Protein AF-0000000078417308 (afdb_homodimer)

Secondary structure (DSSP, 8-state):
--GGGSTTHHHHH-------------------SS-----S-EEGGGGT-SPPP-B--SS---HHHHHHHHHHHHHHHHHHS----B-HHHHHHHS-BS-TTS---HHHHHHHHHHH-B-BTTTS---SS-------S--SB-EEEEEEE-S-HHHHHHHHHHH--EEEEE--GGGTT--SSEE-TTGGGGS-TT---EEEEEEEEEEETTEEEEEEE-SB-TTSTBTTEEEEE-STTGGGTTTEEEEEEE--SSTT-----PPPP-/--GGGSTTHHHHH--------------S----SS-----S-EEGGGGT-SPPP-B--SS---HHHHHHHHHHHHHHHHHHS----B-HHHHHHHS-BS-TTS---HHHHHHHHHHH-B-BTTTS---SS-------S--SB-EEEEEEE-S-HHHHHHHHHHH--EEEEE--GGGTT--SSEE-TTGGGGS-TT---EEEEEEEEEEETTEEEEEEE-SB-TTSTBTTEEEEE-STTGGGTTTEEEEEEE--SSTT-----PPPP-

Organism: Alligator mississippiensis (NCBI:txid8496)

pLDDT: mean 85.67, std 24.11, range [18.47, 98.94]

Sequence (532 aa):
MGPAALRATVLLLLGLRVSATAPPETAEPRLVPPRKSVPPSCDWRKARAVTPPGDQGDRCRACWAFASVANVESLWFIHFKKLYKLSVQEVLDCSGLKDACAGGYPWDAFGTIYTVGVTTAAHYPYQARQGQCRWNQNYVLRIHGFQTLPSNETELAALVAKRGPITVIMNARLLQNYRSGIITRHLSHNCNPDLLDHVVLIVGYGQENKIPYWIVKNSYGLDWGEKGYFRIYRGGNACGIAEVSLTSTVGQDGAGGRAHRARCPAMGPAALRATVLLLLGLRVSATAPPETAEPRLVPPRKSVPPSCDWRKARAVTPPGDQGDRCRACWAFASVANVESLWFIHFKKLYKLSVQEVLDCSGLKDACAGGYPWDAFGTIYTVGVTTAAHYPYQARQGQCRWNQNYVLRIHGFQTLPSNETELAALVAKRGPITVIMNARLLQNYRSGIITRHLSHNCNPDLLDHVVLIVGYGQENKIPYWIVKNSYGLDWGEKGYFRIYRGGNACGIAEVSLTSTVGQDGAGGRAHRARCPA

Nearest PDB structures (foldseek):
  1m6d-assembly1_B  TM=9.564E-01  e=4.390E-26  Homo sapiens
  3qt4-assembly1_A  TM=9.339E-01  e=1.010E-23  Tenebrio molitor
  6czs-assembly1_A  TM=8.935E-01  e=5.468E-21  Homo sapiens
  2o6x-assembly1_A-2  TM=8.867E-01  e=5.813E-21  Fasciola hepatica
  1nb5-assembly1_A  TM=9.215E-01  e=5.245E-20  Sus scrofa

Foldseek 3Di:
DDPPPPLLCPLPPVPPPPPPDDPPDDDDPPPPPPPPDLPQKFFCVVVVLFDAAAALDDLFQLQLLRALQRLVQSLCCQFQVDRAAWASQLLLQQLPDPFSRSDDHNCSSLVRCQPQNTAGCVVPPDDSGHDHRPRDSPHPFGFDWKDKDALDLSVVSSCCQFRFKKKWWFFCVVQVPAAEDEAAPVNLVPADLVSTDGIWIFGMWHDDPNFTWTKIAGRRALNGHPGRIYIYGRDPCRRNRSVIIMHTHHDDDDPDDGGDRDGGDD/DDPPPPLLCPLPPVPPPPPPDDDPDDDDPPPPPPPPDLPQKFFCVVVVLFDAAAALDDLFQLQLLRALQRLVQSLCCQFQVDRAAWASQLLLQQLPDPFSRSDDHNCSSLVSCQPQNTAGCVVPPDDSGHDHRPRDSPHPFGFDWKDKDALDLSVVSSCCQFRFKKKWWFFCVVQVPAAEDEAAPVNLVPADLVSTDGIWIFGMWHDDPNFTWTKIAGRRALNGHPGRIYIYGRDPCRRNRSVIIMHTHHDDDDPDDGGDRDGGDD

Solvent-accessible surface area (backbone atoms only — not comparable to full-atom values): 28449 Å² total; per-residue (Å²): 142,74,90,78,74,61,69,75,33,56,83,66,58,61,66,61,74,64,76,81,60,71,72,37,81,80,72,81,75,69,80,61,66,81,75,72,78,60,68,80,36,21,28,32,61,79,65,66,35,55,78,81,41,47,61,42,65,91,74,12,44,36,37,19,35,51,20,35,51,49,31,52,28,20,40,37,16,46,32,67,73,49,76,58,61,60,22,46,31,53,42,45,24,52,41,55,46,58,53,40,40,71,37,69,45,49,64,46,32,50,50,25,26,44,73,67,27,38,35,40,26,87,83,36,58,74,72,54,60,63,56,78,59,74,83,73,85,69,44,79,47,48,40,74,36,40,31,51,47,73,53,49,60,70,58,44,51,37,42,36,38,63,68,34,49,35,26,26,31,17,30,52,71,69,56,80,76,49,51,73,66,66,46,38,69,74,63,28,70,75,30,54,48,62,52,62,76,36,41,28,21,37,43,32,32,36,66,59,95,85,40,42,25,34,33,32,42,43,46,61,18,53,86,30,41,55,61,12,24,50,34,32,32,52,61,88,46,42,18,12,43,33,71,42,30,35,42,74,36,74,58,68,90,44,40,74,75,66,67,45,85,56,76,46,34,105,142,75,91,78,72,62,67,76,31,54,82,66,58,58,65,60,72,64,75,79,62,73,73,39,82,80,72,80,75,69,81,59,66,81,74,72,77,59,68,81,34,21,28,31,62,80,67,67,34,52,78,79,41,47,60,44,64,91,75,12,45,37,38,19,36,49,20,36,51,48,33,51,27,20,42,37,15,46,32,66,73,49,76,59,62,60,22,46,32,52,42,44,24,52,40,57,47,59,52,42,38,70,37,69,44,50,64,47,32,52,50,25,27,44,72,66,27,39,36,38,27,86,83,37,57,76,73,54,62,63,58,77,58,76,82,76,83,70,43,78,47,47,39,72,38,40,32,53,48,73,52,48,61,70,59,44,50,37,43,36,39,63,68,34,47,34,27,25,31,17,30,51,69,68,57,80,77,48,50,74,66,65,45,38,69,76,63,28,70,75,29,55,47,63,52,58,76,36,39,28,23,36,42,32,33,36,65,57,96,85,40,43,26,34,34,33,42,44,47,61,17,53,86,30,41,54,60,11,24,49,32,33,32,52,61,90,45,42,19,12,43,32,71,42,29,36,42,75,35,73,60,68,91,44,39,73,76,68,67,46,87,57,75,45,36,105

Radius of gyration: 22.85 Å; Cα contacts (8 Å, |Δi|>4): 1190; chains: 2; bounding box: 49×67×65 Å

InterPro domains:
  IPR000668 Peptidase C1A, papain C-terminal [PF00112] (38-245)
  IPR000668 Peptidase C1A, papain C-terminal [PR00705] (57-72)
  IPR000668 Peptidase C1A, papain C-terminal [PR00705] (198-208)
  IPR000668 Peptidase C1A, papain C-terminal [PR00705] (213-219)
  IPR000668 Peptidase C1A, papain C-terminal [SM00645] (38-249)
  IPR013128 Peptidase C1A [PTHR12411] (41-242)
  IPR038765 Papain-like cysteine peptidase superfamily [SSF54001] (12-244)
  IPR039417 Papain-like cysteine endopeptidase [cd02248] (39-243)

Structure (mmCIF, N/CA/C/O backbone):
data_AF-0000000078417308-model_v1
#
loop_
_entity.id
_entity.type
_entity.pdbx_description
1 polymer 'Cathepsin F'
#
loop_
_atom_site.group_PDB
_atom_site.id
_atom_site.type_symbol
_atom_site.label_atom_id
_atom_site.label_alt_id
_atom_site.label_comp_id
_atom_site.label_asym_id
_atom_site.label_entity_id
_atom_site.label_seq_id
_atom_site.pdbx_PDB_ins_code
_atom_site.Cartn_x
_atom_site.Cartn_y
_atom_site.Cartn_z
_atom_site.occupancy
_atom_site.B_iso_or_equiv
_atom_site.auth_seq_id
_atom_site.auth_comp_id
_atom_site.auth_asym_id
_atom_site.auth_atom_id
_atom_site.pdbx_PDB_model_num
ATOM 1 N N . MET A 1 1 ? -14.109 28.453 -25.531 1 19.06 1 MET A N 1
ATOM 2 C CA . MET A 1 1 ? -14.523 27.906 -24.234 1 19.06 1 MET A CA 1
ATOM 3 C C . MET A 1 1 ? -13.875 26.562 -23.984 1 19.06 1 MET A C 1
ATOM 5 O O . MET A 1 1 ? -14.203 25.578 -24.641 1 19.06 1 MET A O 1
ATOM 9 N N . GLY A 1 2 ? -12.531 26.328 -23.641 1 18.58 2 GLY A N 1
ATOM 10 C CA . GLY A 1 2 ? -11.477 25.391 -24.031 1 18.58 2 GLY A CA 1
ATOM 11 C C . GLY A 1 2 ? -11.406 24.172 -23.156 1 18.58 2 GLY A C 1
ATOM 12 O O . GLY A 1 2 ? -11.961 24.156 -22.047 1 18.58 2 GLY A O 1
ATOM 13 N N . PRO A 1 3 ? -10.93 22.906 -23.594 1 19.14 3 PRO A N 1
ATOM 14 C CA . PRO A 1 3 ? -11.07 21.516 -23.188 1 19.14 3 PRO A CA 1
ATOM 15 C C . PRO A 1 3 ? -10.461 21.219 -21.812 1 19.14 3 PRO A C 1
ATOM 17 O O . PRO A 1 3 ? -10.289 20.062 -21.453 1 19.14 3 PRO A O 1
ATOM 20 N N . ALA A 1 4 ? -9.922 22.156 -21 1 20.81 4 ALA A N 1
ATOM 21 C CA . ALA A 1 4 ? -9.203 22.109 -19.734 1 20.81 4 ALA A CA 1
ATOM 22 C C . ALA A 1 4 ? -10.078 21.516 -18.625 1 20.81 4 ALA A C 1
ATOM 24 O O . ALA A 1 4 ? -9.602 21.25 -17.531 1 20.81 4 ALA A O 1
ATOM 25 N N . ALA A 1 5 ? -11.43 21.562 -18.594 1 22.45 5 ALA A N 1
ATOM 26 C CA . ALA A 1 5 ? -12.367 21.484 -17.469 1 22.45 5 ALA A CA 1
ATOM 27 C C . ALA A 1 5 ? -12.57 20.031 -17.031 1 22.45 5 ALA A C 1
ATOM 29 O O . ALA A 1 5 ? -13.328 19.766 -16.109 1 22.45 5 ALA A O 1
ATOM 30 N N . LEU A 1 6 ? -12.055 19 -17.812 1 21.31 6 LEU A N 1
ATOM 31 C CA . LEU A 1 6 ? -12.617 17.672 -17.578 1 21.31 6 LEU A CA 1
ATOM 32 C C . LEU A 1 6 ? -11.945 17 -16.391 1 21.31 6 LEU A C 1
ATOM 34 O O . LEU A 1 6 ? -12.555 16.156 -15.727 1 21.31 6 LEU A O 1
ATOM 38 N N . ARG A 1 7 ? -10.656 17.109 -16.25 1 24.98 7 ARG A N 1
ATOM 39 C CA . ARG A 1 7 ? -9.914 16.203 -15.383 1 24.98 7 ARG A CA 1
ATOM 40 C C . ARG A 1 7 ? -10.117 16.562 -13.914 1 24.98 7 ARG A C 1
ATOM 42 O O . ARG A 1 7 ? -9.539 15.93 -13.031 1 24.98 7 ARG A O 1
ATOM 49 N N . ALA A 1 8 ? -10.422 17.891 -13.57 1 28.36 8 ALA A N 1
ATOM 50 C CA . ALA A 1 8 ? -10.625 18.234 -12.164 1 28.36 8 ALA A CA 1
ATOM 51 C C . ALA A 1 8 ? -11.664 17.312 -11.523 1 28.36 8 ALA A C 1
ATOM 53 O O . ALA A 1 8 ? -11.82 17.312 -10.297 1 28.36 8 ALA A O 1
ATOM 54 N N . THR A 1 9 ? -12.594 16.688 -12.359 1 26.72 9 THR A N 1
ATOM 55 C CA . THR A 1 9 ? -13.883 16.078 -12.047 1 26.72 9 THR A CA 1
ATOM 56 C C . THR A 1 9 ? -13.688 14.672 -11.484 1 26.72 9 THR A C 1
ATOM 58 O O . THR A 1 9 ? -14.648 14.031 -11.047 1 26.72 9 THR A O 1
ATOM 61 N N . VAL A 1 10 ? -12.5 14.039 -11.695 1 27.84 10 VAL A N 1
ATOM 62 C CA . VAL A 1 10 ? -12.633 12.617 -11.398 1 27.84 10 VAL A CA 1
ATOM 63 C C . VAL A 1 10 ? -12.734 12.414 -9.883 1 27.84 10 VAL A C 1
ATOM 65 O O . VAL A 1 10 ? -13.531 11.594 -9.414 1 27.84 10 VAL A O 1
ATOM 68 N N . LEU A 1 11 ? -11.875 13.023 -8.969 1 31.2 11 LEU A N 1
ATOM 69 C CA . LEU A 1 11 ? -12.227 12.914 -7.559 1 31.2 11 LEU A CA 1
ATOM 70 C C . LEU A 1 11 ? -13.617 13.477 -7.301 1 31.2 11 LEU A C 1
ATOM 72 O O . LEU A 1 11 ? -14.359 12.961 -6.461 1 31.2 11 LEU A O 1
ATOM 76 N N . LEU A 1 12 ? -14.078 14.656 -7.859 1 30.23 12 LEU A N 1
ATOM 77 C CA . LEU A 1 12 ? -15.383 15.297 -7.77 1 30.23 12 LEU A CA 1
ATOM 78 C C . LEU A 1 12 ? -16.469 14.422 -8.406 1 30.23 12 LEU A C 1
ATOM 80 O O . LEU A 1 12 ? -17.609 14.414 -7.953 1 30.23 12 LEU A O 1
ATOM 84 N N . LEU A 1 13 ? -16.312 13.922 -9.703 1 29.47 13 LEU A N 1
ATOM 85 C CA . LEU A 1 13 ? -17.453 13.312 -10.383 1 29.47 13 LEU A CA 1
ATOM 86 C C . LEU A 1 13 ? -17.797 11.961 -9.766 1 29.47 13 LEU A C 1
ATOM 88 O O . LEU A 1 13 ? -18.938 11.492 -9.898 1 29.47 13 LEU A O 1
ATOM 92 N N . LEU A 1 14 ? -16.766 11.016 -9.57 1 30.25 14 LEU A N 1
ATOM 93 C CA . LEU A 1 14 ? -17.406 9.805 -9.078 1 30.25 14 LEU A CA 1
ATOM 94 C C . LEU A 1 14 ? -17.969 10.016 -7.68 1 30.25 14 LEU A C 1
ATOM 96 O O . LEU A 1 14 ? -17.219 10.281 -6.738 1 30.25 14 LEU A O 1
ATOM 100 N N . GLY A 1 15 ? -19 10.742 -7.48 1 27.53 15 GLY A N 1
ATOM 101 C CA . GLY A 1 15 ? -19.891 10.82 -6.332 1 27.53 15 GLY A CA 1
ATOM 102 C C . GLY A 1 15 ? -20.016 9.508 -5.586 1 27.53 15 GLY A C 1
ATOM 103 O O . GLY A 1 15 ? -21.047 8.836 -5.676 1 27.53 15 GLY A O 1
ATOM 104 N N . LEU A 1 16 ? -18.938 8.766 -5.586 1 29.55 16 LEU A N 1
ATOM 105 C CA . LEU A 1 16 ? -19.234 7.504 -4.918 1 29.55 16 LEU A CA 1
ATOM 106 C C . LEU A 1 16 ? -19.75 7.746 -3.502 1 29.55 16 LEU A C 1
ATOM 108 O O . LEU A 1 16 ? -19.047 8.32 -2.674 1 29.55 16 LEU A O 1
ATOM 112 N N . ARG A 1 17 ? -21.078 7.93 -3.369 1 27.44 17 ARG A N 1
ATOM 113 C CA . ARG A 1 17 ? -21.797 7.793 -2.102 1 27.44 17 ARG A CA 1
ATOM 114 C C . ARG A 1 17 ? -21.5 6.441 -1.454 1 27.44 17 ARG A C 1
ATOM 116 O O . ARG A 1 17 ? -21.891 5.398 -1.977 1 27.44 17 ARG A O 1
ATOM 123 N N . VAL A 1 18 ? -20.438 6.215 -0.817 1 30.28 18 VAL A N 1
ATOM 124 C CA . VAL A 1 18 ? -20.422 5.043 0.051 1 30.28 18 VAL A CA 1
ATOM 125 C C . VAL A 1 18 ? -21.422 5.215 1.183 1 30.28 18 VAL A C 1
ATOM 127 O O . VAL A 1 18 ? -21.359 6.18 1.946 1 30.28 18 VAL A O 1
ATOM 130 N N . SER A 1 19 ? -22.672 4.816 1.008 1 27.8 19 SER A N 1
ATOM 131 C CA . SER A 1 19 ? -23.578 4.789 2.148 1 27.8 19 SER A CA 1
ATOM 132 C C . SER A 1 19 ? -22.953 4.082 3.342 1 27.8 19 SER A C 1
ATOM 134 O O . SER A 1 19 ? -22.547 2.922 3.238 1 27.8 19 SER A O 1
ATOM 136 N N . ALA A 1 20 ? -22.516 4.82 4.305 1 30.2 20 ALA A N 1
ATOM 137 C CA . ALA A 1 20 ? -22.047 4.332 5.602 1 30.2 20 ALA A CA 1
ATOM 138 C C . ALA A 1 20 ? -23.109 3.467 6.27 1 30.2 20 ALA A C 1
ATOM 140 O O . ALA A 1 20 ? -24.125 3.979 6.754 1 30.2 20 ALA A O 1
ATOM 141 N N . THR A 1 21 ? -23.438 2.203 5.82 1 31.02 21 THR A N 1
ATOM 142 C CA . THR A 1 21 ? -24.266 1.427 6.734 1 31.02 21 THR A CA 1
ATOM 143 C C . THR A 1 21 ? -23.594 1.288 8.094 1 31.02 21 THR A C 1
ATOM 145 O O . THR A 1 21 ? -22.375 1.257 8.188 1 31.02 21 THR A O 1
ATOM 148 N N . ALA A 1 22 ? -24.406 1.407 9.203 1 29.06 22 ALA A N 1
ATOM 149 C CA . ALA A 1 22 ? -24.031 1.309 10.617 1 29.06 22 ALA A CA 1
ATOM 150 C C . ALA A 1 22 ? -23.234 0.04 10.883 1 29.06 22 ALA A C 1
ATOM 152 O O . ALA A 1 22 ? -23.578 -1.034 10.383 1 29.06 22 ALA A O 1
ATOM 153 N N . PRO A 1 23 ? -22 0.096 11.398 1 29.14 23 PRO A N 1
ATOM 154 C CA . PRO A 1 23 ? -21.109 -1.032 11.68 1 29.14 23 PRO A CA 1
ATOM 155 C C . PRO A 1 23 ? -21.797 -2.158 12.438 1 29.14 23 PRO A C 1
ATOM 157 O O . PRO A 1 23 ? -22.625 -1.897 13.32 1 29.14 23 PRO A O 1
ATOM 160 N N . PRO A 1 24 ? -22.047 -3.277 11.844 1 29.23 24 PRO A N 1
ATOM 161 C CA . PRO A 1 24 ? -22.641 -4.328 12.672 1 29.23 24 PRO A CA 1
ATOM 162 C C . PRO A 1 24 ? -21.984 -4.441 14.047 1 29.23 24 PRO A C 1
ATOM 164 O O . PRO A 1 24 ? -20.844 -4.012 14.227 1 29.23 24 PRO A O 1
ATOM 167 N N . GLU A 1 25 ? -22.781 -4.926 15.117 1 26.44 25 GLU A N 1
ATOM 168 C CA . GLU A 1 25 ? -22.406 -5.238 16.5 1 26.44 25 GLU A CA 1
ATOM 169 C C . GLU A 1 25 ? -21.125 -6.055 16.562 1 26.44 25 GLU A C 1
ATOM 171 O O . GLU A 1 25 ? -20.906 -6.945 15.734 1 26.44 25 GLU A O 1
ATOM 176 N N . THR A 1 26 ? -20.219 -5.801 17.484 1 27.59 26 THR A N 1
ATOM 177 C CA . THR A 1 26 ? -18.844 -6.043 17.875 1 27.59 26 THR A CA 1
ATOM 178 C C . THR A 1 26 ? -18.562 -7.539 18.016 1 27.59 26 THR A C 1
ATOM 180 O O . THR A 1 26 ? -19.266 -8.234 18.75 1 27.59 26 THR A O 1
ATOM 183 N N . ALA A 1 27 ? -18 -8.273 17 1 30.47 27 ALA A N 1
ATOM 184 C CA . ALA A 1 27 ? -17.391 -9.57 17.266 1 30.47 27 ALA A CA 1
ATOM 185 C C . ALA A 1 27 ? -16.766 -9.602 18.672 1 30.47 27 ALA A C 1
ATOM 187 O O . ALA A 1 27 ? -16.469 -8.555 19.234 1 30.47 27 ALA A O 1
ATOM 188 N N . GLU A 1 28 ? -16.609 -10.852 19.312 1 30.3 28 GLU A N 1
ATOM 189 C CA . GLU A 1 28 ? -16.031 -11.086 20.641 1 30.3 28 GLU A CA 1
ATOM 190 C C . GLU A 1 28 ? -14.734 -10.312 20.812 1 30.3 28 GLU A C 1
ATOM 192 O O . GLU A 1 28 ? -13.938 -10.195 19.875 1 30.3 28 GLU A O 1
ATOM 197 N N . PRO A 1 29 ? -14.508 -9.508 21.891 1 28.52 29 PRO A N 1
ATOM 198 C CA . PRO A 1 29 ? -13.336 -8.703 22.234 1 28.52 29 PRO A CA 1
ATOM 199 C C . PRO A 1 29 ? -12.023 -9.484 22.141 1 28.52 29 PRO A C 1
ATOM 201 O O . PRO A 1 29 ? -11.852 -10.484 22.828 1 28.52 29 PRO A O 1
ATOM 204 N N . ARG A 1 30 ? -11.594 -9.906 20.953 1 31.64 30 ARG A N 1
ATOM 205 C CA . ARG A 1 30 ? -10.234 -10.391 21.141 1 31.64 30 ARG A CA 1
ATOM 206 C C . ARG A 1 30 ? -9.531 -9.633 22.266 1 31.64 30 ARG A C 1
ATOM 208 O O . ARG A 1 30 ? -9.633 -8.406 22.344 1 31.64 30 ARG A O 1
ATOM 215 N N . LEU A 1 31 ? -9.328 -10.359 23.391 1 30.86 31 LEU A N 1
ATOM 216 C CA . LEU A 1 31 ? -8.562 -9.852 24.516 1 30.86 31 LEU A CA 1
ATOM 217 C C . LEU A 1 31 ? -7.352 -9.055 24.047 1 30.86 31 LEU A C 1
ATOM 219 O O . LEU A 1 31 ? -6.406 -9.617 23.5 1 30.86 31 LEU A O 1
ATOM 223 N N . VAL A 1 32 ? -7.59 -7.91 23.328 1 36 32 VAL A N 1
ATOM 224 C CA . VAL A 1 32 ? -6.504 -6.949 23.156 1 36 32 VAL A CA 1
ATOM 225 C C . VAL A 1 32 ? -5.625 -6.934 24.406 1 36 32 VAL A C 1
ATOM 227 O O . VAL A 1 32 ? -6.129 -6.871 25.531 1 36 32 VAL A O 1
ATOM 230 N N . PRO A 1 33 ? -4.477 -7.57 24.406 1 37.91 33 PRO A N 1
ATOM 231 C CA . PRO A 1 33 ? -3.754 -7.391 25.672 1 37.91 33 PRO A CA 1
ATOM 232 C C . PRO A 1 33 ? -4.109 -6.086 26.375 1 37.91 33 PRO A C 1
ATOM 234 O O . PRO A 1 33 ? -4.598 -5.148 25.734 1 37.91 33 PRO A O 1
ATOM 237 N N . PRO A 1 34 ? -4.098 -6.02 27.719 1 36.78 34 PRO A N 1
ATOM 238 C CA . PRO A 1 34 ? -4.469 -4.77 28.375 1 36.78 34 PRO A CA 1
ATOM 239 C C . PRO A 1 34 ? -4.074 -3.531 27.578 1 36.78 34 PRO A C 1
ATOM 241 O O . PRO A 1 34 ? -3.029 -3.521 26.922 1 36.78 34 PRO A O 1
ATOM 244 N N . ARG A 1 35 ? -5.023 -2.709 26.953 1 43.72 35 ARG A N 1
ATOM 245 C CA . ARG A 1 35 ? -4.926 -1.385 26.344 1 43.72 35 ARG A CA 1
ATOM 246 C C . ARG A 1 35 ? -3.768 -0.592 26.938 1 43.72 35 ARG A C 1
ATOM 248 O O . ARG A 1 35 ? -3.852 -0.117 28.078 1 43.72 35 ARG A O 1
ATOM 255 N N . LYS A 1 36 ? -2.615 -1.028 26.922 1 51.31 36 LYS A N 1
ATOM 256 C CA . LYS A 1 36 ? -1.61 -0.075 27.375 1 51.31 36 LYS A CA 1
ATOM 257 C C . LYS A 1 36 ? -2.055 1.361 27.125 1 51.31 36 LYS A C 1
ATOM 259 O O . LYS A 1 36 ? -2.629 1.659 26.078 1 51.31 36 LYS A O 1
ATOM 264 N N . SER A 1 37 ? -2.35 2.197 28.125 1 72.69 37 SER A N 1
ATOM 265 C CA . SER A 1 37 ? -2.998 3.5 28.219 1 72.69 37 SER A CA 1
ATOM 266 C C . SER A 1 37 ? -2.416 4.484 27.219 1 72.69 37 SER A C 1
ATOM 268 O O . SER A 1 37 ? -1.199 4.664 27.141 1 72.69 37 SER A O 1
ATOM 270 N N . VAL A 1 38 ? -3.092 4.707 26.109 1 85.88 38 VAL A N 1
ATOM 271 C CA . VAL A 1 38 ? -2.779 5.785 25.172 1 85.88 38 VAL A CA 1
ATOM 272 C C . VAL A 1 38 ? -2.576 7.09 25.953 1 85.88 38 VAL A C 1
ATOM 274 O O . VAL A 1 38 ? -3.41 7.465 26.781 1 85.88 38 VAL A O 1
ATOM 277 N N . PRO A 1 39 ? -1.349 7.645 25.844 1 94.25 39 PRO A N 1
ATOM 278 C CA . PRO A 1 39 ? -1.172 8.93 26.516 1 94.25 39 PRO A CA 1
ATOM 279 C C . PRO A 1 39 ? -2.285 9.922 26.203 1 94.25 39 PRO A C 1
ATOM 281 O O . PRO A 1 39 ? -2.83 9.906 25.094 1 94.25 39 PRO A O 1
ATOM 284 N N . PRO A 1 40 ? -2.537 10.703 27.156 1 94.25 40 PRO A N 1
ATOM 285 C CA . PRO A 1 40 ? -3.629 11.648 26.938 1 94.25 40 PRO A CA 1
ATOM 286 C C . PRO A 1 40 ? -3.316 12.656 25.828 1 94.25 40 PRO A C 1
ATOM 288 O O . PRO A 1 40 ? -4.234 13.227 25.234 1 94.25 40 PRO A O 1
ATOM 291 N N . SER A 1 41 ? -2.014 12.898 25.672 1 97.44 41 SER A N 1
ATOM 292 C CA . SER A 1 41 ? -1.607 13.805 24.594 1 97.44 41 SER A CA 1
ATOM 293 C C . SER A 1 41 ? -0.292 13.367 23.969 1 97.44 41 SER A C 1
ATOM 295 O O . SER A 1 41 ? 0.451 12.578 24.562 1 97.44 41 SER A O 1
ATOM 297 N N . CYS A 1 42 ? -0.095 13.789 22.734 1 98.06 42 CYS A N 1
ATOM 298 C CA . CYS A 1 42 ? 1.078 13.508 21.922 1 98.06 42 CYS A CA 1
ATOM 299 C C . CYS A 1 42 ? 1.299 14.594 20.875 1 98.06 42 CYS A C 1
ATOM 301 O O . CYS A 1 42 ? 0.353 15.031 20.219 1 98.06 42 CYS A O 1
ATOM 303 N N . ASP A 1 43 ? 2.533 15.117 20.828 1 98.69 43 ASP A N 1
ATOM 304 C CA . ASP A 1 43 ? 2.879 16.125 19.828 1 98.69 43 ASP A CA 1
ATOM 305 C C . ASP A 1 43 ? 4.305 15.922 19.312 1 98.69 43 ASP A C 1
ATOM 307 O O . ASP A 1 43 ? 5.266 16.359 19.953 1 98.69 43 ASP A O 1
ATOM 311 N N . TRP A 1 44 ? 4.438 15.422 18.172 1 98.69 44 TRP A N 1
ATOM 312 C CA . TRP A 1 44 ? 5.75 15.055 17.656 1 98.69 44 TRP A CA 1
ATOM 313 C C . TRP A 1 44 ? 6.527 16.297 17.219 1 98.69 44 TRP A C 1
ATOM 315 O O . TRP A 1 44 ? 7.742 16.219 17 1 98.69 44 TRP A O 1
ATOM 325 N N . ARG A 1 45 ? 5.82 17.438 17.062 1 98.5 45 ARG A N 1
ATOM 326 C CA . ARG A 1 45 ? 6.535 18.672 16.781 1 98.5 45 ARG A CA 1
ATOM 327 C C . ARG A 1 45 ? 7.473 19.031 17.922 1 98.5 45 ARG A C 1
ATOM 329 O O . ARG A 1 45 ? 8.555 19.578 17.703 1 98.5 45 ARG A O 1
ATOM 336 N N . LYS A 1 46 ? 7.07 18.688 19.047 1 97.38 46 LYS A N 1
ATOM 337 C CA . LYS A 1 46 ? 7.863 19 20.234 1 97.38 46 LYS A CA 1
ATOM 338 C C . LYS A 1 46 ? 9.109 18.125 20.312 1 97.38 46 LYS A C 1
ATOM 340 O O . LYS A 1 46 ? 10.062 18.453 21.031 1 97.38 46 LYS A O 1
ATOM 345 N N . ALA A 1 47 ? 9.117 17.047 19.656 1 96.81 47 ALA A N 1
ATOM 346 C CA . ALA A 1 47 ? 10.289 16.172 19.562 1 96.81 47 ALA A CA 1
ATOM 347 C C . ALA A 1 47 ? 11.156 16.562 18.375 1 96.81 47 ALA A C 1
ATOM 349 O O . ALA A 1 47 ? 12.125 15.867 18.062 1 96.81 47 ALA A O 1
ATOM 350 N N . ARG A 1 48 ? 10.734 17.578 17.625 1 96.56 48 ARG A N 1
ATOM 351 C CA . ARG A 1 48 ? 11.414 18.047 16.422 1 96.56 48 ARG A CA 1
ATOM 352 C C . ARG A 1 48 ? 11.438 16.953 15.352 1 96.56 48 ARG A C 1
ATOM 354 O O . ARG A 1 48 ? 12.406 16.828 14.602 1 96.56 48 ARG A O 1
ATOM 361 N N . ALA A 1 49 ? 10.391 16.188 15.391 1 98.12 49 ALA A N 1
ATOM 362 C CA . ALA A 1 49 ? 10.336 15.031 14.492 1 98.12 49 ALA A CA 1
ATOM 363 C C . ALA A 1 49 ? 9.539 15.359 13.234 1 98.12 49 ALA A C 1
ATOM 365 O O . ALA A 1 49 ? 9.25 14.469 12.422 1 98.12 49 ALA A O 1
ATOM 366 N N . VAL A 1 50 ? 9.141 16.594 13.094 1 98.69 50 VAL A N 1
ATOM 367 C CA . VAL A 1 50 ? 8.289 16.984 11.977 1 98.69 50 VAL A CA 1
ATOM 368 C C . VAL A 1 50 ? 8.914 18.156 11.219 1 98.69 50 VAL A C 1
ATOM 370 O O . VAL A 1 50 ? 9.242 19.188 11.82 1 98.69 50 VAL A O 1
ATOM 373 N N . THR A 1 51 ? 9.141 18.016 9.969 1 98.69 51 THR A N 1
ATOM 374 C CA . THR A 1 51 ? 9.641 19.125 9.156 1 98.69 51 THR A CA 1
ATOM 375 C C . THR A 1 51 ? 8.578 20.203 9.023 1 98.69 51 THR A C 1
ATOM 377 O O . THR A 1 51 ? 7.383 19.938 9.148 1 98.69 51 THR A O 1
ATOM 380 N N . PRO A 1 52 ? 8.969 21.406 8.711 1 98.25 52 PRO A N 1
ATOM 381 C CA . PRO A 1 52 ? 7.98 22.469 8.516 1 98.25 52 PRO A CA 1
ATOM 382 C C . PRO A 1 52 ? 7.02 22.172 7.367 1 98.25 52 PRO A C 1
ATOM 384 O O . PRO A 1 52 ? 7.402 21.516 6.391 1 98.25 52 PRO A O 1
ATOM 387 N N . PRO A 1 53 ? 5.801 22.641 7.555 1 98.62 53 PRO A N 1
ATOM 388 C CA . PRO A 1 53 ? 4.852 22.453 6.457 1 98.62 53 PRO A CA 1
ATOM 389 C C . PRO A 1 53 ? 5.34 23.062 5.141 1 98.62 53 PRO A C 1
ATOM 391 O O . PRO A 1 53 ? 5.758 24.219 5.109 1 98.62 53 PRO A O 1
ATOM 394 N N . GLY A 1 54 ? 5.297 22.234 4.113 1 98.06 54 GLY A N 1
ATOM 395 C CA . GLY A 1 54 ? 5.559 22.75 2.777 1 98.06 54 GLY A CA 1
ATOM 396 C C . GLY A 1 54 ? 4.352 23.422 2.146 1 98.06 54 GLY A C 1
ATOM 397 O O . GLY A 1 54 ? 3.281 23.484 2.756 1 98.06 54 GLY A O 1
ATOM 398 N N . ASP A 1 55 ? 4.562 23.938 0.976 1 98.31 55 ASP A N 1
ATOM 399 C CA . ASP A 1 55 ? 3.504 24.594 0.219 1 98.31 55 ASP A CA 1
ATOM 400 C C . ASP A 1 55 ? 3.34 23.969 -1.162 1 98.31 55 ASP A C 1
ATOM 402 O O . ASP A 1 55 ? 4.152 24.203 -2.059 1 98.31 55 ASP A O 1
ATOM 406 N N . GLN A 1 56 ? 2.268 23.281 -1.331 1 97.88 56 GLN A N 1
ATOM 407 C CA . GLN A 1 56 ? 2.049 22.609 -2.605 1 97.88 56 GLN A CA 1
ATOM 408 C C . GLN A 1 56 ? 1.565 23.594 -3.672 1 97.88 56 GLN A C 1
ATOM 410 O O . GLN A 1 56 ? 1.686 23.312 -4.867 1 97.88 56 GLN A O 1
ATOM 415 N N . GLY A 1 57 ? 1.018 24.672 -3.215 1 97.06 57 GLY A N 1
ATOM 416 C CA . GLY A 1 57 ? 0.45 25.641 -4.152 1 97.06 57 GLY A CA 1
ATOM 417 C C . GLY A 1 57 ? -0.84 25.156 -4.789 1 97.06 57 GLY A C 1
ATOM 418 O O . GLY A 1 57 ? -1.375 24.109 -4.406 1 97.06 57 GLY A O 1
ATOM 419 N N . ASP A 1 58 ? -1.329 25.906 -5.801 1 95.44 58 ASP A N 1
ATOM 420 C CA . ASP A 1 58 ? -2.643 25.641 -6.379 1 95.44 58 ASP A CA 1
ATOM 421 C C . ASP A 1 58 ? -2.516 25 -7.758 1 95.44 58 ASP A C 1
ATOM 423 O O . ASP A 1 58 ? -3.514 24.578 -8.344 1 95.44 58 ASP A O 1
ATOM 427 N N . ARG A 1 59 ? -1.338 24.781 -8.188 1 96.88 59 ARG A N 1
ATOM 428 C CA . ARG A 1 59 ? -1.133 24.328 -9.562 1 96.88 59 ARG A CA 1
ATOM 429 C C . ARG A 1 59 ? -1.12 22.797 -9.641 1 96.88 59 ARG A C 1
ATOM 431 O O . ARG A 1 59 ? -1.377 22.234 -10.703 1 96.88 59 ARG A O 1
ATOM 438 N N . CYS A 1 60 ? -0.718 22.234 -8.609 1 98.38 60 CYS A N 1
ATOM 439 C CA . CYS A 1 60 ? -0.573 20.781 -8.555 1 98.38 60 CYS A CA 1
ATOM 440 C C . CYS A 1 60 ? -1.204 20.219 -7.289 1 98.38 60 CYS A C 1
ATOM 442 O O . CYS A 1 60 ? -0.838 20.625 -6.18 1 98.38 60 CYS A O 1
ATOM 444 N N . ARG A 1 61 ? -2.156 19.297 -7.469 1 97.88 61 ARG A N 1
ATOM 445 C CA . ARG A 1 61 ? -2.771 18.641 -6.324 1 97.88 61 ARG A CA 1
ATOM 446 C C . ARG A 1 61 ? -1.842 17.578 -5.738 1 97.88 61 ARG A C 1
ATOM 448 O O . ARG A 1 61 ? -2.131 16.391 -5.805 1 97.88 61 ARG A O 1
ATOM 455 N N . ALA A 1 62 ? -0.809 18.094 -5.051 1 98.69 62 ALA A N 1
ATOM 456 C CA . ALA A 1 62 ? 0.304 17.234 -4.645 1 98.69 62 ALA A CA 1
ATOM 457 C C . ALA A 1 62 ? 0.229 16.906 -3.154 1 98.69 62 ALA A C 1
ATOM 459 O O . ALA A 1 62 ? 1.21 16.453 -2.562 1 98.69 62 ALA A O 1
ATOM 460 N N . CYS A 1 63 ? -0.923 17.078 -2.555 1 98.81 63 CYS A N 1
ATOM 461 C CA . CYS A 1 63 ? -1.068 16.875 -1.119 1 98.81 63 CYS A CA 1
ATOM 462 C C . CYS A 1 63 ? -0.703 15.445 -0.733 1 98.81 63 CYS A C 1
ATOM 464 O O . CYS A 1 63 ? -0.126 15.211 0.331 1 98.81 63 CYS A O 1
ATOM 466 N N . TRP A 1 64 ? -1.045 14.508 -1.614 1 98.81 64 TRP A N 1
ATOM 467 C CA . TRP A 1 64 ? -0.75 13.102 -1.346 1 98.81 64 TRP A CA 1
ATOM 468 C C . TRP A 1 64 ? 0.753 12.875 -1.218 1 98.81 64 TRP A C 1
ATOM 470 O O . TRP A 1 64 ? 1.202 12.125 -0.352 1 98.81 64 TRP A O 1
ATOM 480 N N . ALA A 1 65 ? 1.526 13.5 -1.975 1 98.94 65 ALA A N 1
ATOM 481 C CA . ALA A 1 65 ? 2.98 13.383 -1.932 1 98.94 65 ALA A CA 1
ATOM 482 C C . ALA A 1 65 ? 3.562 14.141 -0.746 1 98.94 65 ALA A C 1
ATOM 484 O O . ALA A 1 65 ? 4.441 13.641 -0.043 1 98.94 65 ALA A O 1
ATOM 485 N N . PHE A 1 66 ? 3.049 15.336 -0.472 1 98.94 66 PHE A N 1
ATOM 486 C CA . PHE A 1 66 ? 3.537 16.141 0.64 1 98.94 66 PHE A CA 1
ATOM 487 C C . PHE A 1 66 ? 3.33 15.422 1.966 1 98.94 66 PHE A C 1
ATOM 489 O O . PHE A 1 66 ? 4.258 15.312 2.771 1 98.94 66 PHE A O 1
ATOM 496 N N . ALA A 1 67 ? 2.139 14.945 2.158 1 98.94 67 ALA A N 1
ATOM 497 C CA . ALA A 1 67 ? 1.815 14.297 3.428 1 98.94 67 ALA A CA 1
ATOM 498 C C . ALA A 1 67 ? 2.617 13.008 3.609 1 98.94 67 ALA A C 1
ATOM 500 O O . ALA A 1 67 ? 3.152 12.75 4.688 1 98.94 67 ALA A O 1
ATOM 501 N N . SER A 1 68 ? 2.711 12.219 2.572 1 98.94 68 SER A N 1
ATOM 502 C CA . SER A 1 68 ? 3.375 10.922 2.664 1 98.94 68 SER A CA 1
ATOM 503 C C . SER A 1 68 ? 4.879 11.086 2.846 1 98.94 68 SER A C 1
ATOM 505 O O . SER A 1 68 ? 5.5 10.352 3.621 1 98.94 68 SER A O 1
ATOM 507 N N . VAL A 1 69 ? 5.457 12 2.154 1 98.94 69 VAL A N 1
ATOM 508 C CA . VAL A 1 69 ? 6.879 12.289 2.314 1 98.94 69 VAL A CA 1
ATOM 509 C C . VAL A 1 69 ? 7.156 12.75 3.744 1 98.94 69 VAL A C 1
ATOM 511 O O . VAL A 1 69 ? 8.125 12.312 4.367 1 98.94 69 VAL A O 1
ATOM 514 N N . ALA A 1 70 ? 6.301 13.578 4.223 1 98.94 70 ALA A N 1
ATOM 515 C CA . ALA A 1 70 ? 6.453 14.062 5.594 1 98.94 70 ALA A CA 1
ATOM 516 C C . ALA A 1 70 ? 6.359 12.914 6.594 1 98.94 70 ALA A C 1
ATOM 518 O O . ALA A 1 70 ? 7.051 12.914 7.617 1 98.94 70 ALA A O 1
ATOM 519 N N . ASN A 1 71 ? 5.469 11.984 6.359 1 98.88 71 ASN A N 1
ATOM 520 C CA . ASN A 1 71 ? 5.418 10.773 7.172 1 98.88 71 ASN A CA 1
ATOM 521 C C . ASN A 1 71 ? 6.77 10.07 7.223 1 98.88 71 ASN A C 1
ATOM 523 O O . ASN A 1 71 ? 7.266 9.75 8.305 1 98.88 71 ASN A O 1
ATOM 527 N N . VAL A 1 72 ? 7.355 9.852 6.094 1 98.75 72 VAL A N 1
ATOM 528 C CA . VAL A 1 72 ? 8.633 9.148 5.988 1 98.75 72 VAL A CA 1
ATOM 529 C C . VAL A 1 72 ? 9.719 9.945 6.707 1 98.75 72 VAL A C 1
ATOM 531 O O . VAL A 1 72 ? 10.547 9.375 7.422 1 98.75 72 VAL A O 1
ATOM 534 N N . GLU A 1 73 ? 9.727 11.258 6.543 1 98.75 73 GLU A N 1
ATOM 535 C CA . GLU A 1 73 ? 10.688 12.109 7.23 1 98.75 73 GLU A CA 1
ATOM 536 C C . GLU A 1 73 ? 10.602 11.938 8.742 1 98.75 73 GLU A C 1
ATOM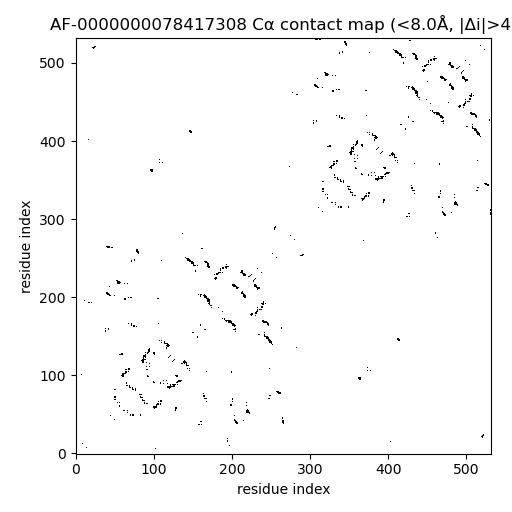 538 O O . GLU A 1 73 ? 11.617 11.742 9.414 1 98.75 73 GLU A O 1
ATOM 543 N N . SER A 1 74 ? 9.406 12 9.203 1 98.62 74 SER A N 1
ATOM 544 C CA . SER A 1 74 ? 9.195 11.914 10.641 1 98.62 74 SER A CA 1
ATOM 545 C C . SER A 1 74 ? 9.609 10.555 11.188 1 98.62 74 SER A C 1
ATOM 547 O O . SER A 1 74 ? 10.312 10.469 12.195 1 98.62 74 SER A O 1
ATOM 549 N N . LEU A 1 75 ? 9.195 9.523 10.516 1 97.94 75 LEU A N 1
ATOM 550 C CA . LEU A 1 75 ? 9.508 8.18 10.992 1 97.94 75 LEU A CA 1
ATOM 551 C C . LEU A 1 75 ? 11.008 7.91 10.914 1 97.94 75 LEU A C 1
ATOM 553 O O . LEU A 1 75 ? 11.57 7.246 11.789 1 97.94 75 LEU A O 1
ATOM 557 N N . TRP A 1 76 ? 11.617 8.438 9.883 1 97.38 76 TRP A N 1
ATOM 558 C CA . TRP A 1 76 ? 13.062 8.273 9.773 1 97.38 76 TRP A CA 1
ATOM 559 C C . TRP A 1 76 ? 13.781 8.93 10.945 1 97.38 76 TRP A C 1
ATOM 561 O O . TRP A 1 76 ? 14.703 8.352 11.523 1 97.38 76 TRP A O 1
ATOM 571 N N . PHE A 1 77 ? 13.391 10.117 11.289 1 97.31 77 PHE A N 1
ATOM 572 C CA . PHE A 1 77 ? 13.984 10.812 12.422 1 97.31 77 PHE A CA 1
ATOM 573 C C . PHE A 1 77 ? 13.742 10.055 13.719 1 97.31 77 PHE A C 1
ATOM 575 O O . PHE A 1 77 ? 14.648 9.898 14.539 1 97.31 77 PHE A O 1
ATOM 582 N N . ILE A 1 78 ? 12.516 9.617 13.875 1 96.5 78 ILE A N 1
ATOM 583 C CA . ILE A 1 78 ? 12.133 8.938 15.109 1 96.5 78 ILE A CA 1
ATOM 584 C C . ILE A 1 78 ? 12.992 7.688 15.289 1 96.5 78 ILE A C 1
ATOM 586 O O . ILE A 1 78 ? 13.43 7.379 16.406 1 96.5 78 ILE A O 1
ATOM 590 N N . HIS A 1 79 ? 13.352 7.031 14.219 1 94.62 79 HIS A N 1
ATOM 591 C CA . HIS A 1 79 ? 14.062 5.762 14.297 1 94.62 79 HIS A CA 1
ATOM 592 C C . HIS A 1 79 ? 15.57 5.977 14.242 1 94.62 79 HIS A C 1
ATOM 594 O O . HIS A 1 79 ? 16.328 5.246 14.883 1 94.62 79 HIS A O 1
ATOM 600 N N . PHE A 1 80 ? 16.031 7.055 13.516 1 94.06 80 PHE A N 1
ATOM 601 C CA . PHE A 1 80 ? 17.453 7.113 13.211 1 94.06 80 PHE A CA 1
ATOM 602 C C . PHE A 1 80 ? 18.031 8.477 13.578 1 94.06 80 PHE A C 1
ATOM 604 O O . PHE A 1 80 ? 19.219 8.727 13.391 1 94.06 80 PHE A O 1
ATOM 611 N N . LYS A 1 81 ? 17.203 9.336 14.008 1 94.31 81 LYS A N 1
ATOM 612 C CA . LYS A 1 81 ? 17.578 10.641 14.547 1 94.31 81 LYS A CA 1
ATOM 613 C C . LYS A 1 81 ? 18.203 11.516 13.461 1 94.31 81 LYS A C 1
ATOM 615 O O . LYS A 1 81 ? 19.125 12.297 13.742 1 94.31 81 LYS A O 1
ATOM 620 N N . LYS A 1 82 ? 17.812 11.305 12.258 1 94.62 82 LYS A N 1
ATOM 621 C CA . LYS A 1 82 ? 18.156 12.172 11.141 1 94.62 82 LYS A CA 1
ATOM 622 C C . LYS A 1 82 ? 16.906 12.68 10.422 1 94.62 82 LYS A C 1
ATOM 624 O O . LYS A 1 82 ? 16.188 11.906 9.789 1 94.62 82 LYS A O 1
ATOM 629 N N . LEU A 1 83 ? 16.719 13.984 10.547 1 96.81 83 LEU A N 1
ATOM 630 C CA . LEU A 1 83 ? 15.539 14.578 9.93 1 96.81 83 LEU A CA 1
ATOM 631 C C . LEU A 1 83 ? 15.875 15.125 8.539 1 96.81 83 LEU A C 1
ATOM 633 O O . LEU A 1 83 ? 16.422 16.219 8.414 1 96.81 83 LEU A O 1
ATOM 637 N N . TYR A 1 84 ? 15.555 14.414 7.566 1 97.31 84 TYR A N 1
ATOM 638 C CA . TYR A 1 84 ? 15.719 14.844 6.184 1 97.31 84 TYR A CA 1
ATOM 639 C C . TYR A 1 84 ? 14.539 15.703 5.742 1 97.31 84 TYR A C 1
ATOM 641 O O . TYR A 1 84 ? 13.414 15.516 6.211 1 97.31 84 TYR A O 1
ATOM 649 N N . LYS A 1 85 ? 14.781 16.641 4.926 1 98.5 85 LYS A N 1
ATOM 650 C CA . LYS A 1 85 ? 13.75 17.203 4.062 1 98.5 85 LYS A CA 1
ATOM 651 C C . LYS A 1 85 ? 13.766 16.562 2.686 1 98.5 85 LYS A C 1
ATOM 653 O O . LYS A 1 85 ? 14.641 16.844 1.861 1 98.5 85 LYS A O 1
ATOM 658 N N . LEU A 1 86 ? 12.812 15.75 2.443 1 98.62 86 LEU A N 1
ATOM 659 C CA . LEU A 1 86 ? 12.859 14.891 1.267 1 98.62 86 LEU A CA 1
ATOM 660 C C . LEU A 1 86 ? 12.141 15.539 0.089 1 98.62 86 LEU A C 1
ATOM 662 O O . LEU A 1 86 ? 11.383 16.484 0.27 1 98.62 86 LEU A O 1
ATOM 666 N N . SER A 1 87 ? 12.383 15.016 -1.047 1 98.56 87 SER A N 1
ATOM 667 C CA . SER A 1 87 ? 11.891 15.625 -2.281 1 98.56 87 SER A CA 1
ATOM 668 C C . SER A 1 87 ? 10.477 15.141 -2.609 1 98.56 87 SER A C 1
ATOM 670 O O . SER A 1 87 ? 10.289 13.984 -2.99 1 98.56 87 SER A O 1
ATOM 672 N N . VAL A 1 88 ? 9.57 16.016 -2.541 1 98.75 88 VAL A N 1
ATOM 673 C CA . VAL A 1 88 ? 8.211 15.766 -3.012 1 98.75 88 VAL A CA 1
ATOM 674 C C . VAL A 1 88 ? 8.203 15.648 -4.535 1 98.75 88 VAL A C 1
ATOM 676 O O . VAL A 1 88 ? 7.496 14.812 -5.094 1 98.75 88 VAL A O 1
ATOM 679 N N . GLN A 1 89 ? 9.016 16.406 -5.191 1 98.62 89 GLN A N 1
ATOM 680 C CA . GLN A 1 89 ? 9.055 16.453 -6.652 1 98.62 89 GLN A CA 1
ATOM 681 C C . GLN A 1 89 ? 9.492 15.109 -7.234 1 98.62 89 GLN A C 1
ATOM 683 O O . GLN A 1 89 ? 8.961 14.672 -8.258 1 98.62 89 GLN A O 1
ATOM 688 N N . GLU A 1 90 ? 10.469 14.516 -6.602 1 98.31 90 GLU A N 1
ATOM 689 C CA . GLU A 1 90 ? 10.914 13.211 -7.094 1 98.31 90 GLU A CA 1
ATOM 690 C C . GLU A 1 90 ? 9.789 12.18 -7.02 1 98.31 90 GLU A C 1
ATOM 692 O O . GLU A 1 90 ? 9.625 11.367 -7.93 1 98.31 90 GLU A O 1
ATOM 697 N N . VAL A 1 91 ? 9.039 12.25 -5.988 1 98.5 91 VAL A N 1
ATOM 698 C CA . VAL A 1 91 ? 7.91 11.344 -5.828 1 98.5 91 VAL A CA 1
ATOM 699 C C . VAL A 1 91 ? 6.875 11.617 -6.922 1 98.5 91 VAL A C 1
ATOM 701 O O . VAL A 1 91 ? 6.34 10.68 -7.52 1 98.5 91 VAL A O 1
ATOM 704 N N . LEU A 1 92 ? 6.613 12.859 -7.227 1 98.31 92 LEU A N 1
ATOM 705 C CA . LEU A 1 92 ? 5.688 13.227 -8.297 1 98.31 92 LEU A CA 1
ATOM 706 C C . LEU A 1 92 ? 6.164 12.68 -9.641 1 98.31 92 LEU A C 1
ATOM 708 O O . LEU A 1 92 ? 5.414 11.992 -10.336 1 98.31 92 LEU A O 1
ATOM 712 N N . ASP A 1 93 ? 7.402 12.945 -9.922 1 98 93 ASP A N 1
ATOM 713 C CA . ASP A 1 93 ? 7.957 12.641 -11.234 1 98 93 ASP A CA 1
ATOM 714 C C . ASP A 1 93 ? 8.086 11.133 -11.445 1 98 93 ASP A C 1
ATOM 716 O O . ASP A 1 93 ? 7.91 10.641 -12.562 1 98 93 ASP A O 1
ATOM 720 N N . CYS A 1 94 ? 8.305 10.445 -10.344 1 97.31 94 CYS A N 1
ATOM 721 C CA . CYS A 1 94 ? 8.672 9.047 -10.5 1 97.31 94 CYS A CA 1
ATOM 722 C C . CYS A 1 94 ? 7.52 8.133 -10.102 1 97.31 94 CYS A C 1
ATOM 724 O O . CYS A 1 94 ? 7.688 6.914 -10.023 1 97.31 94 CYS A O 1
ATOM 726 N N . SER A 1 95 ? 6.223 8.523 -9.711 1 95.5 95 SER A N 1
ATOM 727 C CA . SER A 1 95 ? 5.09 7.75 -9.219 1 95.5 95 SER A CA 1
ATOM 728 C C . SER A 1 95 ? 4.52 6.855 -10.312 1 95.5 95 SER A C 1
ATOM 730 O O . SER A 1 95 ? 3.777 5.914 -10.031 1 95.5 95 SER A O 1
ATOM 732 N N . GLY A 1 96 ? 4.723 6.875 -11.461 1 93.75 96 GLY A N 1
ATOM 733 C CA . GLY A 1 96 ? 4.156 6.137 -12.578 1 93.75 96 GLY A CA 1
ATOM 734 C C . GLY A 1 96 ? 2.75 6.574 -12.938 1 93.75 96 GLY A C 1
ATOM 735 O O . GLY A 1 96 ? 2.162 6.074 -13.898 1 93.75 96 GLY A O 1
ATOM 736 N N . LEU A 1 97 ? 2.225 7.52 -12.188 1 96.62 97 LEU A N 1
ATOM 737 C CA . LEU A 1 97 ? 0.873 8.008 -12.438 1 96.62 97 LEU A CA 1
ATOM 738 C C . LEU A 1 97 ? 0.792 8.719 -13.781 1 96.62 97 LEU A C 1
ATOM 740 O O . LEU A 1 97 ? 1.738 9.406 -14.18 1 96.62 97 LEU A O 1
ATOM 744 N N . LYS A 1 98 ? -0.367 8.578 -14.414 1 95.75 98 LYS A N 1
ATOM 745 C CA . LYS A 1 98 ? -0.631 9.273 -15.664 1 95.75 98 LYS A CA 1
ATOM 746 C C . LYS A 1 98 ? -0.572 10.789 -15.477 1 95.75 98 LYS A C 1
ATOM 748 O O . LYS A 1 98 ? -0.006 11.5 -16.312 1 95.75 98 LYS A O 1
ATOM 753 N N . ASP A 1 99 ? -1.172 11.305 -14.43 1 96.88 99 ASP A N 1
ATOM 754 C CA . ASP A 1 99 ? -1.176 12.711 -14.031 1 96.88 99 ASP A CA 1
ATOM 755 C C . ASP A 1 99 ? -1.058 12.852 -12.516 1 96.88 99 ASP A C 1
ATOM 757 O O . ASP A 1 99 ? -2.064 12.836 -11.805 1 96.88 99 ASP A O 1
ATOM 761 N N . ALA A 1 100 ? 0.17 13.094 -12.109 1 97.88 100 ALA A N 1
ATOM 762 C CA . ALA A 1 100 ? 0.451 13.141 -10.672 1 97.88 100 ALA A CA 1
ATOM 763 C C . ALA A 1 100 ? -0.054 14.445 -10.055 1 97.88 100 ALA A C 1
ATOM 765 O O . ALA A 1 100 ? -0.126 14.57 -8.836 1 97.88 100 ALA A O 1
ATOM 766 N N . CYS A 1 101 ? -0.407 15.422 -10.898 1 98.31 101 CYS A N 1
ATOM 767 C CA . CYS A 1 101 ? -0.912 16.688 -10.398 1 98.31 101 CYS A CA 1
ATOM 768 C C . CYS A 1 101 ? -2.436 16.719 -10.398 1 98.31 101 CYS A C 1
ATOM 770 O O . CYS A 1 101 ? -3.047 17.719 -10.031 1 98.31 101 CYS A O 1
ATOM 772 N N . ALA A 1 102 ? -3.035 15.664 -10.758 1 96.69 102 ALA A N 1
ATOM 773 C CA . ALA A 1 102 ? -4.488 15.539 -10.672 1 96.69 102 ALA A CA 1
ATOM 774 C C . ALA A 1 102 ? -4.902 14.859 -9.367 1 96.69 102 ALA A C 1
ATOM 776 O O . ALA A 1 102 ? -6.094 14.664 -9.117 1 96.69 102 ALA A O 1
ATOM 777 N N . GLY A 1 103 ? -3.977 14.5 -8.586 1 96.31 103 GLY A N 1
ATOM 778 C CA . GLY A 1 103 ? -4.238 13.805 -7.34 1 96.31 103 GLY A CA 1
ATOM 779 C C . GLY A 1 103 ? -3.525 12.469 -7.242 1 96.31 103 GLY A C 1
ATOM 780 O O . GLY A 1 103 ? -2.932 12 -8.219 1 96.31 103 GLY A O 1
ATOM 781 N N . GLY A 1 104 ? -3.547 11.906 -6.113 1 97.25 104 GLY A N 1
ATOM 782 C CA . GLY A 1 104 ? -2.977 10.609 -5.785 1 97.25 104 GLY A CA 1
ATOM 783 C C . GLY A 1 104 ? -3.318 10.148 -4.383 1 97.25 104 GLY A C 1
ATOM 784 O O . GLY A 1 104 ? -4.102 10.789 -3.684 1 97.25 104 GLY A O 1
ATOM 785 N N . TYR A 1 105 ? -2.779 9.008 -4.109 1 98.06 105 TYR A N 1
ATOM 786 C CA . TYR A 1 105 ? -2.998 8.414 -2.795 1 98.06 105 TYR A CA 1
ATOM 787 C C . TYR A 1 105 ? -1.675 8.172 -2.076 1 98.06 105 TYR A C 1
ATOM 789 O O . TYR A 1 105 ? -0.615 8.141 -2.709 1 98.06 105 TYR A O 1
ATOM 797 N N . PRO A 1 106 ? -1.777 8.023 -0.767 1 98.69 106 PRO A N 1
ATOM 798 C CA . PRO A 1 106 ? -0.538 7.781 -0.025 1 98.69 106 PRO A CA 1
ATOM 799 C C . PRO A 1 106 ? 0.243 6.578 -0.552 1 98.69 106 PRO A C 1
ATOM 801 O O . PRO A 1 106 ? 1.477 6.594 -0.558 1 98.69 106 PRO A O 1
ATOM 804 N N . TRP A 1 107 ? -0.469 5.555 -1.032 1 98.31 107 TRP A N 1
ATOM 805 C CA . TRP A 1 107 ? 0.248 4.367 -1.484 1 98.31 107 TRP A CA 1
ATOM 806 C C . TRP A 1 107 ? 0.989 4.641 -2.789 1 98.31 107 TRP A C 1
ATOM 808 O O . TRP A 1 107 ? 1.927 3.922 -3.139 1 98.31 107 TRP A O 1
ATOM 818 N N . ASP A 1 108 ? 0.576 5.637 -3.574 1 98.44 108 ASP A N 1
ATOM 819 C CA . ASP A 1 108 ? 1.366 6.031 -4.738 1 98.44 108 ASP A CA 1
ATOM 820 C C . ASP A 1 108 ? 2.73 6.57 -4.312 1 98.44 108 ASP A C 1
ATOM 822 O O . ASP A 1 108 ? 3.75 6.246 -4.926 1 98.44 108 ASP A O 1
ATOM 826 N N . ALA A 1 109 ? 2.672 7.367 -3.256 1 98.81 109 ALA A N 1
ATOM 827 C CA . ALA A 1 109 ? 3.908 7.949 -2.742 1 98.81 109 ALA A CA 1
ATOM 828 C C . ALA A 1 109 ? 4.777 6.891 -2.07 1 98.81 109 ALA A C 1
ATOM 830 O O . ALA A 1 109 ? 5.969 6.777 -2.363 1 98.81 109 ALA A O 1
ATOM 831 N N . PHE A 1 110 ? 4.207 6.113 -1.203 1 98.81 110 PHE A N 1
ATOM 832 C CA . PHE A 1 110 ? 4.957 5.09 -0.485 1 98.81 110 PHE A CA 1
ATOM 833 C C . PHE A 1 110 ? 5.531 4.062 -1.452 1 98.81 110 PHE A C 1
ATOM 835 O O . PHE A 1 110 ? 6.68 3.633 -1.299 1 98.81 110 PHE A O 1
ATOM 842 N N . GLY A 1 111 ? 4.715 3.67 -2.438 1 97.88 111 GLY A N 1
ATOM 843 C CA . GLY A 1 111 ? 5.223 2.746 -3.441 1 97.88 111 GLY A CA 1
ATOM 844 C C . GLY A 1 111 ? 6.406 3.295 -4.215 1 97.88 111 GLY A C 1
ATOM 845 O O . GLY A 1 111 ? 7.355 2.566 -4.504 1 97.88 111 GLY A O 1
ATOM 846 N N . THR A 1 112 ? 6.336 4.559 -4.512 1 97.75 112 THR A N 1
ATOM 847 C CA . THR A 1 112 ? 7.434 5.211 -5.219 1 97.75 112 THR A CA 1
ATOM 848 C C . THR A 1 112 ? 8.703 5.207 -4.375 1 97.75 112 THR A C 1
ATOM 850 O O . THR A 1 112 ? 9.766 4.809 -4.848 1 97.75 112 THR A O 1
ATOM 853 N N . ILE A 1 113 ? 8.578 5.578 -3.131 1 97.81 113 ILE A N 1
ATOM 854 C CA . ILE A 1 113 ? 9.734 5.648 -2.242 1 97.81 113 ILE A CA 1
ATOM 855 C C . ILE A 1 113 ? 10.258 4.238 -1.971 1 97.81 113 ILE A C 1
ATOM 857 O O . ILE A 1 113 ? 11.469 4.035 -1.854 1 97.81 113 ILE A O 1
ATOM 861 N N . TYR A 1 114 ? 9.398 3.326 -1.933 1 96.62 114 TYR A N 1
ATOM 862 C CA . TYR A 1 114 ? 9.773 1.929 -1.749 1 96.62 114 TYR A CA 1
ATOM 863 C C . TYR A 1 114 ? 10.602 1.428 -2.924 1 96.62 114 TYR A C 1
ATOM 865 O O . TYR A 1 114 ? 11.602 0.724 -2.732 1 96.62 114 TYR A O 1
ATOM 873 N N . THR A 1 115 ? 10.258 1.79 -4.098 1 94.12 115 THR A N 1
ATOM 874 C CA . THR A 1 115 ? 10.828 1.199 -5.305 1 94.12 115 THR A CA 1
ATOM 875 C C . THR A 1 115 ? 12.094 1.938 -5.719 1 94.12 115 THR A C 1
ATOM 877 O O . THR A 1 115 ? 13.141 1.317 -5.941 1 94.12 115 THR A O 1
ATOM 880 N N . VAL A 1 116 ? 12.039 3.256 -5.711 1 93.75 116 VAL A N 1
ATOM 881 C CA . VAL A 1 116 ? 13.164 3.959 -6.316 1 93.75 116 VAL A CA 1
ATOM 882 C C . VAL A 1 116 ? 13.875 4.809 -5.262 1 93.75 116 VAL A C 1
ATOM 884 O O . VAL A 1 116 ? 14.891 5.445 -5.547 1 93.75 116 VAL A O 1
ATOM 887 N N . GLY A 1 117 ? 13.359 4.816 -4.074 1 95.75 117 GLY A N 1
ATOM 888 C CA . GLY A 1 117 ? 13.922 5.688 -3.057 1 95.75 117 GLY A CA 1
ATOM 889 C C . GLY A 1 117 ? 13.555 7.148 -3.254 1 95.75 117 GLY A C 1
ATOM 890 O O . GLY A 1 117 ? 12.703 7.477 -4.074 1 95.75 117 GLY A O 1
ATOM 891 N N . VAL A 1 118 ? 14.188 7.949 -2.4 1 97.69 118 VAL A N 1
ATOM 892 C CA . VAL A 1 118 ? 13.938 9.383 -2.488 1 97.69 118 VAL A CA 1
ATOM 893 C C . VAL A 1 118 ? 15.172 10.156 -2.021 1 97.69 118 VAL A C 1
ATOM 895 O O . VAL A 1 118 ? 15.844 9.75 -1.075 1 97.69 118 VAL A O 1
ATOM 898 N N . THR A 1 119 ? 15.438 11.195 -2.746 1 97.88 119 THR A N 1
ATOM 899 C CA . THR A 1 119 ? 16.547 12.078 -2.381 1 97.88 119 THR A CA 1
ATOM 900 C C . THR A 1 119 ? 16.016 13.297 -1.623 1 97.88 119 THR A C 1
ATOM 902 O O . THR A 1 119 ? 14.867 13.328 -1.194 1 97.88 119 THR A O 1
ATOM 905 N N . THR A 1 120 ? 16.828 14.305 -1.372 1 97.94 120 THR A N 1
ATOM 906 C CA . THR A 1 120 ? 16.453 15.484 -0.598 1 97.94 120 THR A CA 1
ATOM 907 C C . THR A 1 120 ? 15.805 16.531 -1.494 1 97.94 120 THR A C 1
ATOM 909 O O . THR A 1 120 ? 16.031 16.547 -2.705 1 97.94 120 THR A O 1
ATOM 912 N N . ALA A 1 121 ? 15.07 17.406 -0.822 1 98.06 121 ALA A N 1
ATOM 913 C CA . ALA A 1 121 ? 14.422 18.516 -1.526 1 98.06 121 ALA A CA 1
ATOM 914 C C . ALA A 1 121 ? 15.461 19.469 -2.123 1 98.06 121 ALA A C 1
ATOM 916 O O . ALA A 1 121 ? 15.227 20.078 -3.166 1 98.06 121 ALA A O 1
ATOM 917 N N . ALA A 1 122 ? 16.578 19.578 -1.533 1 97.12 122 ALA A N 1
ATOM 918 C CA . ALA A 1 122 ? 17.656 20.438 -2.041 1 97.12 122 ALA A CA 1
ATOM 919 C C . ALA A 1 122 ? 18.188 19.906 -3.369 1 97.12 122 ALA A C 1
ATOM 921 O O . ALA A 1 122 ? 18.484 20.688 -4.281 1 97.12 122 ALA A O 1
ATOM 922 N N . HIS A 1 123 ? 18.297 18.609 -3.543 1 96.31 123 HIS A N 1
ATOM 923 C CA . HIS A 1 123 ? 18.859 17.984 -4.734 1 96.31 123 HIS A CA 1
ATOM 924 C C . HIS A 1 123 ? 17.797 17.875 -5.836 1 96.31 123 HIS A C 1
ATOM 926 O O . HIS A 1 123 ? 18.141 17.812 -7.02 1 96.31 123 HIS A O 1
ATOM 932 N N . TYR A 1 124 ? 16.547 17.797 -5.461 1 97.5 124 TYR A N 1
ATOM 933 C CA . TYR A 1 124 ? 15.43 17.625 -6.375 1 97.5 124 TYR A CA 1
ATOM 934 C C . TYR A 1 124 ? 14.258 18.516 -5.98 1 97.5 124 TYR A C 1
ATOM 936 O O . TYR A 1 124 ? 13.258 18.031 -5.445 1 97.5 124 TYR A O 1
ATOM 944 N N . PRO A 1 125 ? 14.305 19.812 -6.25 1 97.81 125 PRO A N 1
ATOM 945 C CA . PRO A 1 125 ? 13.391 20.812 -5.703 1 97.81 125 PRO A CA 1
ATOM 946 C C . PRO A 1 125 ? 11.984 20.719 -6.301 1 97.81 125 PRO A C 1
ATOM 948 O O . PRO A 1 125 ? 11.836 20.375 -7.477 1 97.81 125 PRO A O 1
ATOM 951 N N . TYR A 1 126 ? 11.07 21.188 -5.551 1 98.56 126 TYR A N 1
ATOM 952 C CA . TYR A 1 126 ? 9.664 21.172 -5.93 1 98.56 126 TYR A CA 1
ATOM 953 C C . TYR A 1 126 ? 9.398 22.188 -7.043 1 98.56 126 TYR A C 1
ATOM 955 O O . TYR A 1 126 ? 9.836 23.328 -6.969 1 98.56 126 TYR A O 1
ATOM 963 N N . GLN A 1 127 ? 8.57 21.703 -8.078 1 98.38 127 GLN A N 1
ATOM 964 C CA . GLN A 1 127 ? 8.32 22.547 -9.242 1 98.38 127 GLN A CA 1
ATOM 965 C C . GLN A 1 127 ? 6.824 22.703 -9.492 1 98.38 127 GLN A C 1
ATOM 967 O O . GLN A 1 127 ? 6.418 23.391 -10.43 1 98.38 127 GLN A O 1
ATOM 972 N N . ALA A 1 128 ? 5.965 22.078 -8.742 1 98.12 128 ALA A N 1
ATOM 973 C CA . ALA A 1 128 ? 4.512 22.172 -8.82 1 98.12 128 ALA A CA 1
ATOM 974 C C . ALA A 1 128 ? 3.994 21.688 -10.172 1 98.12 128 ALA A C 1
ATOM 976 O O . ALA A 1 128 ? 3.08 22.281 -10.742 1 98.12 128 ALA A O 1
ATOM 977 N N . ARG A 1 129 ? 4.586 20.75 -10.703 1 98.19 129 ARG A N 1
ATOM 978 C CA . ARG A 1 129 ? 4.188 20.031 -11.914 1 98.19 129 ARG A CA 1
ATOM 979 C C . ARG A 1 129 ? 4.852 18.672 -11.977 1 98.19 129 ARG A C 1
ATOM 981 O O . ARG A 1 129 ? 5.879 18.438 -11.336 1 98.19 129 ARG A O 1
ATOM 988 N N . GLN A 1 130 ? 4.215 17.828 -12.766 1 97.75 130 GLN A N 1
ATOM 989 C CA . GLN A 1 130 ? 4.855 16.547 -13.008 1 97.75 130 GLN A CA 1
ATOM 990 C C . GLN A 1 130 ? 5.844 16.625 -14.164 1 97.75 130 GLN A C 1
ATOM 992 O O . GLN A 1 130 ? 5.477 17.047 -15.273 1 97.75 130 GLN A O 1
ATOM 997 N N . GLY A 1 131 ? 7.07 16.281 -13.984 1 97 131 GLY A N 1
ATOM 998 C CA . GLY A 1 131 ? 8.094 16.188 -15.016 1 97 131 GLY A CA 1
ATOM 999 C C . GLY A 1 131 ? 8.531 14.766 -15.297 1 97 131 GLY A C 1
ATOM 1000 O O . GLY A 1 131 ? 7.848 13.812 -14.922 1 97 131 GLY A O 1
ATOM 1001 N N . GLN A 1 132 ? 9.602 14.672 -16.016 1 95.44 132 GLN A N 1
ATOM 1002 C CA . GLN A 1 132 ? 10.203 13.359 -16.25 1 95.44 132 GLN A CA 1
ATOM 1003 C C . GLN A 1 132 ? 10.984 12.883 -15.023 1 95.44 132 GLN A C 1
ATOM 1005 O O . GLN A 1 132 ? 11.68 13.672 -14.383 1 95.44 132 GLN A O 1
ATOM 1010 N N . CYS A 1 133 ? 10.812 11.664 -14.781 1 95.25 133 CYS A N 1
ATOM 1011 C CA . CYS A 1 133 ? 11.586 11.094 -13.68 1 95.25 133 CYS A CA 1
ATOM 1012 C C . CYS A 1 133 ? 13.086 11.172 -13.969 1 95.25 133 CYS A C 1
ATOM 1014 O O . CYS A 1 133 ? 13.547 10.672 -14.992 1 95.25 133 CYS A O 1
ATOM 1016 N N . ARG A 1 134 ? 13.844 11.719 -13.109 1 91.44 134 ARG A N 1
ATOM 1017 C CA . ARG A 1 134 ? 15.289 11.859 -13.258 1 91.44 134 ARG A CA 1
ATOM 1018 C C . ARG A 1 134 ? 16.031 11.039 -12.211 1 91.44 134 ARG A C 1
ATOM 1020 O O . ARG A 1 134 ? 17.109 11.43 -11.758 1 91.44 134 ARG A O 1
ATOM 1027 N N . TRP A 1 135 ? 15.477 10.023 -11.867 1 83.06 135 TRP A N 1
ATOM 1028 C CA . TRP A 1 135 ? 16.062 9.133 -10.867 1 83.06 135 TRP A CA 1
ATOM 1029 C C . TRP A 1 135 ? 17.438 8.656 -11.312 1 83.06 135 TRP A C 1
ATOM 1031 O O . TRP A 1 135 ? 17.625 8.234 -12.453 1 83.06 135 TRP A O 1
ATOM 1041 N N . ASN A 1 136 ? 18.469 8.812 -10.391 1 75.31 136 ASN A N 1
ATOM 1042 C CA . ASN A 1 136 ? 19.828 8.422 -10.719 1 75.31 136 ASN A CA 1
ATOM 1043 C C . ASN A 1 136 ? 20.453 7.551 -9.625 1 75.31 136 ASN A C 1
ATOM 1045 O O . ASN A 1 136 ? 21.656 7.562 -9.422 1 75.31 136 ASN A O 1
ATOM 1049 N N . GLN A 1 137 ? 19.75 6.895 -8.945 1 77.75 137 GLN A N 1
ATOM 1050 C CA . GLN A 1 137 ? 20.156 5.965 -7.898 1 77.75 137 GLN A CA 1
ATOM 1051 C C . GLN A 1 137 ? 20.797 6.699 -6.727 1 77.75 137 GLN A C 1
ATOM 1053 O O . GLN A 1 137 ? 21.453 6.082 -5.883 1 77.75 137 GLN A O 1
ATOM 1058 N N . ASN A 1 138 ? 20.625 8.016 -6.719 1 86.81 138 ASN A N 1
ATOM 1059 C CA . ASN A 1 138 ? 21.203 8.789 -5.625 1 86.81 138 ASN A CA 1
ATOM 1060 C C . ASN A 1 138 ? 20.156 9.102 -4.555 1 86.81 138 ASN A C 1
ATOM 1062 O O . ASN A 1 138 ? 20.031 10.25 -4.125 1 86.81 138 ASN A O 1
ATOM 1066 N N . TYR A 1 139 ? 19.531 8.062 -4.066 1 93.25 139 TYR A N 1
ATOM 1067 C CA . TYR A 1 139 ? 18.562 8.281 -2.998 1 93.25 139 TYR A CA 1
ATOM 1068 C C . TYR A 1 139 ? 19.25 8.258 -1.634 1 93.25 139 TYR A C 1
ATOM 1070 O O . TYR A 1 139 ? 20.297 7.629 -1.468 1 93.25 139 TYR A O 1
ATOM 1078 N N . VAL A 1 140 ? 18.641 9 -0.715 1 95.81 140 VAL A N 1
ATOM 1079 C CA . VAL A 1 140 ? 19.203 8.992 0.632 1 95.81 140 VAL A CA 1
ATOM 1080 C C . VAL A 1 140 ? 18.531 7.891 1.461 1 95.81 140 VAL A C 1
ATOM 1082 O O . VAL A 1 140 ? 19.109 7.422 2.447 1 95.81 140 VAL A O 1
ATOM 1085 N N . LEU A 1 141 ? 17.312 7.508 1.041 1 95.56 141 LEU A N 1
ATOM 1086 C CA . LEU A 1 141 ? 16.688 6.398 1.741 1 95.56 141 LEU A CA 1
ATOM 1087 C C . LEU A 1 141 ? 15.609 5.746 0.873 1 95.56 141 LEU A C 1
ATOM 1089 O O . LEU A 1 141 ? 15.203 6.312 -0.145 1 95.56 141 LEU A O 1
ATOM 1093 N N . ARG A 1 142 ? 15.273 4.539 1.269 1 94.81 142 ARG A N 1
ATOM 1094 C CA . ARG A 1 142 ? 14.078 3.809 0.852 1 94.81 142 ARG A CA 1
ATOM 1095 C C . ARG A 1 142 ? 13.273 3.342 2.061 1 94.81 142 ARG A C 1
ATOM 1097 O O . ARG A 1 142 ? 13.797 3.266 3.172 1 94.81 142 ARG A O 1
ATOM 1104 N N . ILE A 1 143 ? 12 3.117 1.78 1 96.38 143 ILE A N 1
ATOM 1105 C CA . ILE A 1 143 ? 11.227 2.523 2.863 1 96.38 143 ILE A CA 1
ATOM 1106 C C . ILE A 1 143 ? 11.133 1.012 2.66 1 96.38 143 ILE A C 1
ATOM 1108 O O . ILE A 1 143 ? 11.398 0.509 1.567 1 96.38 143 ILE A O 1
ATOM 1112 N N . HIS A 1 144 ? 10.758 0.313 3.771 1 94.31 144 HIS A N 1
ATOM 1113 C CA . HIS A 1 144 ? 10.75 -1.145 3.74 1 94.31 144 HIS A CA 1
ATOM 1114 C C . HIS A 1 144 ? 9.328 -1.688 3.646 1 94.31 144 HIS A C 1
ATOM 1116 O O . HIS A 1 144 ? 9.133 -2.9 3.531 1 94.31 144 HIS A O 1
ATOM 1122 N N . GLY A 1 145 ? 8.414 -0.758 3.752 1 96.62 145 GLY A N 1
ATOM 1123 C CA . GLY A 1 145 ? 7.023 -1.175 3.648 1 96.62 145 GLY A CA 1
ATOM 1124 C C . GLY A 1 145 ? 6.043 -0.074 4.004 1 96.62 145 GLY A C 1
ATOM 1125 O O . GLY A 1 145 ? 6.445 1.061 4.273 1 96.62 145 GLY A O 1
ATOM 1126 N N . PHE A 1 146 ? 4.824 -0.436 3.891 1 98.19 146 PHE A N 1
ATOM 1127 C CA . PHE A 1 146 ? 3.721 0.428 4.301 1 98.19 146 PHE A CA 1
ATOM 1128 C C . PHE A 1 146 ? 2.438 -0.375 4.469 1 98.19 146 PHE A C 1
ATOM 1130 O O . PHE A 1 146 ? 2.373 -1.543 4.082 1 98.19 146 PHE A O 1
ATOM 1137 N N . GLN A 1 147 ? 1.491 0.292 5.176 1 98 147 GLN A N 1
ATOM 1138 C CA . GLN A 1 147 ? 0.244 -0.418 5.438 1 98 147 GLN A CA 1
ATOM 1139 C C . GLN A 1 147 ? -0.91 0.558 5.648 1 98 147 GLN A C 1
ATOM 1141 O O . GLN A 1 147 ? -0.705 1.672 6.137 1 98 147 GLN A O 1
ATOM 1146 N N . THR A 1 148 ? -2.076 0.089 5.27 1 97.44 148 THR A N 1
ATOM 1147 C CA . THR A 1 148 ? -3.291 0.753 5.727 1 97.44 148 THR A CA 1
ATOM 1148 C C . THR A 1 148 ? -3.553 0.447 7.199 1 97.44 148 THR A C 1
ATOM 1150 O O . THR A 1 148 ? -3.123 -0.591 7.711 1 97.44 148 THR A O 1
ATOM 1153 N N . LEU A 1 149 ? -4.195 1.366 7.871 1 96.56 149 LEU A N 1
ATOM 1154 C CA . LEU A 1 149 ? -4.484 1.231 9.297 1 96.56 149 LEU A CA 1
ATOM 1155 C C . LEU A 1 149 ? -5.988 1.155 9.539 1 96.56 149 LEU A C 1
ATOM 1157 O O . LEU A 1 149 ? -6.781 1.537 8.672 1 96.56 149 LEU A O 1
ATOM 1161 N N . PRO A 1 150 ? -6.344 0.667 10.719 1 88 150 PRO A N 1
ATOM 1162 C CA . PRO A 1 150 ? -7.77 0.623 11.055 1 88 150 PRO A CA 1
ATOM 1163 C C . PRO A 1 150 ? -8.383 2.012 11.195 1 88 150 PRO A C 1
ATOM 1165 O O . PRO A 1 150 ? -7.688 2.969 11.547 1 88 150 PRO A O 1
ATOM 1168 N N . SER A 1 151 ? -9.695 2.039 11.047 1 91.88 151 SER A N 1
ATOM 1169 C CA . SER A 1 151 ? -10.398 3.314 11.094 1 91.88 151 SER A CA 1
ATOM 1170 C C . SER A 1 151 ? -10.766 3.693 12.523 1 91.88 151 SER A C 1
ATOM 1172 O O . SER A 1 151 ? -11.234 4.805 12.781 1 91.88 151 SER A O 1
ATOM 1174 N N . ASN A 1 152 ? -10.43 2.93 13.477 1 93.75 152 ASN A N 1
ATOM 1175 C CA . ASN A 1 152 ? -10.703 3.219 14.883 1 93.75 152 ASN A CA 1
ATOM 1176 C C . ASN A 1 152 ? -9.797 4.32 15.414 1 93.75 152 ASN A C 1
ATOM 1178 O O . ASN A 1 152 ? -8.578 4.133 15.516 1 93.75 152 ASN A O 1
ATOM 1182 N N . GLU A 1 153 ? -10.375 5.41 15.859 1 96.94 153 GLU A N 1
ATOM 1183 C CA . GLU A 1 153 ? -9.594 6.59 16.203 1 96.94 153 GLU A CA 1
ATOM 1184 C C . GLU A 1 153 ? -8.805 6.371 17.5 1 96.94 153 GLU A C 1
ATOM 1186 O O . GLU A 1 153 ? -7.766 7 17.719 1 96.94 153 GLU A O 1
ATOM 1191 N N . THR A 1 154 ? -9.328 5.566 18.391 1 95.62 154 THR A N 1
ATOM 1192 C CA . THR A 1 154 ? -8.562 5.238 19.594 1 95.62 154 THR A CA 1
ATOM 1193 C C . THR A 1 154 ? -7.285 4.492 19.234 1 95.62 154 THR A C 1
ATOM 1195 O O . THR A 1 154 ? -6.207 4.82 19.75 1 95.62 154 THR A O 1
ATOM 1198 N N . GLU A 1 155 ? -7.441 3.572 18.344 1 95.56 155 GLU A N 1
ATOM 1199 C CA . GLU A 1 155 ? -6.277 2.826 17.875 1 95.56 155 GLU A CA 1
ATOM 1200 C C . GLU A 1 155 ? -5.328 3.721 17.078 1 95.56 155 GLU A C 1
ATOM 1202 O O . GLU A 1 155 ? -4.105 3.598 17.203 1 95.56 155 GLU A O 1
ATOM 1207 N N . LEU A 1 156 ? -5.914 4.555 16.344 1 97.19 156 LEU A N 1
ATOM 1208 C CA . LEU A 1 156 ? -5.102 5.473 15.562 1 97.19 156 LEU A CA 1
ATOM 1209 C C . LEU A 1 156 ? -4.27 6.375 16.469 1 97.19 156 LEU A C 1
ATOM 1211 O O . LEU A 1 156 ? -3.082 6.594 16.203 1 97.19 156 LEU A O 1
ATOM 1215 N N . ALA A 1 157 ? -4.871 6.879 17.531 1 97.56 157 ALA A N 1
ATOM 1216 C CA . ALA A 1 157 ? -4.145 7.715 18.484 1 97.56 157 ALA A CA 1
ATOM 1217 C C . ALA A 1 157 ? -3.008 6.938 19.141 1 97.56 157 ALA A C 1
ATOM 1219 O O . ALA A 1 157 ? -1.907 7.465 19.312 1 97.56 157 ALA A O 1
ATOM 1220 N N . ALA A 1 158 ? -3.283 5.723 19.469 1 96.75 158 ALA A N 1
ATOM 1221 C CA . ALA A 1 158 ? -2.252 4.875 20.047 1 96.75 158 ALA A CA 1
ATOM 1222 C C . ALA A 1 158 ? -1.078 4.691 19.094 1 96.75 158 ALA A C 1
ATOM 1224 O O . ALA A 1 158 ? 0.082 4.723 19.516 1 96.75 158 ALA A O 1
ATOM 1225 N N . LEU A 1 159 ? -1.401 4.559 17.891 1 97.06 159 LEU A N 1
ATOM 1226 C CA . LEU A 1 159 ? -0.361 4.352 16.891 1 97.06 159 LEU A CA 1
ATOM 1227 C C . LEU A 1 159 ? 0.433 5.633 16.656 1 97.06 159 LEU A C 1
ATOM 1229 O O . LEU A 1 159 ? 1.655 5.59 16.5 1 97.06 159 LEU A O 1
ATOM 1233 N N . VAL A 1 160 ? -0.263 6.719 16.641 1 98 160 VAL A N 1
ATOM 1234 C CA . VAL A 1 160 ? 0.437 7.992 16.516 1 98 160 VAL A CA 1
ATOM 1235 C C . VAL A 1 160 ? 1.436 8.141 17.672 1 98 160 VAL A C 1
ATOM 1237 O O . VAL A 1 160 ? 2.594 8.5 17.438 1 98 160 VAL A O 1
ATOM 1240 N N . ALA A 1 161 ? 0.985 7.836 18.828 1 97.38 161 ALA A N 1
ATOM 1241 C CA . ALA A 1 161 ? 1.832 7.996 20 1 97.38 161 ALA A CA 1
ATOM 1242 C C . ALA A 1 161 ? 3.008 7.023 19.969 1 97.38 161 ALA A C 1
ATOM 1244 O O . ALA A 1 161 ? 4.133 7.387 20.312 1 97.38 161 ALA A O 1
ATOM 1245 N N . LYS A 1 162 ? 2.756 5.875 19.562 1 95.44 162 LYS A N 1
ATOM 1246 C CA . LYS A 1 162 ? 3.74 4.801 19.672 1 95.44 162 LYS A CA 1
ATOM 1247 C C . LYS A 1 162 ? 4.73 4.848 18.516 1 95.44 162 LYS A C 1
ATOM 1249 O O . LYS A 1 162 ? 5.918 4.574 18.688 1 95.44 162 LYS A O 1
ATOM 1254 N N . ARG A 1 163 ? 4.203 5.199 17.312 1 95.56 163 ARG A N 1
ATOM 1255 C CA . ARG A 1 163 ? 5.023 4.98 16.125 1 95.56 163 ARG A CA 1
ATOM 1256 C C . ARG A 1 163 ? 5.414 6.305 15.484 1 95.56 163 ARG A C 1
ATOM 1258 O O . ARG A 1 163 ? 6.504 6.426 14.914 1 95.56 163 ARG A O 1
ATOM 1265 N N . GLY A 1 164 ? 4.535 7.234 15.523 1 98.06 164 GLY A N 1
ATOM 1266 C CA . GLY A 1 164 ? 4.809 8.516 14.891 1 98.06 164 GLY A CA 1
ATOM 1267 C C . GLY A 1 164 ? 3.652 9.016 14.039 1 98.06 164 GLY A C 1
ATOM 1268 O O . GLY A 1 164 ? 2.57 8.422 14.047 1 98.06 164 GLY A O 1
ATOM 1269 N N . PRO A 1 165 ? 3.873 10.078 13.344 1 98.81 165 PRO A N 1
ATOM 1270 C CA . PRO A 1 165 ? 2.84 10.695 12.508 1 98.81 165 PRO A CA 1
ATOM 1271 C C . PRO A 1 165 ? 2.248 9.727 11.484 1 98.81 165 PRO A C 1
ATOM 1273 O O . PRO A 1 165 ? 2.949 8.844 10.992 1 98.81 165 PRO A O 1
ATOM 1276 N N . ILE A 1 166 ? 0.964 9.977 11.172 1 98.88 166 ILE A N 1
ATOM 1277 C CA . ILE A 1 166 ? 0.236 9.062 10.297 1 98.88 166 ILE A CA 1
ATOM 1278 C C . ILE A 1 166 ? -0.456 9.852 9.188 1 98.88 166 ILE A C 1
ATOM 1280 O O . ILE A 1 166 ? -1.102 10.867 9.453 1 98.88 166 ILE A O 1
ATOM 1284 N N . THR A 1 167 ? -0.314 9.359 7.945 1 98.88 167 THR A N 1
ATOM 1285 C CA . THR A 1 167 ? -0.975 9.945 6.785 1 98.88 167 THR A CA 1
ATOM 1286 C C . THR A 1 167 ? -2.453 9.562 6.754 1 98.88 167 THR A C 1
ATOM 1288 O O . THR A 1 167 ? -2.803 8.398 6.957 1 98.88 167 THR A O 1
ATOM 1291 N N . VAL A 1 168 ? -3.32 10.586 6.484 1 98.81 168 VAL A N 1
ATOM 1292 C CA . VAL A 1 168 ? -4.754 10.32 6.438 1 98.81 168 VAL A CA 1
ATOM 1293 C C . VAL A 1 168 ? -5.379 11.062 5.258 1 98.81 168 VAL A C 1
ATOM 1295 O O . VAL A 1 168 ? -4.793 12.016 4.734 1 98.81 168 VAL A O 1
ATOM 1298 N N . ILE A 1 169 ? -6.516 10.586 4.836 1 98.56 169 ILE A N 1
ATOM 1299 C CA . ILE A 1 169 ? -7.305 11.266 3.811 1 98.56 169 ILE A CA 1
ATOM 1300 C C . ILE A 1 169 ? -8.602 11.789 4.422 1 98.56 169 ILE A C 1
ATOM 1302 O O . ILE A 1 169 ? -9.266 11.086 5.188 1 98.56 169 ILE A O 1
ATOM 1306 N N . MET A 1 170 ? -8.961 13.055 4.09 1 98.19 170 MET A N 1
ATOM 1307 C CA . MET A 1 170 ? -10.148 13.664 4.676 1 98.19 170 MET A CA 1
ATOM 1308 C C . MET A 1 170 ? -10.836 14.594 3.678 1 98.19 170 MET A C 1
ATOM 1310 O O . MET A 1 170 ? -10.32 14.82 2.582 1 98.19 170 MET A O 1
ATOM 1314 N N . ASN A 1 171 ? -12 15.023 4.023 1 98 171 ASN A N 1
ATOM 1315 C CA . ASN A 1 171 ? -12.719 16.062 3.303 1 98 171 ASN A CA 1
ATOM 1316 C C . ASN A 1 171 ? -12.203 17.453 3.67 1 98 171 ASN A C 1
ATOM 1318 O O . ASN A 1 171 ? -12.164 17.812 4.848 1 98 171 ASN A O 1
ATOM 1322 N N . ALA A 1 172 ? -11.859 18.266 2.717 1 96.81 172 ALA A N 1
ATOM 1323 C CA . ALA A 1 172 ? -11.148 19.516 2.963 1 96.81 172 ALA A CA 1
ATOM 1324 C C . ALA A 1 172 ? -12.109 20.703 2.984 1 96.81 172 ALA A C 1
ATOM 1326 O O . ALA A 1 172 ? -11.68 21.844 3.078 1 96.81 172 ALA A O 1
ATOM 1327 N N . ARG A 1 173 ? -13.328 20.453 2.904 1 95.81 173 ARG A N 1
ATOM 1328 C CA . ARG A 1 173 ? -14.312 21.516 2.721 1 95.81 173 ARG A CA 1
ATOM 1329 C C . ARG A 1 173 ? -14.133 22.609 3.762 1 95.81 173 ARG A C 1
ATOM 1331 O O . ARG A 1 173 ? -14.219 23.797 3.438 1 95.81 173 ARG A O 1
ATOM 1338 N N . LEU A 1 174 ? -13.844 22.266 4.977 1 96.12 174 LEU A N 1
ATOM 1339 C CA . LEU A 1 174 ? -13.805 23.234 6.062 1 96.12 174 LEU A CA 1
ATOM 1340 C C . LEU A 1 174 ? -12.43 23.891 6.16 1 96.12 174 LEU A C 1
ATOM 1342 O O . LEU A 1 174 ? -12.234 24.828 6.934 1 96.12 174 LEU A O 1
ATOM 1346 N N . LEU A 1 175 ? -11.508 23.438 5.359 1 97.25 175 LEU A N 1
ATOM 1347 C CA . LEU A 1 175 ? -10.148 23.938 5.469 1 97.25 175 LEU A CA 1
ATOM 1348 C C . LEU A 1 175 ? -9.969 25.219 4.656 1 97.25 175 LEU A C 1
ATOM 1350 O O . LEU A 1 175 ? -9.008 25.953 4.863 1 97.25 175 LEU A O 1
ATOM 1354 N N . GLN A 1 176 ? -10.789 25.469 3.773 1 92.88 176 GLN A N 1
ATOM 1355 C CA . GLN A 1 176 ? -10.672 26.625 2.895 1 92.88 176 GLN A CA 1
ATOM 1356 C C . GLN A 1 176 ? -10.656 27.938 3.695 1 92.88 176 GLN A C 1
ATOM 1358 O O . GLN A 1 176 ? -9.953 28.875 3.34 1 92.88 176 GLN A O 1
ATOM 1363 N N . ASN A 1 177 ? -11.375 27.984 4.805 1 91.12 177 ASN A N 1
ATOM 1364 C CA . ASN A 1 177 ? -11.469 29.219 5.586 1 91.12 177 ASN A CA 1
ATOM 1365 C C . ASN A 1 177 ? -10.883 29.047 6.984 1 91.12 177 ASN A C 1
ATOM 1367 O O . ASN A 1 177 ? -11.148 29.844 7.879 1 91.12 177 ASN A O 1
ATOM 1371 N N . TYR A 1 178 ? -10.164 28.031 7.141 1 97.19 178 TYR A N 1
ATOM 1372 C CA . TYR A 1 178 ? -9.602 27.766 8.461 1 97.19 178 TYR A CA 1
ATOM 1373 C C . TYR A 1 178 ? -8.5 28.766 8.789 1 97.19 178 TYR A C 1
ATOM 1375 O O . TYR A 1 178 ? -7.629 29.031 7.965 1 97.19 178 TYR A O 1
ATOM 1383 N N . ARG A 1 179 ? -8.5 29.297 10.039 1 96.69 179 ARG A N 1
ATOM 1384 C CA . ARG A 1 179 ? -7.457 30.188 10.516 1 96.69 179 ARG A CA 1
ATOM 1385 C C . ARG A 1 179 ? -6.84 29.672 11.812 1 96.69 179 ARG A C 1
ATOM 1387 O O . ARG A 1 179 ? -5.617 29.672 11.961 1 96.69 179 ARG A O 1
ATOM 1394 N N . SER A 1 180 ? -7.703 29.328 12.781 1 97.88 180 SER A N 1
ATOM 1395 C CA . SER A 1 180 ? -7.258 28.828 14.078 1 97.88 180 SER A CA 1
ATOM 1396 C C . SER A 1 180 ? -8.406 28.156 14.828 1 97.88 180 SER A C 1
ATOM 1398 O O . SER A 1 180 ? -9.555 28.203 14.391 1 97.88 180 SER A O 1
ATOM 1400 N N . GLY A 1 181 ? -8.008 27.422 15.906 1 97.81 181 GLY A N 1
ATOM 1401 C CA . GLY A 1 181 ? -9 26.766 16.734 1 97.81 181 GLY A CA 1
ATOM 1402 C C . GLY A 1 181 ? -9.242 25.328 16.328 1 97.81 181 GLY A C 1
ATOM 1403 O O . GLY A 1 181 ? -8.586 24.812 15.422 1 97.81 181 GLY A O 1
ATOM 1404 N N . ILE A 1 182 ? -10.164 24.672 17.094 1 98.31 182 ILE A N 1
ATOM 1405 C CA . ILE A 1 182 ? -10.516 23.281 16.828 1 98.31 182 ILE A CA 1
ATOM 1406 C C . ILE A 1 182 ? -11.742 23.219 15.922 1 98.31 182 ILE A C 1
ATOM 1408 O O . ILE A 1 182 ? -12.781 23.812 16.219 1 98.31 182 ILE A O 1
ATOM 1412 N N . ILE A 1 183 ? -11.617 22.625 14.75 1 97.81 183 ILE A N 1
ATOM 1413 C CA . ILE A 1 183 ? -12.828 22.25 14.031 1 97.81 183 ILE A CA 1
ATOM 1414 C C . ILE A 1 183 ? -13.633 21.25 14.867 1 97.81 183 ILE A C 1
ATOM 1416 O O . ILE A 1 183 ? -13.258 20.078 14.984 1 97.81 183 ILE A O 1
ATOM 1420 N N . THR A 1 184 ? -14.672 21.734 15.422 1 95.88 184 THR A N 1
ATOM 1421 C CA . THR A 1 184 ? -15.414 20.969 16.422 1 95.88 184 THR A CA 1
ATOM 1422 C C . THR A 1 184 ? -16.25 19.875 15.766 1 95.88 184 THR A C 1
ATOM 1424 O O . THR A 1 184 ? -16.391 19.844 14.539 1 95.88 184 THR A O 1
ATOM 1427 N N . ARG A 1 185 ? -16.766 19.062 16.656 1 94.19 185 ARG A N 1
ATOM 1428 C CA . ARG A 1 185 ? -17.672 18.016 16.203 1 94.19 185 ARG A CA 1
ATOM 1429 C C . ARG A 1 185 ? -18.859 18.594 15.445 1 94.19 185 ARG A C 1
ATOM 1431 O O . ARG A 1 185 ? -19.25 18.094 14.398 1 94.19 185 ARG A O 1
ATOM 1438 N N . HIS A 1 186 ? -19.406 19.609 15.945 1 94.12 186 HIS A N 1
ATOM 1439 C CA . HIS A 1 186 ? -20.562 20.25 15.344 1 94.12 186 HIS A CA 1
ATOM 1440 C C . HIS A 1 186 ? -20.234 20.828 13.977 1 94.12 186 HIS A C 1
ATOM 1442 O O . HIS A 1 186 ? -20.984 20.641 13.016 1 94.12 186 HIS A O 1
ATOM 1448 N N . LEU A 1 187 ? -19.141 21.516 13.875 1 93.31 187 LEU A N 1
ATOM 1449 C CA . LEU A 1 187 ? -18.719 22.109 12.602 1 93.31 187 LEU A CA 1
ATOM 1450 C C . LEU A 1 187 ? -18.469 21.016 11.562 1 93.31 187 LEU A C 1
ATOM 1452 O O . LEU A 1 187 ? -18.688 21.219 10.367 1 93.31 187 LEU A O 1
ATOM 1456 N N . SER A 1 188 ? -18 19.844 12 1 92.5 188 SER A N 1
ATOM 1457 C CA . SER A 1 188 ? -17.594 18.75 11.117 1 92.5 188 SER A CA 1
ATOM 1458 C C . SER A 1 188 ? -18.812 18.156 10.406 1 92.5 188 SER A C 1
ATOM 1460 O O . SER A 1 188 ? -18.656 17.422 9.43 1 92.5 188 SER A O 1
ATOM 1462 N N . HIS A 1 189 ? -19.984 18.484 10.805 1 91.75 189 HIS A N 1
ATOM 1463 C CA . HIS A 1 189 ? -21.188 18.047 10.109 1 91.75 189 HIS A CA 1
ATOM 1464 C C . HIS A 1 189 ? -21.312 18.703 8.742 1 91.75 189 HIS A C 1
ATOM 1466 O O . HIS A 1 189 ? -22.094 18.266 7.898 1 91.75 189 HIS A O 1
ATOM 1472 N N . ASN A 1 190 ? -20.531 19.719 8.594 1 91.69 190 ASN A N 1
ATOM 1473 C CA . ASN A 1 190 ? -20.578 20.453 7.332 1 91.69 190 ASN A CA 1
ATOM 1474 C C . ASN A 1 190 ? -19.594 19.875 6.316 1 91.69 190 ASN A C 1
ATOM 1476 O O . ASN A 1 190 ? -19.406 20.438 5.246 1 91.69 190 ASN A O 1
ATOM 1480 N N . CYS A 1 191 ? -19 18.859 6.656 1 91 191 CYS A N 1
ATOM 1481 C CA . CYS A 1 191 ? -18.203 18.156 5.664 1 91 191 CYS A CA 1
ATOM 1482 C C . CYS A 1 191 ? -18.625 16.688 5.57 1 91 191 CYS A C 1
ATOM 1484 O O . CYS A 1 191 ? -19.047 16.094 6.566 1 91 191 CYS A O 1
ATOM 1486 N N . ASN A 1 192 ? -18.703 16.172 4.352 1 90.81 192 ASN A N 1
ATOM 1487 C CA . ASN A 1 192 ? -19.109 14.797 4.074 1 90.81 192 ASN A CA 1
ATOM 1488 C C . ASN A 1 192 ? -17.953 13.82 4.25 1 90.81 192 ASN A C 1
ATOM 1490 O O . ASN A 1 192 ? -16.984 13.844 3.48 1 90.81 192 ASN A O 1
ATOM 1494 N N . PRO A 1 193 ? -18.047 12.992 5.309 1 91 193 PRO A N 1
ATOM 1495 C CA . PRO A 1 193 ? -16.953 12.07 5.574 1 91 193 PRO A CA 1
ATOM 1496 C C . PRO A 1 193 ? -16.734 11.062 4.453 1 91 193 PRO A C 1
ATOM 1498 O O . PRO A 1 193 ? -15.727 10.367 4.422 1 91 193 PRO A O 1
ATOM 1501 N N . ASP A 1 194 ? -17.609 10.984 3.484 1 89.5 194 ASP A N 1
ATOM 1502 C CA . ASP A 1 194 ? -17.516 10.008 2.402 1 89.5 194 ASP A CA 1
ATOM 1503 C C . ASP A 1 194 ? -16.875 10.625 1.164 1 89.5 194 ASP A C 1
ATOM 1505 O O . ASP A 1 194 ? -16.547 9.914 0.206 1 89.5 194 ASP A O 1
ATOM 1509 N N . LEU A 1 195 ? -16.688 11.891 1.208 1 93.94 195 LEU A N 1
ATOM 1510 C CA . LEU A 1 195 ? -16.062 12.586 0.095 1 93.94 195 LEU A CA 1
ATOM 1511 C C . LEU A 1 195 ? -14.648 13.039 0.467 1 93.94 195 LEU A C 1
ATOM 1513 O O . LEU A 1 195 ? -14.43 14.211 0.784 1 93.94 195 LEU A O 1
ATOM 1517 N N . LEU A 1 196 ? -13.781 12.133 0.379 1 96 196 LEU A N 1
ATOM 1518 C CA . LEU A 1 196 ? -12.391 12.375 0.756 1 96 196 LEU A CA 1
ATOM 1519 C C . LEU A 1 196 ? -11.609 12.992 -0.399 1 96 196 LEU A C 1
ATOM 1521 O O . LEU A 1 196 ? -11.656 12.492 -1.524 1 96 196 LEU A O 1
ATOM 1525 N N . ASP A 1 197 ? -10.914 14.148 -0.12 1 96.56 197 ASP A N 1
ATOM 1526 C CA . ASP A 1 197 ? -10.297 14.844 -1.247 1 96.56 197 ASP A CA 1
ATOM 1527 C C . ASP A 1 197 ? -9.008 15.539 -0.822 1 96.56 197 ASP A C 1
ATOM 1529 O O . ASP A 1 197 ? -8.516 16.422 -1.524 1 96.56 197 ASP A O 1
ATOM 1533 N N . HIS A 1 198 ? -8.539 15.141 0.334 1 98.31 198 HIS A N 1
ATOM 1534 C CA . HIS A 1 198 ? -7.34 15.797 0.824 1 98.31 198 HIS A CA 1
ATOM 1535 C C . HIS A 1 198 ? -6.52 14.867 1.714 1 98.31 198 HIS A C 1
ATOM 1537 O O . HIS A 1 198 ? -7.055 14.266 2.648 1 98.31 198 HIS A O 1
ATOM 1543 N N . VAL A 1 199 ? -5.246 14.742 1.322 1 98.81 199 VAL A N 1
ATOM 1544 C CA . VAL A 1 199 ? -4.328 13.938 2.123 1 98.81 199 VAL A CA 1
ATOM 1545 C C . VAL A 1 199 ? -3.508 14.852 3.037 1 98.81 199 VAL A C 1
ATOM 1547 O O . VAL A 1 199 ? -2.947 15.852 2.586 1 98.81 199 VAL A O 1
ATOM 1550 N N . VAL A 1 200 ? -3.473 14.523 4.328 1 98.94 200 VAL A N 1
ATOM 1551 C CA . VAL A 1 200 ? -2.758 15.305 5.328 1 98.94 200 VAL A CA 1
ATOM 1552 C C . VAL A 1 200 ? -2.049 14.375 6.309 1 98.94 200 VAL A C 1
ATOM 1554 O O . VAL A 1 200 ? -2.07 13.156 6.141 1 98.94 200 VAL A O 1
ATOM 1557 N N . LEU A 1 201 ? -1.307 14.992 7.258 1 98.94 201 LEU A N 1
ATOM 1558 C CA . LEU A 1 201 ? -0.506 14.211 8.195 1 98.94 201 LEU A CA 1
ATOM 1559 C C . LEU A 1 201 ? -0.91 14.508 9.633 1 98.94 201 LEU A C 1
ATOM 1561 O O . LEU A 1 201 ? -0.767 15.641 10.102 1 98.94 201 LEU A O 1
ATOM 1565 N N . ILE A 1 202 ? -1.424 13.492 10.328 1 98.94 202 ILE A N 1
ATOM 1566 C CA . ILE A 1 202 ? -1.63 13.633 11.766 1 98.94 202 ILE A CA 1
ATOM 1567 C C . ILE A 1 202 ? -0.286 13.57 12.484 1 98.94 202 ILE A C 1
ATOM 1569 O O . ILE A 1 202 ? 0.446 12.586 12.367 1 98.94 202 ILE A O 1
ATOM 1573 N N . VAL A 1 203 ? -0.01 14.602 13.312 1 98.94 203 VAL A N 1
ATOM 1574 C CA . VAL A 1 203 ? 1.298 14.648 13.953 1 98.94 203 VAL A CA 1
ATOM 1575 C C . VAL A 1 203 ? 1.133 14.555 15.469 1 98.94 203 VAL A C 1
ATOM 1577 O O . VAL A 1 203 ? 2.119 14.484 16.203 1 98.94 203 VAL A O 1
ATOM 1580 N N . GLY A 1 204 ? -0.063 14.547 15.938 1 98.81 204 GLY A N 1
ATOM 1581 C CA . GLY A 1 204 ? -0.334 14.469 17.375 1 98.81 204 GLY A CA 1
ATOM 1582 C C . GLY A 1 204 ? -1.806 14.625 17.703 1 98.81 204 GLY A C 1
ATOM 1583 O O 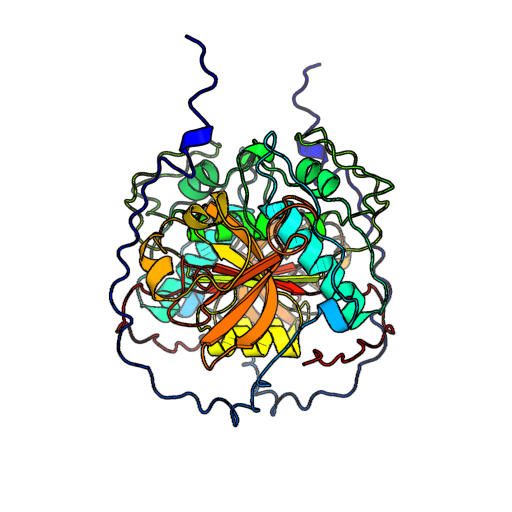. GLY A 1 204 ? -2.658 14.594 16.812 1 98.81 204 GLY A O 1
ATOM 1584 N N . TYR A 1 205 ? -2.062 14.703 19 1 98.75 205 TYR A N 1
ATOM 1585 C CA . TYR A 1 205 ? -3.414 14.883 19.516 1 98.75 205 TYR A CA 1
ATOM 1586 C C . TYR A 1 205 ? -3.387 15.438 20.938 1 98.75 205 TYR A C 1
ATOM 1588 O O . TYR A 1 205 ? -2.348 15.406 21.594 1 98.75 205 TYR A O 1
ATOM 1596 N N . GLY A 1 206 ? -4.477 15.984 21.312 1 98.19 206 GLY A N 1
ATOM 1597 C CA . GLY A 1 206 ? -4.648 16.516 22.656 1 98.19 206 GLY A CA 1
ATOM 1598 C C . GLY A 1 206 ? -6.094 16.828 22.984 1 98.19 206 GLY A C 1
ATOM 1599 O O . GLY A 1 206 ? -7.012 16.25 22.406 1 98.19 206 GLY A O 1
ATOM 1600 N N . GLN A 1 207 ? -6.203 17.562 24.031 1 97.19 207 GLN A N 1
ATOM 1601 C CA . GLN A 1 207 ? -7.52 18.047 24.438 1 97.19 207 GLN A CA 1
ATOM 1602 C C . GLN A 1 207 ? -7.449 19.484 24.953 1 97.19 207 GLN A C 1
ATOM 1604 O O . GLN A 1 207 ? -6.461 19.875 25.562 1 97.19 207 GLN A O 1
ATOM 1609 N N . GLU A 1 208 ? -8.391 20.234 24.594 1 97 208 GLU A N 1
ATOM 1610 C CA . GLU A 1 208 ? -8.594 21.594 25.094 1 97 208 GLU A CA 1
ATOM 1611 C C . GLU A 1 208 ? -10.031 21.812 25.562 1 97 208 GLU A C 1
ATOM 1613 O O . GLU A 1 208 ? -10.977 21.594 24.797 1 97 208 GLU A O 1
ATOM 1618 N N . ASN A 1 209 ? -10.211 22.203 26.906 1 96.19 209 ASN A N 1
ATOM 1619 C CA . ASN A 1 209 ? -11.547 22.359 27.484 1 96.19 209 ASN A CA 1
ATOM 1620 C C . ASN A 1 209 ? -12.398 21.109 27.266 1 96.19 209 ASN A C 1
ATOM 1622 O O . ASN A 1 209 ? -13.531 21.203 26.797 1 96.19 209 ASN A O 1
ATOM 1626 N N . LYS A 1 210 ? -11.797 19.953 27.391 1 95.19 210 LYS A N 1
ATOM 1627 C CA . LYS A 1 210 ? -12.422 18.625 27.328 1 95.19 210 LYS A CA 1
ATOM 1628 C C . LYS A 1 210 ? -12.789 18.25 25.906 1 95.19 210 LYS A C 1
ATOM 1630 O O . LYS A 1 210 ? -13.516 17.281 25.672 1 95.19 210 LYS A O 1
ATOM 1635 N N . ILE A 1 211 ? -12.328 19.047 24.984 1 97.25 211 ILE A N 1
ATOM 1636 C CA . ILE A 1 211 ? -12.562 18.719 23.578 1 97.25 211 ILE A CA 1
ATOM 1637 C C . ILE A 1 211 ? -11.32 18.047 22.984 1 97.25 211 ILE A C 1
ATOM 1639 O O . ILE A 1 211 ? -10.266 18.672 22.859 1 97.25 211 ILE A O 1
ATOM 1643 N N . PRO A 1 212 ? -11.453 16.75 22.672 1 98.06 212 PRO A N 1
ATOM 1644 C CA . PRO A 1 212 ? -10.305 16.078 22.062 1 98.06 212 PRO A CA 1
ATOM 1645 C C . PRO A 1 212 ? -10.078 16.5 20.625 1 98.06 212 PRO A C 1
ATOM 1647 O O . PRO A 1 212 ? -11.031 16.734 19.875 1 98.06 212 PRO A O 1
ATOM 1650 N N . TYR A 1 213 ? -8.82 16.609 20.219 1 98.69 213 TYR A N 1
ATOM 1651 C CA . TYR A 1 213 ? -8.523 17.016 18.844 1 98.69 213 TYR A CA 1
ATOM 1652 C C . TYR A 1 213 ? -7.289 16.312 18.312 1 98.69 213 TYR A C 1
ATOM 1654 O O . TYR A 1 213 ? -6.457 15.828 19.078 1 98.69 213 TYR A O 1
ATOM 1662 N N . TRP A 1 214 ? -7.258 16.219 16.984 1 98.81 214 TRP A N 1
ATOM 1663 C CA . TRP A 1 214 ? -6.047 15.883 16.25 1 98.81 214 TRP A CA 1
ATOM 1664 C C . TRP A 1 214 ? -5.242 17.141 15.93 1 98.81 214 TRP A C 1
ATOM 1666 O O . TRP A 1 214 ? -5.812 18.203 15.672 1 98.81 214 TRP A O 1
ATOM 1676 N N . ILE A 1 215 ? -3.936 17.031 15.945 1 98.94 215 ILE A N 1
ATOM 1677 C CA . ILE A 1 215 ? -3.043 18.016 15.336 1 98.94 215 ILE A CA 1
ATOM 1678 C C . ILE A 1 215 ? -2.621 17.547 13.945 1 98.94 215 ILE A C 1
ATOM 1680 O O . ILE A 1 215 ? -2.049 16.453 13.805 1 98.94 215 ILE A O 1
ATOM 1684 N N . VAL A 1 216 ? -2.893 18.406 12.938 1 98.94 216 VAL A N 1
ATOM 1685 C CA . VAL A 1 216 ? -2.746 17.922 11.57 1 98.94 216 VAL A CA 1
ATOM 1686 C C . VAL A 1 216 ? -1.878 18.891 10.766 1 98.94 216 VAL A C 1
ATOM 1688 O O . VAL A 1 216 ? -2.096 20.109 10.805 1 98.94 216 VAL A O 1
ATOM 1691 N N . LYS A 1 217 ? -0.888 18.344 10.117 1 98.94 217 LYS A N 1
ATOM 1692 C CA . LYS A 1 217 ? -0.006 19.109 9.242 1 98.94 217 LYS A CA 1
ATOM 1693 C C . LYS A 1 217 ? -0.595 19.234 7.836 1 98.94 217 LYS A C 1
ATOM 1695 O O . LYS A 1 217 ? -0.926 18.234 7.207 1 98.94 217 LYS A O 1
ATOM 1700 N N . ASN A 1 218 ? -0.75 20.469 7.379 1 98.69 218 ASN A N 1
ATOM 1701 C CA . ASN A 1 218 ? -1.199 20.75 6.02 1 98.69 218 ASN A CA 1
ATOM 1702 C C . ASN A 1 218 ? -0.022 20.969 5.074 1 98.69 218 ASN A C 1
ATOM 1704 O O . ASN A 1 218 ? 1.13 20.734 5.445 1 98.69 218 ASN A O 1
ATOM 1708 N N . SER A 1 219 ? -0.382 21.312 3.807 1 98.62 219 SER A N 1
ATOM 1709 C CA . SER A 1 219 ? 0.659 21.516 2.805 1 98.62 219 SER A CA 1
ATOM 1710 C C . SER A 1 219 ? 0.495 22.859 2.096 1 98.62 219 SER A C 1
ATOM 1712 O O . SER A 1 219 ? 0.717 22.953 0.888 1 98.62 219 SER A O 1
ATOM 1714 N N . TYR A 1 220 ? 0.144 23.875 2.861 1 98.06 220 TYR A N 1
ATOM 1715 C CA . TYR A 1 220 ? -0.073 25.188 2.252 1 98.06 220 TYR A CA 1
ATOM 1716 C C . TYR A 1 220 ? 0.801 26.25 2.912 1 98.06 220 TYR A C 1
ATOM 1718 O O . TYR A 1 220 ? 0.416 27.406 2.992 1 98.06 220 TYR A O 1
ATOM 1726 N N . GLY A 1 221 ? 1.884 25.797 3.514 1 97.56 221 GLY A N 1
ATOM 1727 C CA . GLY A 1 221 ? 2.887 26.719 4.004 1 97.56 221 GLY A CA 1
ATOM 1728 C C . GLY A 1 221 ? 2.635 27.172 5.434 1 97.56 221 GLY A C 1
ATOM 1729 O O . GLY A 1 221 ? 1.606 26.828 6.023 1 97.56 221 GLY A O 1
ATOM 1730 N N . LEU A 1 222 ? 3.539 27.984 5.945 1 97.62 222 LEU A N 1
ATOM 1731 C CA . LEU A 1 222 ? 3.559 28.391 7.348 1 97.62 222 LEU A CA 1
ATOM 1732 C C . LEU A 1 222 ? 2.543 29.5 7.602 1 97.62 222 LEU A C 1
ATOM 1734 O O . LEU A 1 222 ? 2.154 29.734 8.75 1 97.62 222 LEU A O 1
ATOM 1738 N N . ASP A 1 223 ? 2.137 30.156 6.586 1 96.62 223 ASP A N 1
ATOM 1739 C CA . ASP A 1 223 ? 1.229 31.281 6.738 1 96.62 223 ASP A CA 1
ATOM 1740 C C . ASP A 1 223 ? -0.225 30.812 6.785 1 96.62 223 ASP A C 1
ATOM 1742 O O . ASP A 1 223 ? -1.13 31.609 7.039 1 96.62 223 ASP A O 1
ATOM 1746 N N . TRP A 1 224 ? -0.426 29.609 6.617 1 97.81 224 TRP A N 1
ATOM 1747 C CA . TRP A 1 224 ? -1.768 29.031 6.602 1 97.81 224 TRP A CA 1
ATOM 1748 C C . TRP A 1 224 ? -2.139 28.469 7.973 1 97.81 224 TRP A C 1
ATOM 1750 O O . TRP A 1 224 ? -1.314 27.844 8.641 1 97.81 224 TRP A O 1
ATOM 1760 N N . GLY A 1 225 ? -3.418 28.703 8.414 1 98.25 225 GLY A N 1
ATOM 1761 C CA . GLY A 1 225 ? -3.902 28.125 9.664 1 98.25 225 GLY A CA 1
ATOM 1762 C C . GLY A 1 225 ? -3.029 28.453 10.852 1 98.25 225 GLY A C 1
ATOM 1763 O O . GLY A 1 225 ? -2.699 29.625 11.086 1 98.25 225 GLY A O 1
ATOM 1764 N N . GLU A 1 226 ? -2.744 27.453 11.609 1 98.56 226 GLU A N 1
ATOM 1765 C CA . GLU A 1 226 ? -1.861 27.609 12.758 1 98.56 226 GLU A CA 1
ATOM 1766 C C . GLU A 1 226 ? -0.427 27.219 12.414 1 98.56 226 GLU A C 1
ATOM 1768 O O . GLU A 1 226 ? 0.016 26.109 12.719 1 98.56 226 GLU A O 1
ATOM 1773 N N . LYS A 1 227 ? 0.282 28.141 11.68 1 98.38 227 LYS A N 1
ATOM 1774 C CA . LYS A 1 227 ? 1.645 27.922 11.203 1 98.38 227 LYS A CA 1
ATOM 1775 C C . LYS A 1 227 ? 1.729 26.641 10.359 1 98.38 227 LYS A C 1
ATOM 1777 O O . LYS A 1 227 ? 2.607 25.812 10.578 1 98.38 227 LYS A O 1
ATOM 1782 N N . GLY A 1 228 ? 0.706 26.422 9.57 1 98.75 228 GLY A N 1
ATOM 1783 C CA . GLY A 1 228 ? 0.695 25.312 8.633 1 98.75 228 GLY A CA 1
ATOM 1784 C C . GLY A 1 228 ? -0.04 24.094 9.156 1 98.75 228 GLY A C 1
ATOM 1785 O O . GLY A 1 228 ? -0.129 23.062 8.477 1 98.75 228 GLY A O 1
ATOM 1786 N N . TYR A 1 229 ? -0.562 24.25 10.398 1 98.88 229 TYR A N 1
ATOM 1787 C CA . TYR A 1 229 ? -1.276 23.156 11.039 1 98.88 229 TYR A CA 1
ATOM 1788 C C . TYR A 1 229 ? -2.729 23.531 11.305 1 98.88 229 TYR A C 1
ATOM 1790 O O . TYR A 1 229 ? -3.098 24.703 11.211 1 98.88 229 TYR A O 1
ATOM 1798 N N . PHE A 1 230 ? -3.521 22.531 11.562 1 98.81 230 PHE A N 1
ATOM 1799 C CA . PHE A 1 230 ? -4.879 22.75 12.047 1 98.81 230 PHE A CA 1
ATOM 1800 C C . PHE A 1 230 ? -5.277 21.688 13.062 1 98.81 230 PHE A C 1
ATOM 1802 O O . PHE A 1 230 ? -4.582 20.672 13.211 1 98.81 230 PHE A O 1
ATOM 1809 N N . ARG A 1 231 ? -6.273 21.984 13.781 1 98.88 231 ARG A N 1
ATOM 1810 C CA . ARG A 1 231 ? -6.816 21.078 14.781 1 98.88 231 ARG A CA 1
ATOM 1811 C C . ARG A 1 231 ? -8.258 20.688 14.445 1 98.88 231 ARG A C 1
ATOM 1813 O O . ARG A 1 231 ? -9.047 21.531 14.016 1 98.88 231 ARG A O 1
ATOM 1820 N N . ILE A 1 232 ? -8.492 19.453 14.586 1 98.69 232 ILE A N 1
ATOM 1821 C CA . ILE A 1 232 ? -9.828 18.969 14.266 1 98.69 232 ILE A CA 1
ATOM 1822 C C . ILE A 1 232 ? -10.273 17.953 15.32 1 98.69 232 ILE A C 1
ATOM 1824 O O . ILE A 1 232 ? -9.453 17.219 15.867 1 98.69 232 ILE A O 1
ATOM 1828 N N . TYR A 1 233 ? -11.516 17.922 15.523 1 98.38 233 TYR A N 1
ATOM 1829 C CA . TYR A 1 233 ? -12.117 17.078 16.547 1 98.38 233 TYR A CA 1
ATOM 1830 C C . TYR A 1 233 ? -11.688 15.625 16.391 1 98.38 233 TYR A C 1
ATOM 1832 O O . TYR A 1 233 ? -11.711 15.086 15.273 1 98.38 233 TYR A O 1
ATOM 1840 N N . ARG A 1 234 ? -11.203 15.086 17.438 1 98.12 234 ARG A N 1
ATOM 1841 C CA . ARG A 1 234 ? -10.891 13.664 17.484 1 98.12 234 ARG A CA 1
ATOM 1842 C C . ARG A 1 234 ? -12.039 12.867 18.109 1 98.12 234 ARG A C 1
ATOM 1844 O O . ARG A 1 234 ? -12.352 13.031 19.281 1 98.12 234 ARG A O 1
ATOM 1851 N N . GLY A 1 235 ? -12.531 12.094 17.266 1 94.69 235 GLY A N 1
ATOM 1852 C CA . GLY A 1 235 ? -13.742 11.367 17.609 1 94.69 235 GLY A CA 1
ATOM 1853 C C . GLY A 1 235 ? -14.836 11.523 16.562 1 94.69 235 GLY A C 1
ATOM 1854 O O . GLY A 1 235 ? -14.961 12.578 15.938 1 94.69 235 GLY A O 1
ATOM 1855 N N . GLY A 1 236 ? -15.547 10.406 16.25 1 93.88 236 GLY A N 1
ATOM 1856 C CA . GLY A 1 236 ? -16.672 10.43 15.336 1 93.88 236 GLY A CA 1
ATOM 1857 C C . GLY A 1 236 ? -16.25 10.516 13.883 1 93.88 236 GLY A C 1
ATOM 1858 O O . GLY A 1 236 ? -17.047 10.898 13.023 1 93.88 236 GLY A O 1
ATOM 1859 N N . ASN A 1 237 ? -15.055 10.422 13.609 1 97.06 237 ASN A N 1
ATOM 1860 C CA . ASN A 1 237 ? -14.547 10.445 12.242 1 97.06 237 ASN A CA 1
ATOM 1861 C C . ASN A 1 237 ? -14.859 11.766 11.547 1 97.06 237 ASN A C 1
ATOM 1863 O O . ASN A 1 237 ? -15.406 11.773 10.445 1 97.06 237 ASN A O 1
ATOM 1867 N N . ALA A 1 238 ? -14.516 12.859 12.281 1 97.69 238 ALA A N 1
ATOM 1868 C CA . ALA A 1 238 ? -14.773 14.203 11.773 1 97.69 238 ALA A CA 1
ATOM 1869 C C . ALA A 1 238 ? -14.172 14.391 10.383 1 97.69 238 ALA A C 1
ATOM 1871 O O . ALA A 1 238 ? -12.977 14.172 10.188 1 97.69 238 ALA A O 1
ATOM 1872 N N . CYS A 1 239 ? -15.039 14.766 9.414 1 97.62 239 CYS A N 1
ATOM 1873 C CA . CYS A 1 239 ? -14.695 15.023 8.016 1 97.62 239 CYS A CA 1
ATOM 1874 C C . CYS A 1 239 ? -14.008 13.812 7.395 1 97.62 239 CYS A C 1
ATOM 1876 O O . CYS A 1 239 ? -13.219 13.961 6.457 1 97.62 239 CYS A O 1
ATOM 1878 N N . GLY A 1 240 ? -14.156 12.656 7.906 1 97.81 240 GLY A N 1
ATOM 1879 C CA . GLY A 1 240 ? -13.648 11.422 7.324 1 97.81 240 GLY A CA 1
ATOM 1880 C C . GLY A 1 240 ? -12.18 11.18 7.621 1 97.81 240 GLY A C 1
ATOM 1881 O O . GLY A 1 240 ? -11.531 10.383 6.945 1 97.81 240 GLY A O 1
ATOM 1882 N N . ILE A 1 241 ? -11.672 11.828 8.656 1 97.94 241 ILE A N 1
ATOM 1883 C CA . ILE A 1 241 ? -10.227 11.875 8.867 1 97.94 241 ILE A CA 1
ATOM 1884 C C . ILE A 1 241 ? -9.711 10.484 9.234 1 97.94 241 ILE A C 1
ATOM 1886 O O . ILE A 1 241 ? -8.523 10.195 9.07 1 97.94 241 ILE A O 1
ATOM 1890 N N . ALA A 1 242 ? -10.539 9.602 9.719 1 97.19 242 ALA A N 1
ATOM 1891 C CA . ALA A 1 242 ? -10.086 8.273 10.141 1 97.19 242 ALA A CA 1
ATOM 1892 C C . ALA A 1 242 ? -10.484 7.207 9.125 1 97.19 242 ALA A C 1
ATOM 1894 O O . ALA A 1 242 ? -10.289 6.012 9.367 1 97.19 242 ALA A O 1
ATOM 1895 N N . GLU A 1 243 ? -11.055 7.625 7.984 1 95.88 243 GLU A N 1
ATOM 1896 C CA . GLU A 1 243 ? -11.562 6.668 7 1 95.88 243 GLU A CA 1
ATOM 1897 C C . GLU A 1 243 ? -10.414 5.898 6.344 1 95.88 243 GLU A C 1
ATOM 1899 O O . GLU A 1 243 ? -10.531 4.695 6.105 1 95.88 243 GLU A O 1
ATOM 1904 N N . VAL A 1 244 ? -9.414 6.586 5.973 1 96.94 244 VAL A N 1
ATOM 1905 C CA . VAL A 1 244 ? -8.266 6.012 5.277 1 96.94 244 VAL A CA 1
ATOM 1906 C C . VAL A 1 244 ? -6.977 6.523 5.906 1 96.94 244 VAL A C 1
ATOM 1908 O O . VAL A 1 244 ? -6.695 7.723 5.871 1 96.94 244 VAL A O 1
ATOM 1911 N N . SER A 1 245 ? -6.293 5.637 6.531 1 98.38 245 SER A N 1
ATOM 1912 C CA . SER A 1 245 ? -5.023 5.965 7.168 1 98.38 245 SER A CA 1
ATOM 1913 C C . SER A 1 245 ? -3.93 4.98 6.77 1 98.38 245 SER A C 1
ATOM 1915 O O . SER A 1 245 ? -4.18 3.777 6.668 1 98.38 245 SER A O 1
ATOM 1917 N N . LEU A 1 246 ? -2.785 5.512 6.5 1 98.75 246 LEU A N 1
ATOM 1918 C CA . LEU A 1 246 ? -1.631 4.703 6.121 1 98.75 246 LEU A CA 1
ATOM 1919 C C . LEU A 1 246 ? -0.367 5.203 6.812 1 98.75 246 LEU A C 1
ATOM 1921 O O . LEU A 1 246 ? -0.249 6.391 7.117 1 98.75 246 LEU A O 1
ATOM 1925 N N . THR A 1 247 ? 0.543 4.273 7.023 1 98.75 247 THR A N 1
ATOM 1926 C CA . THR A 1 247 ? 1.869 4.645 7.504 1 98.75 247 THR A CA 1
ATOM 1927 C C . THR A 1 247 ? 2.943 3.779 6.848 1 98.75 247 THR A C 1
ATOM 1929 O O . THR A 1 247 ? 2.656 2.682 6.367 1 98.75 247 THR A O 1
ATOM 1932 N N . SER A 1 248 ? 4.113 4.352 6.77 1 98.5 248 SER A N 1
ATOM 1933 C CA . SER A 1 248 ? 5.234 3.635 6.176 1 98.5 248 SER A CA 1
ATOM 1934 C C . SER A 1 248 ? 6.043 2.895 7.238 1 98.5 248 SER A C 1
ATOM 1936 O O . SER A 1 248 ? 5.859 3.121 8.438 1 98.5 248 SER A O 1
ATOM 1938 N N . THR A 1 249 ? 6.82 1.929 6.816 1 96.44 249 THR A N 1
ATOM 1939 C CA . THR A 1 249 ? 7.836 1.262 7.621 1 96.44 249 THR A CA 1
ATOM 1940 C C . THR A 1 249 ? 9.234 1.658 7.164 1 96.44 249 THR A C 1
ATOM 1942 O O . THR A 1 249 ? 9.609 1.432 6.012 1 96.44 249 THR A O 1
ATOM 1945 N N . VAL A 1 250 ? 9.961 2.238 8.078 1 94.75 250 VAL A N 1
ATOM 1946 C CA . VAL A 1 250 ? 11.312 2.668 7.73 1 94.75 250 VAL A CA 1
ATOM 1947 C C . VAL A 1 250 ? 12.328 1.701 8.32 1 94.75 250 VAL A C 1
ATOM 1949 O O . VAL A 1 250 ? 12.055 1.033 9.32 1 94.75 250 VAL A O 1
ATOM 1952 N N . GLY A 1 251 ? 13.445 1.562 7.602 1 85.75 251 GLY A N 1
ATOM 1953 C CA . GLY A 1 251 ? 14.531 0.702 8.039 1 85.75 251 GLY A CA 1
ATOM 1954 C C . GLY A 1 251 ? 15.852 1.015 7.367 1 85.75 251 GLY A C 1
ATOM 1955 O O . GLY A 1 251 ? 15.883 1.686 6.336 1 85.75 251 GLY A O 1
ATOM 1956 N N . GLN A 1 252 ? 16.875 0.914 8.016 1 70.31 252 GLN A N 1
ATOM 1957 C CA . GLN A 1 252 ? 18.172 1.106 7.406 1 70.31 252 GLN A CA 1
ATOM 1958 C C . GLN A 1 252 ? 18.703 -0.198 6.816 1 70.31 252 GLN A C 1
ATOM 1960 O O . GLN A 1 252 ? 18.469 -1.275 7.367 1 70.31 252 GLN A O 1
ATOM 1965 N N . ASP A 1 253 ? 19 0.026 5.504 1 56.69 253 ASP A N 1
ATOM 1966 C CA . ASP A 1 253 ? 19.672 -1.098 4.859 1 56.69 253 ASP A CA 1
ATOM 1967 C C . ASP A 1 253 ? 20.922 -1.505 5.633 1 56.69 253 ASP A C 1
ATOM 1969 O O . ASP A 1 253 ? 21.703 -0.65 6.066 1 56.69 253 ASP A O 1
ATOM 1973 N N . GLY A 1 254 ? 21.031 -2.764 6.203 1 46.5 254 GLY A N 1
ATOM 1974 C CA . GLY A 1 254 ? 22.156 -3.234 6.996 1 46.5 254 GLY A CA 1
ATOM 1975 C C . GLY A 1 254 ? 21.875 -3.238 8.484 1 46.5 254 GLY A C 1
ATOM 1976 O O . GLY A 1 254 ? 20.891 -2.646 8.938 1 46.5 254 GLY A O 1
ATOM 1977 N N . ALA A 1 255 ? 22.531 -4.051 9.328 1 39.53 255 ALA A N 1
ATOM 1978 C CA . ALA A 1 255 ? 22.359 -4.453 10.719 1 39.53 255 ALA A CA 1
ATOM 1979 C C . ALA A 1 255 ? 21.969 -3.262 11.586 1 39.53 255 ALA A C 1
ATOM 1981 O O . ALA A 1 255 ? 21.062 -3.367 12.414 1 39.53 255 ALA A O 1
ATOM 1982 N N . GLY A 1 256 ? 22.797 -2.367 11.977 1 40.66 256 GLY A N 1
ATOM 1983 C CA . GLY A 1 256 ? 23.062 -1.853 13.312 1 40.66 256 GLY A CA 1
ATOM 1984 C C . GLY A 1 256 ? 22.25 -0.607 13.633 1 40.66 256 GLY A C 1
ATOM 1985 O O . GLY A 1 256 ? 22.578 0.12 14.578 1 40.66 256 GLY A O 1
ATOM 1986 N N . GLY A 1 257 ? 21.531 0.04 12.633 1 44.91 257 GLY A N 1
ATOM 1987 C CA . GLY A 1 257 ? 21.156 1.233 13.367 1 44.91 257 GLY A CA 1
ATOM 1988 C C . GLY A 1 257 ? 20 1.004 14.32 1 44.91 257 GLY A C 1
ATOM 1989 O O . GLY A 1 257 ? 18.984 0.42 13.938 1 44.91 257 GLY A O 1
ATOM 1990 N N . ARG A 1 258 ? 20.281 0.798 15.555 1 50.06 258 ARG A N 1
ATOM 1991 C CA . ARG A 1 258 ? 19.328 0.624 16.641 1 50.06 258 ARG A CA 1
ATOM 1992 C C . ARG A 1 258 ? 18.219 1.661 16.562 1 50.06 258 ARG A C 1
ATOM 1994 O O . ARG A 1 258 ? 18.484 2.865 16.531 1 50.06 258 ARG A O 1
ATOM 2001 N N . ALA A 1 259 ? 17.016 1.078 16.062 1 62.44 259 ALA A N 1
ATOM 2002 C CA . ALA A 1 259 ? 15.836 1.931 16.172 1 62.44 259 ALA A CA 1
ATOM 2003 C C . ALA A 1 259 ? 15.719 2.516 17.578 1 62.44 259 ALA A C 1
ATOM 2005 O O . ALA A 1 259 ? 15.906 1.808 18.578 1 62.44 259 ALA A O 1
ATOM 2006 N N . HIS A 1 260 ? 15.891 3.838 17.625 1 69.88 260 HIS A N 1
ATOM 2007 C CA . HIS A 1 260 ? 15.648 4.512 18.891 1 69.88 260 HIS A CA 1
ATOM 2008 C C . HIS A 1 260 ? 14.164 4.512 19.234 1 69.88 260 HIS A C 1
ATOM 2010 O O . HIS A 1 260 ? 13.312 4.613 18.344 1 69.88 260 HIS A O 1
ATOM 2016 N N . ARG A 1 261 ? 13.922 3.938 20.297 1 66.5 261 ARG A N 1
ATOM 2017 C CA . ARG A 1 261 ? 12.539 4.051 20.75 1 66.5 261 ARG A CA 1
ATOM 2018 C C . ARG A 1 261 ? 12.25 5.449 21.266 1 66.5 261 ARG A C 1
ATOM 2020 O O . ARG A 1 261 ? 12.844 5.887 22.25 1 66.5 261 ARG A O 1
ATOM 2027 N N . ALA A 1 262 ? 11.539 6.242 20.422 1 77.19 262 ALA A N 1
ATOM 2028 C CA . ALA A 1 262 ? 11.164 7.582 20.859 1 77.19 262 ALA A CA 1
ATOM 2029 C C . ALA A 1 262 ? 9.734 7.594 21.406 1 77.19 262 ALA A C 1
ATOM 2031 O O . ALA A 1 262 ? 8.891 6.805 20.984 1 77.19 262 ALA A O 1
ATOM 2032 N N . ARG A 1 263 ? 9.602 8.352 22.469 1 86.12 263 ARG A N 1
ATOM 2033 C CA . ARG A 1 263 ? 8.266 8.586 23 1 86.12 263 ARG A CA 1
ATOM 2034 C C . ARG A 1 263 ? 7.715 9.922 22.531 1 86.12 263 ARG A C 1
ATOM 2036 O O . ARG A 1 263 ? 8.438 10.922 22.5 1 86.12 263 ARG A O 1
ATOM 2043 N N . CYS A 1 264 ? 6.516 9.859 22.172 1 93.75 264 CYS A N 1
ATOM 2044 C CA . CYS A 1 264 ? 5.879 11.102 21.734 1 93.75 264 CYS A CA 1
ATOM 2045 C C . CYS A 1 264 ? 5.703 12.055 22.906 1 93.75 264 CYS A C 1
ATOM 2047 O O . CYS A 1 264 ? 5.094 11.703 23.922 1 93.75 264 CYS A O 1
ATOM 2049 N N . PRO A 1 265 ? 6.211 13.273 22.766 1 92 265 PRO A N 1
ATOM 2050 C CA . PRO A 1 265 ? 6.008 14.227 23.859 1 92 265 PRO A CA 1
ATOM 2051 C C . PRO A 1 265 ? 4.543 14.617 24.031 1 92 265 PRO A C 1
ATOM 2053 O O . PRO A 1 265 ? 3.771 14.594 23.078 1 92 265 PRO A O 1
ATOM 2056 N N . ALA A 1 266 ? 4.219 14.977 25.281 1 90.5 266 ALA A N 1
ATOM 2057 C CA . ALA A 1 266 ? 2.871 15.461 25.562 1 90.5 266 ALA A CA 1
ATOM 2058 C C . ALA A 1 266 ? 2.693 16.906 25.109 1 90.5 266 ALA A C 1
ATOM 2060 O O . ALA A 1 266 ? 3.65 17.688 25.109 1 90.5 266 ALA A O 1
ATOM 2061 N N . MET B 1 1 ? 13.133 3.557 -37.562 1 18.95 1 MET B N 1
ATOM 2062 C CA . MET B 1 1 ? 13.547 2.814 -36.375 1 18.95 1 MET B CA 1
ATOM 2063 C C . MET B 1 1 ? 12.867 3.355 -35.125 1 18.95 1 MET B C 1
ATOM 2065 O O . MET B 1 1 ? 13.156 4.477 -34.688 1 18.95 1 MET B O 1
ATOM 2069 N N . GLY B 1 2 ? 11.547 3.117 -34.75 1 18.47 2 GLY B N 1
ATOM 2070 C CA . GLY B 1 2 ? 10.461 3.922 -34.219 1 18.47 2 GLY B CA 1
ATOM 2071 C C . GLY B 1 2 ? 10.398 3.922 -32.688 1 18.47 2 GLY B C 1
ATOM 2072 O O . GLY B 1 2 ? 10.992 3.059 -32.031 1 18.47 2 GLY B O 1
ATOM 2073 N N . PRO B 1 3 ? 9.836 4.945 -31.906 1 18.89 3 PRO B N 1
ATOM 2074 C CA . PRO B 1 3 ? 9.945 5.449 -30.531 1 18.89 3 PRO B CA 1
ATOM 2075 C C . PRO B 1 3 ? 9.438 4.453 -29.5 1 18.89 3 PRO B C 1
ATOM 2077 O O . PRO B 1 3 ? 9.258 4.809 -28.328 1 18.89 3 PRO B O 1
ATOM 2080 N N . ALA B 1 4 ? 8.977 3.197 -29.797 1 21.8 4 ALA B N 1
ATOM 2081 C CA . ALA B 1 4 ? 8.367 2.133 -29 1 21.8 4 ALA B CA 1
ATOM 2082 C C . ALA B 1 4 ? 9.336 1.62 -27.938 1 21.8 4 ALA B C 1
ATOM 2084 O O . ALA B 1 4 ? 8.945 0.851 -27.047 1 21.8 4 ALA B O 1
ATOM 2085 N N . ALA B 1 5 ? 10.664 1.672 -28.031 1 22.83 5 ALA B N 1
ATOM 2086 C CA . ALA B 1 5 ? 11.688 0.851 -27.391 1 22.83 5 ALA B CA 1
ATOM 2087 C C . ALA B 1 5 ? 11.938 1.312 -25.953 1 22.83 5 ALA B C 1
ATOM 2089 O O . ALA B 1 5 ? 12.734 0.706 -25.234 1 22.83 5 ALA B O 1
ATOM 2090 N N . LEU B 1 6 ? 11.422 2.525 -25.531 1 21.58 6 LEU B N 1
ATOM 2091 C CA . LEU B 1 6 ? 12.039 3.082 -24.328 1 21.58 6 LEU B CA 1
ATOM 2092 C C . LEU B 1 6 ? 11.414 2.486 -23.078 1 21.58 6 LEU B C 1
ATOM 2094 O O . LEU B 1 6 ? 12.062 2.416 -22.031 1 21.58 6 LEU B O 1
ATOM 2098 N N . ARG B 1 7 ? 10.117 2.303 -23.062 1 25.47 7 ARG B N 1
ATOM 2099 C CA . ARG B 1 7 ? 9.43 2.064 -21.797 1 25.47 7 ARG B CA 1
ATOM 2100 C C . ARG B 1 7 ? 9.68 0.647 -21.297 1 25.47 7 ARG B C 1
ATOM 2102 O O . ARG B 1 7 ? 9.188 0.262 -20.234 1 25.47 7 ARG B O 1
ATOM 2109 N N . ALA B 1 8 ? 9.914 -0.371 -22.25 1 28.64 8 ALA B N 1
ATOM 2110 C CA . ALA B 1 8 ? 10.156 -1.729 -21.766 1 28.64 8 ALA B CA 1
ATOM 2111 C C . ALA B 1 8 ? 11.281 -1.755 -20.734 1 28.64 8 ALA B C 1
ATOM 2113 O O . ALA B 1 8 ? 11.461 -2.75 -20.031 1 28.64 8 ALA B O 1
ATOM 2114 N N . THR B 1 9 ? 12.242 -0.746 -20.797 1 26.77 9 THR B N 1
ATOM 2115 C CA . THR B 1 9 ? 13.586 -0.667 -20.234 1 26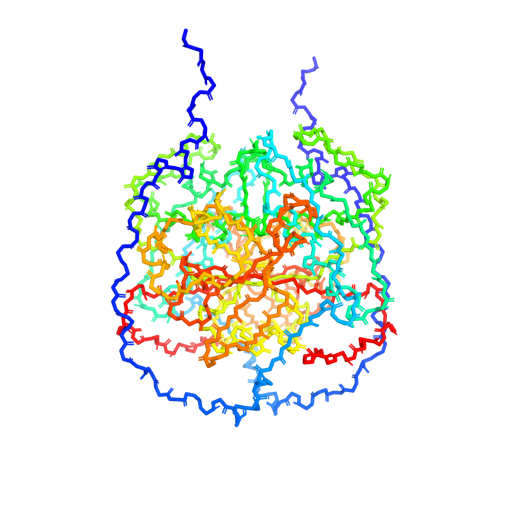.77 9 THR B CA 1
ATOM 2116 C C . THR B 1 9 ? 13.531 -0.292 -18.75 1 26.77 9 THR B C 1
ATOM 2118 O O . THR B 1 9 ? 14.523 -0.42 -18.031 1 26.77 9 THR B O 1
ATOM 2121 N N . VAL B 1 10 ? 12.391 0.345 -18.297 1 28.36 10 VAL B N 1
ATOM 2122 C CA . VAL B 1 10 ? 12.641 0.896 -16.969 1 28.36 10 VAL B CA 1
ATOM 2123 C C . VAL B 1 10 ? 12.719 -0.234 -15.938 1 28.36 10 VAL B C 1
ATOM 2125 O O . VAL B 1 10 ? 13.562 -0.218 -15.047 1 28.36 10 VAL B O 1
ATOM 2128 N N . LEU B 1 11 ? 11.789 -1.279 -15.859 1 31.03 11 LEU B N 1
ATOM 2129 C CA . LEU B 1 11 ? 12.117 -2.402 -14.984 1 31.03 11 LEU B CA 1
ATOM 2130 C C . LEU B 1 11 ? 13.438 -3.039 -15.391 1 31.03 11 LEU B C 1
ATOM 2132 O O . LEU B 1 11 ? 14.211 -3.479 -14.531 1 31.03 11 LEU B O 1
ATOM 2136 N N . LEU B 1 12 ? 13.805 -3.311 -16.688 1 30.62 12 LEU B N 1
ATOM 2137 C CA . LEU B 1 12 ? 15.055 -3.836 -17.219 1 30.62 12 LEU B CA 1
ATOM 2138 C C . LEU B 1 12 ? 16.203 -2.857 -16.984 1 30.62 12 LEU B C 1
ATOM 2140 O O . LEU B 1 12 ? 17.328 -3.271 -16.703 1 30.62 12 LEU B O 1
ATOM 2144 N N . LEU B 1 13 ? 16.109 -1.522 -17.406 1 29.59 13 LEU B N 1
ATOM 2145 C CA . LEU B 1 13 ? 17.281 -0.66 -17.406 1 29.59 13 LEU B CA 1
ATOM 2146 C C . LEU B 1 13 ? 17.672 -0.265 -15.992 1 29.59 13 LEU B C 1
ATOM 2148 O O . LEU B 1 13 ? 18.812 0.153 -15.75 1 29.59 13 LEU B O 1
ATOM 2152 N N . LEU B 1 14 ? 16.672 0.205 -15.117 1 30.47 14 LEU B N 1
ATOM 2153 C CA . LEU B 1 14 ? 17.359 0.589 -13.883 1 30.47 14 LEU B CA 1
ATOM 2154 C C . LEU B 1 14 ? 17.938 -0.632 -13.18 1 30.47 14 LEU B C 1
ATOM 2156 O O . LEU B 1 14 ? 17.188 -1.534 -12.781 1 30.47 14 LEU B O 1
ATOM 2160 N N . GLY B 1 15 ? 18.953 -1.223 -13.617 1 27.64 15 GLY B N 1
ATOM 2161 C CA . GLY B 1 15 ? 19.875 -2.139 -12.953 1 27.64 15 GLY B CA 1
ATOM 2162 C C . GLY B 1 15 ? 20.016 -1.86 -11.469 1 27.64 15 GLY B C 1
ATOM 2163 O O . GLY B 1 15 ? 21.031 -1.317 -11.031 1 27.64 15 GLY B O 1
ATOM 2164 N N . LEU B 1 16 ? 18.938 -1.398 -10.883 1 29.91 16 LEU B N 1
ATOM 2165 C CA . LEU B 1 16 ? 19.25 -1.095 -9.492 1 29.91 16 LEU B CA 1
ATOM 2166 C C . LEU B 1 16 ? 19.812 -2.322 -8.781 1 29.91 16 LEU B C 1
ATOM 2168 O O . LEU B 1 16 ? 19.125 -3.344 -8.672 1 29.91 16 LEU B O 1
ATOM 2172 N N . ARG B 1 17 ? 21.156 -2.518 -8.844 1 27.56 17 ARG B N 1
ATOM 2173 C CA . ARG B 1 17 ? 21.906 -3.379 -7.945 1 27.56 17 ARG B CA 1
ATOM 2174 C C . ARG B 1 17 ? 21.641 -3.023 -6.488 1 27.56 17 ARG B C 1
ATOM 2176 O O . ARG B 1 17 ? 22.016 -1.95 -6.02 1 27.56 17 ARG B O 1
ATOM 2183 N N . VAL B 1 18 ? 20.594 -3.383 -5.887 1 30.09 18 VAL B N 1
ATOM 2184 C CA . VAL B 1 18 ? 20.578 -3.316 -4.43 1 30.09 18 VAL B CA 1
ATOM 2185 C C . VAL B 1 18 ? 21.609 -4.285 -3.859 1 30.09 18 VAL B C 1
ATOM 2187 O O . VAL B 1 18 ? 21.562 -5.488 -4.121 1 30.09 18 VAL B O 1
ATOM 2190 N N . SER B 1 19 ? 22.859 -3.865 -3.668 1 27.8 19 SER B N 1
ATOM 2191 C CA . SER B 1 19 ? 23.781 -4.711 -2.934 1 27.8 19 SER B CA 1
ATOM 2192 C C . SER B 1 19 ? 23.188 -5.191 -1.619 1 27.8 19 SER B C 1
ATOM 2194 O O . SER B 1 19 ? 22.75 -4.383 -0.793 1 27.8 19 SER B O 1
ATOM 2196 N N . ALA B 1 20 ? 22.75 -6.406 -1.536 1 29.7 20 ALA B N 1
ATOM 2197 C CA . ALA B 1 20 ? 22.312 -7.113 -0.338 1 29.7 20 ALA B CA 1
ATOM 2198 C C . ALA B 1 20 ? 23.391 -7.082 0.747 1 29.7 20 ALA B C 1
ATOM 2200 O O . ALA B 1 20 ? 24.422 -7.746 0.625 1 29.7 20 ALA B O 1
ATOM 2201 N N . THR B 1 21 ? 23.734 -5.938 1.42 1 31.2 21 THR B N 1
ATOM 2202 C CA . THR B 1 21 ? 24.578 -6.156 2.588 1 31.2 21 THR B CA 1
ATOM 2203 C C . THR B 1 21 ? 23.906 -7.113 3.568 1 31.2 21 THR B C 1
ATOM 2205 O O . THR B 1 21 ? 22.672 -7.141 3.678 1 31.2 21 THR B O 1
ATOM 2208 N N . ALA B 1 22 ? 24.703 -8.039 4.168 1 29.69 22 ALA B N 1
ATOM 2209 C CA . ALA B 1 22 ? 24.344 -9.07 5.141 1 29.69 22 ALA B CA 1
ATOM 2210 C C . ALA B 1 22 ? 23.562 -8.477 6.305 1 29.69 22 ALA B C 1
ATOM 2212 O O . ALA B 1 22 ? 23.938 -7.426 6.84 1 29.69 22 ALA B O 1
ATOM 2213 N N . PRO B 1 23 ? 22.344 -8.906 6.664 1 28.8 23 PRO B N 1
ATOM 2214 C CA . PRO B 1 23 ? 21.484 -8.414 7.734 1 28.8 23 PRO B CA 1
ATOM 2215 C C . PRO B 1 23 ? 22.203 -8.32 9.078 1 28.8 23 PRO B C 1
ATOM 2217 O O . PRO B 1 23 ? 23.016 -9.18 9.406 1 28.8 23 PRO B O 1
ATOM 2220 N N . PRO B 1 24 ? 22.453 -7.152 9.586 1 29.45 24 PRO B N 1
ATOM 2221 C CA . PRO B 1 24 ? 23.078 -7.137 10.906 1 29.45 24 PRO B CA 1
ATOM 2222 C C . PRO B 1 24 ? 22.406 -8.094 11.891 1 29.45 24 PRO B C 1
ATOM 2224 O O . PRO B 1 24 ? 21.25 -8.461 11.703 1 29.45 24 PRO B O 1
ATOM 2227 N N . GLU B 1 25 ? 23.219 -8.656 12.906 1 26.28 25 GLU B N 1
ATOM 2228 C CA . GLU B 1 25 ? 22.859 -9.508 14.039 1 26.28 25 GLU B CA 1
ATOM 2229 C C . GLU B 1 25 ? 21.625 -8.992 14.758 1 26.28 25 GLU B C 1
ATOM 2231 O O . GLU B 1 25 ? 21.438 -7.781 14.922 1 26.28 25 GLU B O 1
ATOM 2236 N N . THR B 1 26 ? 20.719 -9.836 15.25 1 27 26 THR B N 1
ATOM 2237 C CA . THR B 1 26 ? 19.344 -9.992 15.727 1 27 26 THR B CA 1
ATOM 2238 C C . THR B 1 26 ? 19.109 -9.141 16.969 1 27 26 THR B C 1
ATOM 2240 O O . THR B 1 26 ? 19.844 -9.242 17.953 1 27 26 THR B O 1
ATOM 2243 N N . ALA B 1 27 ? 18.531 -7.883 16.859 1 31.52 27 ALA B N 1
ATOM 2244 C CA . ALA B 1 27 ? 17.938 -7.277 18.047 1 31.52 27 ALA B CA 1
ATOM 2245 C C . ALA B 1 27 ? 17.344 -8.344 18.969 1 31.52 27 ALA B C 1
ATOM 2247 O O . ALA B 1 27 ? 17.062 -9.461 18.531 1 31.52 27 ALA B O 1
ATOM 2248 N N . GLU B 1 28 ? 17.172 -8.008 20.375 1 30.98 28 GLU B N 1
ATOM 2249 C CA . GLU B 1 28 ? 16.641 -8.883 21.422 1 30.98 28 GLU B CA 1
ATOM 2250 C C . GLU B 1 28 ? 15.352 -9.57 20.938 1 30.98 28 GLU B C 1
ATOM 2252 O O . GLU B 1 28 ? 14.547 -8.969 20.234 1 30.98 28 GLU B O 1
ATOM 2257 N N . PRO B 1 29 ? 15.172 -10.914 21.062 1 29.47 29 PRO B N 1
ATOM 2258 C CA . PRO B 1 29 ? 14.039 -11.758 20.688 1 29.47 29 PRO B CA 1
ATOM 2259 C C . PRO B 1 29 ? 12.703 -11.195 21.172 1 29.47 29 PRO B C 1
ATOM 2261 O O . PRO B 1 29 ? 12.508 -10.992 22.359 1 29.47 29 PRO B O 1
ATOM 2264 N N . ARG B 1 30 ? 12.273 -10.062 20.688 1 32.44 30 ARG B N 1
ATOM 2265 C CA . ARG B 1 30 ? 10.898 -9.914 21.141 1 32.44 30 ARG B CA 1
ATOM 2266 C C . ARG B 1 30 ? 10.227 -11.273 21.312 1 32.44 30 ARG B C 1
ATOM 2268 O O . ARG B 1 30 ? 10.367 -12.148 20.453 1 32.44 30 ARG B O 1
ATOM 2275 N N . LEU B 1 31 ? 10.016 -11.625 22.594 1 31.62 31 LEU B N 1
ATOM 2276 C CA . LEU B 1 31 ? 9.258 -12.82 22.953 1 31.62 31 LEU B CA 1
ATOM 2277 C C . LEU B 1 31 ? 8.055 -13 22.031 1 31.62 31 LEU B C 1
ATOM 2279 O O . LEU B 1 31 ? 7.102 -12.219 22.078 1 31.62 31 LEU B O 1
ATOM 2283 N N . VAL B 1 32 ? 8.281 -13.203 20.703 1 35.69 32 VAL B N 1
ATOM 22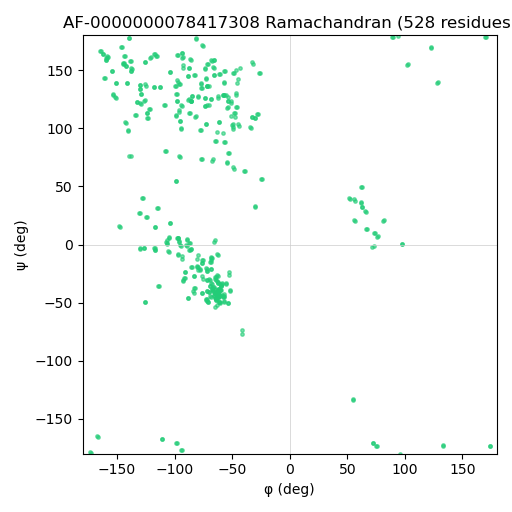84 C CA . VAL B 1 32 ? 7.211 -13.727 19.859 1 35.69 32 VAL B CA 1
ATOM 2285 C C . VAL B 1 32 ? 6.344 -14.695 20.656 1 35.69 32 VAL B C 1
ATOM 2287 O O . VAL B 1 32 ? 6.859 -15.602 21.312 1 35.69 32 VAL B O 1
ATOM 2290 N N . PRO B 1 33 ? 5.191 -14.336 21.172 1 38 33 PRO B N 1
ATOM 2291 C CA . PRO B 1 33 ? 4.5 -15.445 21.828 1 38 33 PRO B CA 1
ATOM 2292 C C . PRO B 1 33 ? 4.898 -16.812 21.25 1 38 33 PRO B C 1
ATOM 2294 O O . PRO B 1 33 ? 5.383 -16.891 20.125 1 38 33 PRO B O 1
ATOM 2297 N N . PRO B 1 34 ? 4.926 -17.891 22.062 1 36.94 34 PRO B N 1
ATOM 2298 C CA . PRO B 1 34 ? 5.32 -19.172 21.5 1 36.94 34 PRO B CA 1
ATOM 2299 C C . PRO B 1 34 ? 4.906 -19.344 20.047 1 36.94 34 PRO B C 1
ATOM 2301 O O . PRO B 1 34 ? 3.852 -18.844 19.641 1 36.94 34 PRO B O 1
ATOM 2304 N N . ARG B 1 35 ? 5.828 -19.344 19 1 43.47 35 ARG B N 1
ATOM 2305 C CA . ARG B 1 35 ? 5.715 -19.688 17.594 1 43.47 35 ARG B CA 1
ATOM 2306 C C . ARG B 1 35 ? 4.551 -20.656 17.359 1 43.47 35 ARG B C 1
ATOM 2308 O O . ARG B 1 35 ? 4.641 -21.844 17.688 1 43.47 35 ARG B O 1
ATOM 2315 N N . LYS B 1 36 ? 3.412 -20.359 17.719 1 51.12 36 LYS B N 1
ATOM 2316 C CA . LYS B 1 36 ? 2.395 -21.312 17.297 1 51.12 36 LYS B CA 1
ATOM 2317 C C . LYS B 1 36 ? 2.801 -22.016 16 1 51.12 36 LYS B C 1
ATOM 2319 O O . LYS B 1 36 ? 3.34 -21.391 15.086 1 51.12 36 LYS B O 1
ATOM 2324 N N . SER B 1 37 ? 3.094 -23.328 15.977 1 72.94 37 SER B N 1
ATOM 2325 C CA . SER B 1 37 ? 3.727 -24.234 15.023 1 72.94 37 SER B CA 1
ATOM 2326 C C . SER B 1 37 ? 3.115 -24.078 13.633 1 72.94 37 SER B C 1
ATOM 2328 O O . SER B 1 37 ? 1.896 -24.141 13.477 1 72.94 37 SER B O 1
ATOM 2330 N N . VAL B 1 38 ? 3.766 -23.344 12.75 1 85.88 38 VAL B N 1
ATOM 2331 C CA . VAL B 1 38 ? 3.426 -23.328 11.328 1 85.88 38 VAL B CA 1
ATOM 2332 C C . VAL B 1 38 ? 3.229 -24.75 10.82 1 85.88 38 VAL B C 1
ATOM 2334 O O . VAL B 1 38 ? 4.078 -25.609 11.031 1 85.88 38 VAL B O 1
ATOM 2337 N N . PRO B 1 39 ? 1.993 -25.031 10.352 1 94.19 39 PRO B N 1
ATOM 2338 C CA . PRO B 1 39 ? 1.819 -26.375 9.789 1 94.19 39 PRO B CA 1
ATOM 2339 C C . PRO B 1 39 ? 2.914 -26.734 8.789 1 94.19 39 PRO B C 1
ATOM 2341 O O . PRO B 1 39 ? 3.436 -25.859 8.094 1 94.19 39 PRO B O 1
ATOM 2344 N N . PRO B 1 40 ? 3.178 -27.969 8.805 1 94.25 40 PRO B N 1
ATOM 2345 C CA . PRO B 1 40 ? 4.254 -28.391 7.898 1 94.25 40 PRO B CA 1
ATOM 2346 C C . PRO B 1 40 ? 3.9 -28.172 6.426 1 94.25 40 PRO B C 1
ATOM 2348 O O . PRO B 1 40 ? 4.797 -28.062 5.586 1 94.25 40 PRO B O 1
ATOM 2351 N N . SER B 1 41 ? 2.59 -28.219 6.16 1 97.38 41 SER B N 1
ATOM 2352 C CA . SER B 1 41 ? 2.148 -27.969 4.793 1 97.38 41 SER B CA 1
ATOM 2353 C C . SER B 1 41 ? 0.823 -27.219 4.766 1 97.38 41 SER B C 1
ATOM 2355 O O . SER B 1 41 ? 0.105 -27.172 5.77 1 97.38 41 SER B O 1
ATOM 2357 N N . CYS B 1 42 ? 0.584 -26.531 3.658 1 98.06 42 CYS B N 1
ATOM 2358 C CA . CYS B 1 42 ? -0.605 -25.734 3.391 1 98.06 42 CYS B CA 1
ATOM 2359 C C . CYS B 1 42 ? -0.864 -25.625 1.893 1 98.06 42 CYS B C 1
ATOM 2361 O O . CYS B 1 42 ? 0.061 -25.391 1.114 1 98.06 42 CYS B O 1
ATOM 2363 N N . ASP B 1 43 ? -2.104 -25.922 1.492 1 98.69 43 ASP B N 1
ATOM 2364 C CA . ASP B 1 43 ? -2.484 -25.797 0.089 1 98.69 43 ASP B CA 1
ATOM 2365 C C . ASP B 1 43 ? -3.92 -25.297 -0.046 1 98.69 43 ASP B C 1
ATOM 2367 O O . ASP B 1 43 ? -4.867 -26.078 0.04 1 98.69 43 ASP B O 1
ATOM 2371 N N . TRP B 1 44 ? -4.07 -24.109 -0.39 1 98.69 44 TRP B N 1
ATOM 2372 C CA . TRP B 1 44 ? -5.391 -23.484 -0.409 1 98.69 44 TRP B CA 1
ATOM 2373 C C . TRP B 1 44 ? -6.191 -23.938 -1.624 1 98.69 44 TRP B C 1
ATOM 2375 O O . TRP B 1 44 ? -7.41 -23.75 -1.679 1 98.69 44 TRP B O 1
ATOM 2385 N N . ARG B 1 45 ? -5.508 -24.531 -2.613 1 98.44 45 ARG B N 1
ATOM 2386 C CA . ARG B 1 45 ? -6.238 -25.109 -3.734 1 98.44 45 ARG B CA 1
ATOM 2387 C C . ARG B 1 45 ? -7.152 -26.234 -3.266 1 98.44 45 ARG B C 1
ATOM 2389 O O . ARG B 1 45 ? -8.242 -26.422 -3.805 1 98.44 45 ARG B O 1
ATOM 2396 N N . LYS B 1 46 ? -6.707 -26.875 -2.297 1 97.38 46 LYS B N 1
ATOM 2397 C CA . LYS B 1 46 ? -7.473 -28 -1.766 1 97.38 46 LYS B CA 1
ATOM 2398 C C . LYS B 1 46 ? -8.711 -27.516 -1.018 1 97.38 46 LYS B C 1
ATOM 2400 O O . LYS B 1 46 ? -9.641 -28.281 -0.785 1 97.38 46 LYS B O 1
ATOM 2405 N N . ALA B 1 47 ? -8.727 -26.328 -0.594 1 96.81 47 ALA B N 1
ATOM 2406 C CA . ALA B 1 47 ? -9.898 -25.719 0.042 1 96.81 47 ALA B CA 1
ATOM 2407 C C . ALA B 1 47 ? -10.805 -25.062 -0.992 1 96.81 47 ALA B C 1
ATOM 2409 O O . ALA B 1 47 ? -11.773 -24.391 -0.636 1 96.81 47 ALA B O 1
ATOM 2410 N N . ARG B 1 48 ? -10.398 -25.125 -2.256 1 96.5 48 ARG B N 1
ATOM 2411 C CA . ARG B 1 48 ? -11.117 -24.484 -3.363 1 96.5 48 ARG B CA 1
ATOM 2412 C C . ARG B 1 48 ? -11.148 -22.969 -3.199 1 96.5 48 ARG B C 1
ATOM 2414 O O . ARG B 1 48 ? -12.141 -22.328 -3.557 1 96.5 48 ARG B O 1
ATOM 2421 N N . ALA B 1 49 ? -10.094 -22.5 -2.609 1 98.12 49 ALA B N 1
ATOM 2422 C CA . ALA B 1 49 ? -10.047 -21.062 -2.289 1 98.12 49 ALA B CA 1
ATOM 2423 C C . ALA B 1 49 ? -9.289 -20.297 -3.357 1 98.12 49 ALA B C 1
ATOM 2425 O O . ALA B 1 49 ? -9.016 -19.094 -3.191 1 98.12 49 ALA B O 1
ATOM 2426 N N . VAL B 1 50 ? -8.906 -20.984 -4.406 1 98.69 50 VAL B N 1
ATOM 2427 C CA . VAL B 1 50 ? -8.086 -20.344 -5.434 1 98.69 50 VAL B CA 1
ATOM 2428 C C . VAL B 1 50 ? -8.742 -20.516 -6.801 1 98.69 50 VAL B C 1
ATOM 2430 O O . VAL B 1 50 ? -9.062 -21.625 -7.211 1 98.69 50 VAL B O 1
ATOM 2433 N N . THR B 1 51 ? -8.992 -19.453 -7.48 1 98.69 51 THR B N 1
ATOM 2434 C CA . THR B 1 51 ? -9.516 -19.531 -8.844 1 98.69 51 THR B CA 1
ATOM 2435 C C . THR B 1 51 ? -8.477 -20.109 -9.789 1 98.69 51 THR B C 1
ATOM 2437 O O . THR B 1 51 ? -7.273 -20.016 -9.531 1 98.69 51 THR B O 1
ATOM 2440 N N . PRO B 1 52 ? -8.891 -20.641 -10.898 1 98.25 52 PRO B N 1
ATOM 2441 C CA . PRO B 1 52 ? -7.918 -21.141 -11.875 1 98.25 52 PRO B CA 1
ATOM 2442 C C . PRO B 1 52 ? -6.98 -20.047 -12.398 1 98.25 52 PRO B C 1
ATOM 2444 O O . PRO B 1 52 ? -7.379 -18.891 -12.508 1 98.25 52 PRO B O 1
ATOM 2447 N N . PRO B 1 53 ? -5.766 -20.484 -12.672 1 98.62 53 PRO B N 1
ATOM 2448 C CA . PRO B 1 53 ? -4.84 -19.5 -13.242 1 98.62 53 PRO B CA 1
ATOM 2449 C C . PRO B 1 53 ? -5.363 -18.875 -14.531 1 98.62 53 PRO B C 1
ATOM 2451 O O . PRO B 1 53 ? -5.801 -19.594 -15.438 1 98.62 53 PRO B O 1
ATOM 2454 N N . GLY B 1 54 ? -5.34 -17.547 -14.555 1 98.06 54 GLY B N 1
ATOM 2455 C CA . GLY B 1 54 ? -5.637 -16.844 -15.797 1 98.06 54 GLY B CA 1
ATOM 2456 C C . GLY B 1 54 ? -4.449 -16.781 -16.734 1 98.06 54 GLY B C 1
ATOM 2457 O O . GLY B 1 54 ? -3.359 -17.25 -16.406 1 98.06 54 GLY B O 1
ATOM 2458 N N . ASP B 1 55 ? -4.688 -16.219 -17.875 1 98.31 55 ASP B N 1
ATOM 2459 C CA . ASP B 1 55 ? -3.648 -16.031 -18.891 1 98.31 55 ASP B CA 1
ATOM 2460 C C . ASP B 1 55 ? -3.514 -14.57 -19.281 1 98.31 55 ASP B C 1
ATOM 2462 O O . ASP B 1 55 ? -4.352 -14.039 -20.016 1 98.31 55 ASP B O 1
ATOM 2466 N N . GLN B 1 56 ? -2.441 -13.992 -18.875 1 97.88 56 GLN B N 1
ATOM 2467 C CA . GLN B 1 56 ? -2.246 -12.57 -19.172 1 97.88 56 GLN B CA 1
ATOM 2468 C C . GLN B 1 56 ? -1.8 -12.359 -20.609 1 97.88 56 GLN B C 1
ATOM 2470 O O . GLN B 1 56 ? -1.945 -11.266 -21.156 1 97.88 56 GLN B O 1
ATOM 2475 N N . GLY B 1 57 ? -1.256 -13.398 -21.188 1 97 57 GLY B N 1
ATOM 2476 C CA . GLY B 1 57 ? -0.721 -13.273 -22.531 1 97 57 GLY B CA 1
ATOM 2477 C C . GLY B 1 57 ? 0.56 -12.469 -22.594 1 97 57 GLY B C 1
ATOM 2478 O O . GLY B 1 57 ? 1.118 -12.094 -21.562 1 97 57 GLY B O 1
ATOM 2479 N N . ASP B 1 58 ? 1.014 -12.156 -23.844 1 95.38 58 ASP B N 1
ATOM 2480 C CA . ASP B 1 58 ? 2.316 -11.531 -24.031 1 95.38 58 ASP B CA 1
ATOM 2481 C C . ASP B 1 58 ? 2.164 -10.055 -24.406 1 95.38 58 ASP B C 1
ATOM 2483 O O . ASP B 1 58 ? 3.152 -9.32 -24.469 1 95.38 58 ASP B O 1
ATOM 2487 N N . ARG B 1 59 ? 0.982 -9.586 -24.469 1 96.81 59 ARG B N 1
ATOM 2488 C CA . ARG B 1 59 ? 0.749 -8.242 -24.984 1 96.81 59 ARG B CA 1
ATOM 2489 C C . ARG B 1 59 ? 0.749 -7.215 -23.859 1 96.81 59 ARG B C 1
ATOM 2491 O O . ARG B 1 59 ? 0.979 -6.027 -24.094 1 96.81 59 ARG B O 1
ATOM 2498 N N . CYS B 1 60 ? 0.377 -7.664 -22.766 1 98.38 60 CYS B N 1
ATOM 2499 C CA . CYS B 1 60 ? 0.249 -6.785 -21.609 1 98.38 60 CYS B CA 1
ATOM 2500 C C . CYS B 1 60 ? 0.915 -7.402 -20.375 1 98.38 60 CYS B C 1
ATOM 2502 O O . CYS B 1 60 ? 0.573 -8.516 -19.969 1 98.38 60 CYS B O 1
ATOM 2504 N N . ARG B 1 61 ? 1.873 -6.664 -19.812 1 97.81 61 ARG B N 1
ATOM 2505 C CA . ARG B 1 61 ? 2.523 -7.121 -18.578 1 97.81 61 ARG B CA 1
ATOM 2506 C C . ARG B 1 61 ? 1.619 -6.914 -17.375 1 97.81 61 ARG B C 1
ATOM 2508 O O . ARG B 1 61 ? 1.925 -6.105 -16.484 1 97.81 61 ARG B O 1
ATOM 2515 N N . ALA B 1 62 ? 0.589 -7.777 -17.297 1 98.69 62 ALA B N 1
ATOM 2516 C CA . ALA B 1 62 ? -0.502 -7.562 -16.359 1 98.69 62 ALA B CA 1
ATOM 2517 C C . ALA B 1 62 ? -0.384 -8.5 -15.164 1 98.69 62 ALA B C 1
ATOM 2519 O O . ALA B 1 62 ? -1.342 -8.68 -14.406 1 98.69 62 ALA B O 1
ATOM 2520 N N . CYS B 1 63 ? 0.783 -9.062 -14.945 1 98.81 63 CYS B N 1
ATOM 2521 C CA . CYS B 1 63 ? 0.966 -10.039 -13.883 1 98.81 63 CYS B CA 1
ATOM 2522 C C . CYS B 1 63 ? 0.624 -9.438 -12.523 1 98.81 63 CYS B C 1
ATOM 2524 O O . CYS B 1 63 ? 0.077 -10.117 -11.656 1 98.81 63 CYS B O 1
ATOM 2526 N N . TRP B 1 64 ? 0.947 -8.156 -12.359 1 98.75 64 TRP B N 1
ATOM 2527 C CA . TRP B 1 64 ? 0.674 -7.48 -11.094 1 98.75 64 TRP B CA 1
ATOM 2528 C C . TRP B 1 64 ? -0.823 -7.453 -10.805 1 98.75 64 TRP B C 1
ATOM 2530 O O . TRP B 1 64 ? -1.243 -7.648 -9.656 1 98.75 64 TRP B O 1
ATOM 2540 N N . ALA B 1 65 ? -1.618 -7.273 -11.742 1 98.94 65 ALA B N 1
ATOM 2541 C CA . ALA B 1 65 ? -3.07 -7.246 -11.586 1 98.94 65 ALA B CA 1
ATOM 2542 C C . ALA B 1 65 ? -3.631 -8.656 -11.414 1 98.94 65 ALA B C 1
ATOM 2544 O O . ALA B 1 65 ? -4.484 -8.891 -10.555 1 98.94 65 ALA B O 1
ATOM 2545 N N . PHE B 1 66 ? -3.121 -9.617 -12.18 1 98.94 66 PHE B N 1
ATOM 2546 C CA . PHE B 1 66 ? -3.594 -10.992 -12.086 1 98.94 66 PHE B CA 1
ATOM 2547 C C . PHE B 1 66 ? -3.348 -11.555 -10.695 1 98.94 66 PHE B C 1
ATOM 2549 O O . PHE B 1 66 ? -4.254 -12.117 -10.078 1 98.94 66 PHE B O 1
ATOM 2556 N N . ALA B 1 67 ? -2.148 -11.391 -10.227 1 98.94 67 ALA B N 1
ATOM 2557 C CA . ALA B 1 67 ? -1.787 -11.953 -8.93 1 98.94 67 ALA B CA 1
ATOM 2558 C C . ALA B 1 67 ? -2.57 -11.289 -7.805 1 98.94 67 ALA B C 1
ATOM 2560 O O . ALA B 1 67 ? -3.078 -11.969 -6.91 1 98.94 67 ALA B O 1
ATOM 2561 N N . SER B 1 68 ? -2.678 -9.984 -7.848 1 98.94 68 SER B N 1
ATOM 2562 C CA . SER B 1 68 ? -3.326 -9.242 -6.77 1 98.94 68 SER B CA 1
ATOM 2563 C C . SER B 1 68 ? -4.828 -9.5 -6.746 1 98.94 68 SER B C 1
ATOM 2565 O O . SER B 1 68 ? -5.422 -9.641 -5.676 1 98.94 68 SER B O 1
ATOM 2567 N N . VAL B 1 69 ? -5.43 -9.555 -7.883 1 98.94 69 VAL B N 1
ATOM 2568 C CA . VAL B 1 69 ? -6.852 -9.875 -7.973 1 98.94 69 VAL B CA 1
ATOM 2569 C C . VAL B 1 69 ? -7.098 -11.273 -7.414 1 98.94 69 VAL B C 1
ATOM 2571 O O . VAL B 1 69 ? -8.047 -11.492 -6.656 1 98.94 69 VAL B O 1
ATOM 2574 N N . ALA B 1 70 ? -6.246 -12.164 -7.773 1 98.94 70 ALA B N 1
ATOM 2575 C CA . ALA B 1 70 ? -6.375 -13.531 -7.27 1 98.94 70 ALA B CA 1
ATOM 2576 C C . ALA B 1 70 ? -6.246 -13.57 -5.75 1 98.94 70 ALA B C 1
ATOM 2578 O O . ALA B 1 70 ? -6.91 -14.367 -5.086 1 98.94 70 ALA B O 1
ATOM 2579 N N . ASN B 1 71 ? -5.348 -12.789 -5.203 1 98.88 71 ASN B N 1
ATOM 2580 C CA . ASN B 1 71 ? -5.266 -12.648 -3.752 1 98.88 71 ASN B CA 1
ATOM 2581 C C . ASN B 1 71 ? -6.609 -12.258 -3.148 1 98.88 71 ASN B C 1
ATOM 2583 O O . ASN B 1 71 ? -7.078 -12.898 -2.201 1 98.88 71 ASN B O 1
ATOM 2587 N N . VAL B 1 72 ? -7.215 -11.258 -3.676 1 98.75 72 VAL B N 1
ATOM 2588 C CA . VAL B 1 72 ? -8.484 -10.742 -3.174 1 98.75 72 VAL B CA 1
ATOM 2589 C C . VAL B 1 72 ? -9.562 -11.812 -3.307 1 98.75 72 VAL B C 1
ATOM 2591 O O . VAL B 1 72 ? -10.367 -12.008 -2.391 1 98.75 72 VAL B O 1
ATOM 2594 N N . GLU B 1 73 ? -9.586 -12.516 -4.422 1 98.75 73 GLU B N 1
ATOM 2595 C CA . GLU B 1 73 ? -10.539 -13.602 -4.621 1 98.75 73 GLU B CA 1
ATOM 2596 C C . GLU B 1 73 ? -10.422 -14.656 -3.527 1 98.75 73 GLU B C 1
ATOM 2598 O O . GLU B 1 73 ? -11.422 -15.055 -2.93 1 98.75 73 GLU B O 1
ATOM 2603 N N . SER B 1 74 ? -9.219 -15.039 -3.32 1 98.62 74 SER B N 1
ATOM 2604 C CA . SER B 1 74 ? -8.969 -16.094 -2.346 1 98.62 74 SER B CA 1
ATOM 2605 C C . SER B 1 74 ? -9.367 -15.656 -0.939 1 98.62 74 SER B C 1
ATOM 2607 O O . SER B 1 74 ? -10.039 -16.391 -0.216 1 98.62 74 SER B O 1
ATOM 2609 N N . LEU B 1 75 ? -8.945 -14.484 -0.578 1 98 75 LEU B N 1
ATOM 2610 C CA . LEU B 1 75 ? -9.234 -14.008 0.769 1 98 75 LEU B CA 1
ATOM 2611 C C . LEU B 1 75 ? -10.734 -13.789 0.96 1 98 75 LEU B C 1
ATOM 2613 O O . LEU B 1 75 ? -11.266 -14.047 2.041 1 98 75 LEU B O 1
ATOM 2617 N N . TRP B 1 76 ? -11.375 -13.328 -0.09 1 97.38 76 TRP B N 1
ATOM 2618 C CA . TRP B 1 76 ? -12.82 -13.156 0.001 1 97.38 76 TRP B CA 1
ATOM 2619 C C . TRP B 1 76 ? -13.516 -14.492 0.25 1 97.38 76 TRP B C 1
ATOM 2621 O O . TRP B 1 76 ? -14.414 -14.586 1.087 1 97.38 76 TRP B O 1
ATOM 2631 N N . PHE B 1 77 ? -13.125 -15.508 -0.456 1 97.31 77 PHE B N 1
ATOM 2632 C CA . PHE B 1 77 ? -13.703 -16.828 -0.26 1 97.31 77 PHE B CA 1
ATOM 2633 C C . PHE B 1 77 ? -13.422 -17.344 1.148 1 97.31 77 PHE B C 1
ATOM 2635 O O . PHE B 1 77 ? -14.305 -17.875 1.81 1 97.31 77 PHE B O 1
ATOM 2642 N N . ILE B 1 78 ? -12.18 -17.188 1.554 1 96.5 78 ILE B N 1
ATOM 2643 C CA . ILE B 1 78 ? -11.766 -17.703 2.854 1 96.5 78 ILE B CA 1
ATOM 2644 C C . ILE B 1 78 ? -12.609 -17.047 3.955 1 96.5 78 ILE B C 1
ATOM 2646 O O . ILE B 1 78 ? -13.008 -17.719 4.91 1 96.5 78 ILE B O 1
ATOM 2650 N N . HIS B 1 79 ? -12.977 -15.812 3.789 1 94.62 79 HIS B N 1
ATOM 2651 C CA . HIS B 1 79 ? -13.68 -15.078 4.836 1 94.62 79 HIS B CA 1
ATOM 2652 C C . HIS B 1 79 ? -15.195 -15.188 4.672 1 94.62 79 HIS B C 1
ATOM 2654 O O . HIS B 1 79 ? -15.93 -15.227 5.66 1 94.62 79 HIS B O 1
ATOM 2660 N N . PHE B 1 80 ? -15.68 -15.32 3.391 1 94.12 80 PHE B N 1
ATOM 2661 C CA . PHE B 1 80 ? -17.109 -15.141 3.189 1 94.12 80 PHE B CA 1
ATOM 2662 C C . PHE B 1 80 ? -17.688 -16.297 2.377 1 94.12 80 PHE B C 1
ATOM 2664 O O . PHE B 1 80 ? -18.891 -16.312 2.092 1 94.12 80 PHE B O 1
ATOM 2671 N N . LYS B 1 81 ? -16.859 -17.172 1.958 1 94.38 81 LYS B N 1
ATOM 2672 C CA . LYS B 1 81 ? -17.25 -18.406 1.299 1 94.38 81 LYS B CA 1
ATOM 2673 C C . LYS B 1 81 ? -17.891 -18.141 -0.053 1 94.38 81 LYS B C 1
ATOM 2675 O O . LYS B 1 81 ? -18.812 -18.859 -0.458 1 94.38 81 LYS B O 1
ATOM 2680 N N . LYS B 1 82 ? -17.516 -17.062 -0.654 1 94.69 82 LYS B N 1
ATOM 2681 C CA . LYS B 1 82 ? -17.906 -16.75 -2.027 1 94.69 82 LYS B CA 1
ATOM 2682 C C . LYS B 1 82 ? -16.672 -16.5 -2.898 1 94.69 82 LYS B C 1
ATOM 2684 O O . LYS B 1 82 ? -15.969 -15.516 -2.717 1 94.69 82 LYS B O 1
ATOM 2689 N N . LEU B 1 83 ? -16.5 -17.422 -3.828 1 96.81 83 LEU B N 1
ATOM 2690 C CA . LEU B 1 83 ? -15.352 -17.312 -4.711 1 96.81 83 LEU B CA 1
ATOM 2691 C C . LEU B 1 83 ? -15.719 -16.594 -6 1 96.81 83 LEU B C 1
ATOM 2693 O O . LEU B 1 83 ? -16.281 -17.188 -6.918 1 96.81 83 LEU B O 1
ATOM 2697 N N . TYR B 1 84 ? -15.43 -15.383 -6.078 1 97.31 84 TYR B N 1
ATOM 2698 C CA . TYR B 1 84 ? -15.625 -14.594 -7.285 1 97.31 84 TYR B CA 1
ATOM 2699 C C . TYR B 1 84 ? -14.469 -14.781 -8.258 1 97.31 84 TYR B C 1
ATOM 2701 O O . TYR B 1 84 ? -13.336 -15.016 -7.844 1 97.31 84 TYR B O 1
ATOM 2709 N N . LYS B 1 85 ? -14.742 -14.75 -9.492 1 98.56 85 LYS B N 1
ATOM 2710 C CA . LYS B 1 85 ? -13.734 -14.43 -10.508 1 98.56 85 LYS B CA 1
ATOM 2711 C C . LYS B 1 85 ? -13.773 -12.953 -10.875 1 98.56 85 LYS B C 1
ATOM 2713 O O . LYS B 1 85 ? -14.664 -12.516 -11.602 1 98.56 85 LYS B O 1
ATOM 2718 N N . LEU B 1 86 ? -12.82 -12.242 -10.43 1 98.62 86 LEU B N 1
ATOM 2719 C CA . LEU B 1 86 ? -12.883 -10.789 -10.508 1 98.62 86 LEU B CA 1
ATOM 2720 C C . LEU B 1 86 ? -12.203 -10.281 -11.773 1 98.62 86 LEU B C 1
ATOM 2722 O O . LEU B 1 86 ? -11.445 -11.016 -12.414 1 98.62 86 LEU B O 1
ATOM 2726 N N . SER B 1 87 ? -12.461 -9.07 -12.086 1 98.5 87 SER B N 1
ATOM 2727 C CA . SER B 1 87 ? -12.008 -8.5 -13.344 1 98.5 87 SER B CA 1
ATOM 2728 C C . SER B 1 87 ? -10.602 -7.922 -13.219 1 98.5 87 SER B C 1
ATOM 2730 O O . SER B 1 87 ? -10.398 -6.895 -12.562 1 98.5 87 SER B O 1
ATOM 2732 N N . VAL B 1 88 ? -9.695 -8.523 -13.875 1 98.75 88 VAL B N 1
ATOM 2733 C CA . VAL B 1 88 ? -8.344 -7.984 -14.008 1 98.75 88 VAL B CA 1
ATOM 2734 C C . VAL B 1 88 ? -8.375 -6.738 -14.883 1 98.75 88 VAL B C 1
ATOM 2736 O O . VAL B 1 88 ? -7.672 -5.762 -14.609 1 98.75 88 VAL B O 1
ATOM 2739 N N . GLN B 1 89 ? -9.203 -6.711 -15.859 1 98.62 89 GLN B N 1
ATOM 2740 C CA . GLN B 1 89 ? -9.281 -5.617 -16.828 1 98.62 89 GLN B CA 1
ATOM 2741 C C . GLN B 1 89 ? -9.719 -4.32 -16.156 1 98.62 89 GLN B C 1
ATOM 2743 O O . GLN B 1 89 ? -9.203 -3.246 -16.469 1 98.62 89 GLN B O 1
ATOM 2748 N N . GLU B 1 90 ? -10.672 -4.441 -15.273 1 98.25 90 GLU B N 1
ATOM 2749 C CA . GLU B 1 90 ? -11.117 -3.24 -14.57 1 98.25 90 GLU B CA 1
ATOM 2750 C C . GLU B 1 90 ? -9.984 -2.631 -13.75 1 98.25 90 GLU B C 1
ATOM 2752 O O . GLU B 1 90 ? -9.836 -1.408 -13.703 1 98.25 90 GLU B O 1
ATOM 2757 N N . VAL B 1 91 ? -9.211 -3.463 -13.156 1 98.5 91 VAL B N 1
ATOM 2758 C CA . VAL B 1 91 ? -8.07 -2.994 -12.383 1 98.5 91 VAL B CA 1
ATOM 2759 C C . VAL B 1 91 ? -7.062 -2.309 -13.305 1 98.5 91 VAL B C 1
ATOM 2761 O O . VAL B 1 91 ? -6.535 -1.245 -12.977 1 98.5 91 VAL B O 1
ATOM 2764 N N . LEU B 1 92 ? -6.816 -2.865 -14.477 1 98.31 92 LEU B N 1
ATOM 2765 C CA . LEU B 1 92 ? -5.922 -2.26 -15.453 1 98.31 92 LEU B CA 1
ATOM 2766 C C . LEU B 1 92 ? -6.426 -0.881 -15.875 1 98.31 92 LEU B C 1
ATOM 2768 O O . LEU B 1 92 ? -5.684 0.102 -15.805 1 98.31 92 LEU B O 1
ATOM 2772 N N . ASP B 1 93 ? -7.668 -0.846 -16.219 1 97.94 93 ASP B N 1
ATOM 2773 C CA . ASP B 1 93 ? -8.25 0.354 -16.812 1 97.94 93 ASP B CA 1
ATOM 2774 C C . ASP B 1 93 ? -8.375 1.472 -15.781 1 97.94 93 ASP B C 1
ATOM 2776 O O . ASP B 1 93 ? -8.227 2.65 -16.109 1 97.94 93 ASP B O 1
ATOM 2780 N N . CYS B 1 94 ? -8.547 1.061 -14.547 1 97.25 94 CYS B N 1
ATOM 2781 C CA . CYS B 1 94 ? -8.906 2.062 -13.547 1 97.25 94 CYS B CA 1
ATOM 2782 C C . CYS B 1 94 ? -7.73 2.354 -12.617 1 97.25 94 CYS B C 1
ATOM 2784 O O . CYS B 1 94 ? -7.879 3.076 -11.633 1 97.25 94 CYS B O 1
ATOM 2786 N N . SER B 1 95 ? -6.43 1.802 -12.695 1 95.31 95 SER B N 1
ATOM 2787 C CA . SER B 1 95 ? -5.27 1.932 -11.82 1 95.31 95 SER B CA 1
ATOM 2788 C C . SER B 1 95 ? -4.715 3.352 -11.844 1 95.31 95 SER B C 1
ATOM 2790 O O . SER B 1 95 ? -3.951 3.74 -10.953 1 95.31 95 SER B O 1
ATOM 2792 N N . GLY B 1 96 ? -4.953 4.23 -12.555 1 93.75 96 GLY B N 1
ATOM 2793 C CA . GLY B 1 96 ? -4.406 5.566 -12.711 1 93.75 96 GLY B CA 1
ATOM 2794 C C . GLY B 1 96 ? -3.016 5.578 -13.312 1 93.75 96 GLY B C 1
ATOM 2795 O O . GLY B 1 96 ? -2.445 6.645 -13.555 1 93.75 96 GLY B O 1
ATOM 2796 N N . LEU B 1 97 ? -2.477 4.41 -13.578 1 96.62 97 LEU B N 1
ATOM 2797 C CA . LEU B 1 97 ? -1.137 4.305 -14.148 1 96.62 97 LEU B CA 1
ATOM 2798 C C . LEU B 1 97 ? -1.099 4.887 -15.555 1 96.62 97 LEU B C 1
ATOM 2800 O O . LEU B 1 97 ? -2.061 4.75 -16.312 1 96.62 97 LEU B O 1
ATOM 2804 N N . LYS B 1 98 ? 0.048 5.484 -15.867 1 95.81 98 LYS B N 1
ATOM 2805 C CA . LYS B 1 98 ? 0.273 6.012 -17.203 1 95.81 98 LYS B CA 1
ATOM 2806 C C . LYS B 1 98 ? 0.203 4.906 -18.25 1 95.81 98 LYS B C 1
ATOM 2808 O O . LYS B 1 98 ? -0.392 5.086 -19.312 1 95.81 98 LYS B O 1
ATOM 2813 N N . ASP B 1 99 ? 0.82 3.777 -18 1 96.88 99 ASP B N 1
ATOM 2814 C CA . ASP B 1 99 ? 0.82 2.578 -18.844 1 96.88 99 ASP B CA 1
ATOM 2815 C C . ASP B 1 99 ? 0.737 1.316 -17.984 1 96.88 99 ASP B C 1
ATOM 2817 O O . ASP B 1 99 ? 1.761 0.788 -17.547 1 96.88 99 ASP B O 1
ATOM 2821 N N . ALA B 1 100 ? -0.483 0.829 -17.891 1 97.81 100 ALA B N 1
ATOM 2822 C CA . ALA B 1 100 ? -0.73 -0.312 -17 1 97.81 100 ALA B CA 1
ATOM 2823 C C . ALA B 1 100 ? -0.222 -1.607 -17.625 1 97.81 100 ALA B C 1
ATOM 2825 O O . ALA B 1 100 ? -0.122 -2.633 -16.953 1 97.81 100 ALA B O 1
ATOM 2826 N N . CYS B 1 101 ? 0.095 -1.571 -18.922 1 98.25 101 CYS B N 1
ATOM 2827 C CA . CYS B 1 101 ? 0.597 -2.762 -19.609 1 98.25 101 CYS B CA 1
ATOM 2828 C C . CYS B 1 101 ? 2.121 -2.756 -19.656 1 98.25 101 CYS B C 1
ATOM 2830 O O . CYS B 1 101 ? 2.729 -3.674 -20.219 1 98.25 101 CYS B O 1
ATOM 2832 N N . ALA B 1 102 ? 2.721 -1.804 -19.094 1 96.62 102 ALA B N 1
ATOM 2833 C CA . ALA B 1 102 ? 4.176 -1.776 -18.969 1 96.62 102 ALA B CA 1
ATOM 2834 C C . ALA B 1 102 ? 4.625 -2.346 -17.625 1 96.62 102 ALA B C 1
ATOM 2836 O O . ALA B 1 102 ? 5.824 -2.402 -17.344 1 96.62 102 ALA B O 1
ATOM 2837 N N . GLY B 1 103 ? 3.729 -2.729 -16.828 1 96.31 103 GLY B N 1
ATOM 2838 C CA . GLY B 1 103 ? 4.027 -3.248 -15.508 1 96.31 103 GLY B CA 1
ATOM 2839 C C . GLY B 1 103 ? 3.334 -2.48 -14.391 1 96.31 103 GLY B C 1
ATOM 2840 O O . GLY B 1 103 ? 2.738 -1.429 -14.633 1 96.31 103 GLY B O 1
ATOM 2841 N N . GLY B 1 104 ? 3.379 -3 -13.25 1 97.25 104 GLY B N 1
ATOM 2842 C CA . GLY B 1 104 ? 2.832 -2.434 -12.031 1 97.25 104 GLY B CA 1
ATOM 2843 C C . GLY B 1 104 ? 3.213 -3.219 -10.789 1 97.25 104 GLY B C 1
ATOM 2844 O O . GLY B 1 104 ? 4.004 -4.164 -10.859 1 97.25 104 GLY B O 1
ATOM 2845 N N . TYR B 1 105 ? 2.703 -2.711 -9.719 1 98 105 TYR B N 1
ATOM 2846 C CA . TYR B 1 105 ? 2.957 -3.35 -8.43 1 98 105 TYR B CA 1
ATOM 2847 C C . TYR B 1 105 ? 1.653 -3.77 -7.766 1 98 105 TYR B C 1
ATOM 2849 O O . TYR B 1 105 ? 0.581 -3.273 -8.117 1 98 105 TYR B O 1
ATOM 2857 N N . PRO B 1 106 ? 1.78 -4.684 -6.816 1 98.69 106 PRO B N 1
ATOM 2858 C CA . PRO B 1 106 ? 0.559 -5.121 -6.137 1 98.69 106 PRO B CA 1
ATOM 2859 C C . PRO B 1 106 ? -0.224 -3.963 -5.523 1 98.69 106 PRO B C 1
ATOM 2861 O O . PRO B 1 106 ? -1.457 -3.984 -5.516 1 98.69 106 PRO B O 1
ATOM 2864 N N . TRP B 1 107 ? 0.487 -2.93 -5.051 1 98.25 107 TRP B N 1
ATOM 2865 C CA . TRP B 1 107 ? -0.229 -1.835 -4.402 1 98.25 107 TRP B CA 1
ATOM 2866 C C . TRP B 1 107 ? -1.003 -1.01 -5.426 1 98.25 107 TRP B C 1
ATOM 2868 O O . TRP B 1 107 ? -1.939 -0.29 -5.07 1 98.25 107 TRP B 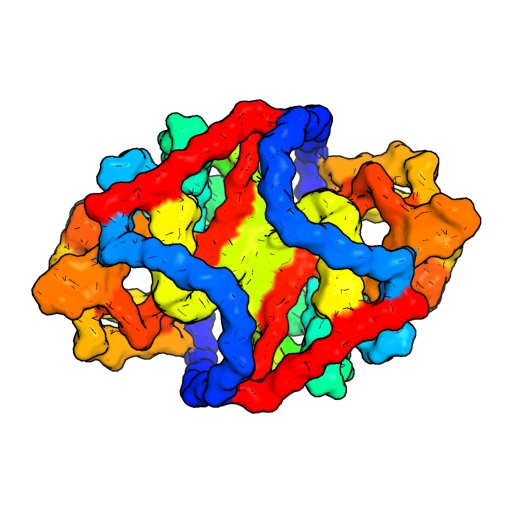O 1
ATOM 2878 N N . ASP B 1 108 ? -0.624 -1.033 -6.707 1 98.38 108 ASP B N 1
ATOM 2879 C CA . ASP B 1 108 ? -1.443 -0.397 -7.734 1 98.38 108 ASP B CA 1
ATOM 2880 C C . ASP B 1 108 ? -2.803 -1.081 -7.852 1 98.38 108 ASP B C 1
ATOM 2882 O O . ASP B 1 108 ? -3.832 -0.413 -7.965 1 98.38 108 ASP B O 1
ATOM 2886 N N . ALA B 1 109 ? -2.73 -2.395 -7.793 1 98.81 109 ALA B N 1
ATOM 2887 C CA . ALA B 1 109 ? -3.963 -3.176 -7.891 1 98.81 109 ALA B CA 1
ATOM 2888 C C . ALA B 1 109 ? -4.801 -3.035 -6.625 1 98.81 109 ALA B C 1
ATOM 2890 O O . ALA B 1 109 ? -6 -2.748 -6.695 1 98.81 109 ALA B O 1
ATOM 2891 N N . PHE B 1 110 ? -4.195 -3.207 -5.484 1 98.81 110 PHE B N 1
ATOM 2892 C CA . PHE B 1 110 ? -4.918 -3.121 -4.219 1 98.81 110 PHE B CA 1
ATOM 2893 C C . PHE B 1 110 ? -5.508 -1.729 -4.023 1 98.81 110 PHE B C 1
ATOM 2895 O O . PHE B 1 110 ? -6.641 -1.589 -3.566 1 98.81 110 PHE B O 1
ATOM 2902 N N . GLY B 1 111 ? -4.711 -0.708 -4.359 1 97.88 111 GLY B N 1
ATOM 2903 C CA . GLY B 1 111 ? -5.227 0.648 -4.27 1 97.88 111 GLY B CA 1
ATOM 2904 C C . GLY B 1 111 ? -6.434 0.888 -5.16 1 97.88 111 GLY B C 1
ATOM 2905 O O . GLY B 1 111 ? -7.379 1.567 -4.758 1 97.88 111 GLY B O 1
ATOM 2906 N N . THR B 1 112 ? -6.391 0.318 -6.328 1 97.75 112 THR B N 1
ATOM 2907 C CA . THR B 1 112 ? -7.508 0.443 -7.258 1 97.75 112 THR B CA 1
ATOM 2908 C C . THR B 1 112 ? -8.758 -0.221 -6.688 1 97.75 112 THR B C 1
ATOM 2910 O O . THR B 1 112 ? -9.828 0.388 -6.656 1 97.75 112 THR B O 1
ATOM 2913 N N . ILE B 1 113 ? -8.609 -1.417 -6.191 1 97.81 113 ILE B N 1
ATOM 2914 C CA . ILE B 1 113 ? -9.742 -2.158 -5.656 1 97.81 113 ILE B CA 1
ATOM 2915 C C . ILE B 1 113 ? -10.25 -1.481 -4.383 1 97.81 113 ILE B C 1
ATOM 2917 O O . ILE B 1 113 ? -11.453 -1.453 -4.121 1 97.81 113 ILE B O 1
ATOM 2921 N N . TYR B 1 114 ? -9.367 -0.931 -3.668 1 96.62 114 TYR B N 1
ATOM 2922 C CA . TYR B 1 114 ? -9.719 -0.19 -2.463 1 96.62 114 TYR B CA 1
ATOM 2923 C C . TYR B 1 114 ? -10.57 1.027 -2.801 1 96.62 114 TYR B C 1
ATOM 2925 O O . TYR B 1 114 ? -11.555 1.316 -2.113 1 96.62 114 TYR B O 1
ATOM 2933 N N . THR B 1 115 ? -10.258 1.708 -3.844 1 94.19 115 THR B N 1
ATOM 2934 C CA . THR B 1 115 ? -10.852 3.008 -4.141 1 94.19 115 THR B CA 1
ATOM 2935 C C . THR B 1 115 ? -12.141 2.846 -4.941 1 94.19 115 THR B C 1
ATOM 2937 O O . THR B 1 115 ? -13.18 3.404 -4.578 1 94.19 115 THR B O 1
ATOM 2940 N N . VAL B 1 116 ? -12.102 2.002 -5.953 1 93.81 116 VAL B N 1
ATOM 2941 C CA . VAL B 1 116 ? -13.242 2.01 -6.855 1 93.81 116 VAL B CA 1
ATOM 2942 C C . VAL B 1 116 ? -13.938 0.648 -6.824 1 93.81 116 VAL B C 1
ATOM 2944 O O . VAL B 1 116 ? -14.961 0.451 -7.477 1 93.81 116 VAL B O 1
ATOM 2947 N N . GLY B 1 117 ? -13.398 -0.265 -6.098 1 95.81 117 GLY B N 1
ATOM 2948 C CA . GLY B 1 117 ? -13.953 -1.611 -6.113 1 95.81 117 GLY B CA 1
ATOM 2949 C C . GLY B 1 117 ? -13.602 -2.383 -7.375 1 95.81 117 GLY B C 1
ATOM 2950 O O . GLY B 1 117 ? -12.758 -1.949 -8.164 1 95.81 117 GLY B O 1
ATOM 2951 N N . VAL B 1 118 ? -14.227 -3.555 -7.438 1 97.75 118 VAL B N 1
ATOM 2952 C CA . VAL B 1 118 ? -13.992 -4.395 -8.609 1 97.75 118 VAL B CA 1
ATOM 2953 C C . VAL B 1 118 ? -15.219 -5.258 -8.883 1 97.75 118 VAL B C 1
ATOM 2955 O O . VAL B 1 118 ? -15.867 -5.734 -7.949 1 97.75 118 VAL B O 1
ATOM 2958 N N . THR B 1 119 ? -15.516 -5.367 -10.141 1 97.88 119 THR B N 1
ATOM 2959 C CA . THR B 1 119 ? -16.609 -6.223 -10.57 1 97.88 119 THR B CA 1
ATOM 2960 C C . THR B 1 119 ? -16.094 -7.578 -11.047 1 97.88 119 THR B C 1
ATOM 2962 O O . THR B 1 119 ? -14.922 -7.914 -10.812 1 97.88 119 THR B O 1
ATOM 2965 N N . THR B 1 120 ? -16.906 -8.422 -11.641 1 97.94 120 THR B N 1
ATOM 2966 C CA . THR B 1 120 ? -16.531 -9.758 -12.07 1 97.94 120 THR B CA 1
ATOM 2967 C C . THR B 1 120 ? -15.914 -9.727 -13.461 1 97.94 120 THR B C 1
ATOM 2969 O O . THR B 1 120 ? -16.172 -8.805 -14.242 1 97.94 120 THR B O 1
ATOM 2972 N N . ALA B 1 121 ? -15.164 -10.789 -13.727 1 98.06 121 ALA B N 1
ATOM 2973 C CA . ALA B 1 121 ? -14.555 -10.945 -15.047 1 98.06 121 ALA B CA 1
ATOM 2974 C C . ALA B 1 121 ? -15.617 -11.094 -16.125 1 98.06 121 ALA B C 1
ATOM 2976 O O . ALA B 1 121 ? -15.414 -10.672 -17.266 1 98.06 121 ALA B O 1
ATOM 2977 N N . ALA B 1 122 ? -16.719 -11.641 -15.82 1 97.19 122 ALA B N 1
ATOM 2978 C CA . ALA B 1 122 ? -17.812 -11.797 -16.766 1 97.19 122 ALA B CA 1
ATOM 2979 C C . ALA B 1 122 ? -18.375 -10.445 -17.203 1 97.19 122 ALA B C 1
ATOM 2981 O O . ALA B 1 122 ? -18.688 -10.234 -18.375 1 97.19 122 ALA B O 1
ATOM 2982 N N . HIS B 1 123 ? -18.469 -9.5 -16.312 1 96.31 123 HIS B N 1
ATOM 2983 C CA . HIS B 1 123 ? -19.047 -8.188 -16.562 1 96.31 123 HIS B CA 1
ATOM 2984 C C . HIS B 1 123 ? -18.031 -7.246 -17.203 1 96.31 123 HIS B C 1
ATOM 2986 O O . HIS B 1 123 ? -18.406 -6.305 -17.906 1 96.31 123 HIS B O 1
ATOM 2992 N N . TYR B 1 124 ? -16.766 -7.48 -16.953 1 97.5 124 TYR B N 1
ATOM 2993 C CA . TYR B 1 124 ? -15.664 -6.648 -17.422 1 97.5 124 TYR B CA 1
ATOM 2994 C C . TYR B 1 124 ? -14.492 -7.504 -17.875 1 97.5 124 TYR B C 1
ATOM 2996 O O . TYR B 1 124 ? -13.469 -7.602 -17.188 1 97.5 124 TYR B O 1
ATOM 3004 N N . PRO B 1 125 ? -14.57 -8.117 -19.047 1 97.75 125 PRO B N 1
ATOM 3005 C CA . PRO B 1 125 ? -13.648 -9.164 -19.5 1 97.75 125 PRO B CA 1
ATOM 3006 C C . PRO B 1 125 ? -12.258 -8.625 -19.828 1 97.75 125 PRO B C 1
ATOM 3008 O O . PRO B 1 125 ? -12.133 -7.504 -20.312 1 97.75 125 PRO B O 1
ATOM 3011 N N . TYR B 1 126 ? -11.32 -9.492 -19.734 1 98.56 126 TYR B N 1
ATOM 3012 C CA . TYR B 1 126 ? -9.922 -9.172 -20 1 98.56 126 TYR B CA 1
ATOM 3013 C C . TYR B 1 126 ? -9.688 -8.953 -21.5 1 98.56 126 TYR B C 1
ATOM 3015 O O . TYR B 1 126 ? -10.141 -9.742 -22.328 1 98.56 126 TYR B O 1
ATOM 3023 N N . GLN B 1 127 ? -8.875 -7.84 -21.797 1 98.38 127 GLN B N 1
ATOM 3024 C CA . GLN B 1 127 ? -8.664 -7.477 -23.188 1 98.38 127 GLN B CA 1
ATOM 3025 C C . GLN B 1 127 ? -7.172 -7.371 -23.516 1 98.38 127 GLN B C 1
ATOM 3027 O O . GLN B 1 127 ? -6.793 -7.062 -24.641 1 98.38 127 GLN B O 1
ATOM 3032 N N . ALA B 1 128 ? -6.293 -7.535 -22.578 1 98.12 128 ALA B N 1
ATOM 3033 C CA . ALA B 1 128 ? -4.84 -7.527 -22.719 1 98.12 128 ALA B CA 1
ATOM 3034 C C . ALA B 1 128 ? -4.352 -6.172 -23.219 1 98.12 128 ALA B C 1
ATOM 3036 O O . ALA B 1 128 ? -3.461 -6.098 -24.062 1 98.12 128 ALA B O 1
ATOM 3037 N N . ARG B 1 129 ? -4.945 -5.18 -22.812 1 98.19 129 ARG B N 1
ATOM 3038 C CA . ARG B 1 129 ? -4.566 -3.785 -23.031 1 98.19 129 ARG B CA 1
ATOM 3039 C C . ARG B 1 129 ? -5.219 -2.869 -22 1 98.19 129 ARG B C 1
ATOM 3041 O O . ARG B 1 129 ? -6.23 -3.227 -21.391 1 98.19 129 ARG B O 1
ATOM 3048 N N . GLN B 1 130 ? -4.59 -1.727 -21.859 1 97.75 130 GLN B N 1
ATOM 3049 C CA . GLN B 1 130 ? -5.223 -0.725 -21.016 1 97.75 130 GLN B CA 1
ATOM 3050 C C . GLN B 1 130 ? -6.23 0.109 -21.797 1 97.75 130 GLN B C 1
ATOM 3052 O O . GLN B 1 130 ? -5.891 0.702 -22.828 1 97.75 130 GLN B O 1
ATOM 3057 N N . GLY B 1 131 ? -7.445 0.173 -21.391 1 96.94 131 GLY B N 1
ATOM 3058 C CA . GLY B 1 131 ? -8.484 1.019 -21.953 1 96.94 131 GLY B CA 1
ATOM 3059 C C . GLY B 1 131 ? -8.922 2.133 -21.031 1 96.94 131 GLY B C 1
ATOM 3060 O O . GLY B 1 131 ? -8.219 2.459 -20.062 1 96.94 131 GLY B O 1
ATOM 3061 N N . GLN B 1 132 ? -10.016 2.748 -21.375 1 95.38 132 GLN B N 1
ATOM 3062 C CA . GLN B 1 132 ? -10.609 3.752 -20.5 1 95.38 132 GLN B CA 1
ATOM 3063 C C . GLN B 1 132 ? -11.359 3.1 -19.328 1 95.38 132 GLN B C 1
ATOM 3065 O O . GLN B 1 132 ? -12.039 2.09 -19.516 1 95.38 132 GLN B O 1
ATOM 3070 N N . CYS B 1 133 ? -11.172 3.689 -18.234 1 95.19 133 CYS B N 1
ATOM 3071 C CA . CYS B 1 133 ? -11.914 3.195 -17.078 1 95.19 133 CYS B CA 1
ATOM 3072 C C . CYS B 1 133 ? -13.414 3.35 -17.297 1 95.19 133 CYS B C 1
ATOM 3074 O O . CYS B 1 133 ? -13.898 4.453 -17.547 1 95.19 133 CYS B O 1
ATOM 3076 N N . ARG B 1 134 ? -14.156 2.346 -17.141 1 91.38 134 ARG B N 1
ATOM 3077 C CA . ARG B 1 134 ? -15.609 2.357 -17.312 1 91.38 134 ARG B CA 1
ATOM 3078 C C . ARG B 1 134 ? -16.312 2.062 -16 1 91.38 134 ARG B C 1
ATOM 3080 O O . ARG B 1 134 ? -17.391 1.456 -15.992 1 91.38 134 ARG B O 1
ATOM 3087 N N . TRP B 1 135 ? -15.734 2.445 -15.023 1 82.88 135 TRP B N 1
ATOM 3088 C CA . TRP B 1 135 ? -16.297 2.232 -13.688 1 82.88 135 TRP B CA 1
ATOM 3089 C C . TRP B 1 135 ? -17.672 2.852 -13.57 1 82.88 135 TRP B C 1
ATOM 3091 O O . TRP B 1 135 ? -17.891 4 -13.961 1 82.88 135 TRP B O 1
ATOM 3101 N N . ASN B 1 136 ? -18.688 2.023 -13.086 1 75 136 ASN B N 1
ATOM 3102 C CA . ASN B 1 136 ? -20.062 2.494 -12.969 1 75 136 ASN B CA 1
ATOM 3103 C C . ASN B 1 136 ? -20.641 2.199 -11.586 1 75 136 ASN B C 1
ATOM 3105 O O . ASN B 1 136 ? -21.844 2.023 -11.438 1 75 136 ASN B O 1
ATOM 3109 N N . GLN B 1 137 ? -19.922 2.111 -10.664 1 77.69 137 GLN B N 1
ATOM 3110 C CA . GLN B 1 137 ? -20.297 1.896 -9.266 1 77.69 137 GLN B CA 1
ATOM 3111 C C . GLN B 1 137 ? -20.922 0.516 -9.07 1 77.69 137 GLN B C 1
ATOM 3113 O O . GLN B 1 137 ? -21.531 0.248 -8.039 1 77.69 137 GLN B O 1
ATOM 3118 N N . ASN B 1 138 ? -20.766 -0.329 -10.086 1 86.88 138 ASN B N 1
ATOM 3119 C CA . ASN B 1 138 ? -21.328 -1.672 -9.969 1 86.88 138 ASN B CA 1
ATOM 3120 C C . ASN B 1 138 ? -20.266 -2.688 -9.562 1 86.88 138 ASN B C 1
ATOM 3122 O O . ASN B 1 138 ? -20.141 -3.748 -10.172 1 86.88 138 ASN B O 1
ATOM 3126 N N . TYR B 1 139 ? -19.609 -2.393 -8.461 1 93.31 139 TYR B N 1
ATOM 3127 C CA . TYR B 1 139 ? -18.609 -3.35 -7.977 1 93.31 139 TYR B CA 1
ATOM 3128 C C . TYR B 1 139 ? -19.266 -4.391 -7.074 1 93.31 139 TYR B C 1
ATOM 3130 O O . TYR B 1 139 ? -20.297 -4.133 -6.461 1 93.31 139 TYR B O 1
ATOM 3138 N N . VAL B 1 140 ? -18.641 -5.566 -7.078 1 95.81 140 VAL B N 1
ATOM 3139 C CA . VAL B 1 140 ? -19.172 -6.609 -6.203 1 95.81 140 VAL B CA 1
ATOM 3140 C C . VAL B 1 140 ? -18.484 -6.543 -4.844 1 95.81 140 VAL B C 1
ATOM 3142 O O . VAL B 1 140 ? -19.031 -7.016 -3.842 1 95.81 140 VAL B O 1
ATOM 3145 N N . LEU B 1 141 ? -17.266 -5.965 -4.836 1 95.62 141 LEU B N 1
ATOM 3146 C CA . LEU B 1 141 ? -16.594 -5.797 -3.549 1 95.62 141 LEU B CA 1
ATOM 3147 C C . LEU B 1 141 ? -15.547 -4.703 -3.619 1 95.62 141 LEU B C 1
ATOM 3149 O O . LEU B 1 141 ? -15.164 -4.27 -4.711 1 95.62 141 LEU B O 1
ATOM 3153 N N . ARG B 1 142 ? -15.188 -4.234 -2.449 1 94.88 142 ARG B N 1
ATOM 3154 C CA . ARG B 1 142 ? -13.992 -3.434 -2.178 1 94.88 142 ARG B CA 1
ATOM 3155 C C . ARG B 1 142 ? -13.156 -4.059 -1.068 1 94.88 142 ARG B C 1
ATOM 3157 O O . ARG B 1 142 ? -13.656 -4.871 -0.288 1 94.88 142 ARG B O 1
ATOM 3164 N N . ILE B 1 143 ? -11.891 -3.699 -1.103 1 96.44 143 ILE B N 1
ATOM 3165 C CA . ILE B 1 143 ? -11.086 -4.152 0.027 1 96.44 143 ILE B CA 1
ATOM 3166 C C . ILE B 1 143 ? -10.977 -3.033 1.062 1 96.44 143 ILE B C 1
ATOM 3168 O O . ILE B 1 143 ? -11.266 -1.872 0.764 1 96.44 143 ILE B O 1
ATOM 3172 N N . HIS B 1 144 ? -10.562 -3.439 2.299 1 94.38 144 HIS B N 1
ATOM 3173 C CA . HIS B 1 144 ? -10.539 -2.488 3.404 1 94.38 144 HIS B CA 1
ATOM 3174 C C . HIS B 1 144 ? -9.117 -2.059 3.734 1 94.38 144 HIS B C 1
ATOM 3176 O O . HIS B 1 144 ? -8.906 -1.212 4.605 1 94.38 144 HIS B O 1
ATOM 3182 N N . GLY B 1 145 ? -8.211 -2.703 3.059 1 96.62 145 GLY B N 1
ATOM 3183 C CA . GLY B 1 145 ? -6.816 -2.344 3.283 1 96.62 145 GLY B CA 1
ATOM 3184 C C . GLY B 1 145 ? -5.84 -3.309 2.637 1 96.62 145 GLY B C 1
ATOM 3185 O O . GLY B 1 145 ? -6.25 -4.238 1.939 1 96.62 145 GLY B O 1
ATOM 3186 N N . PHE B 1 146 ? -4.617 -2.982 2.816 1 98.12 146 PHE B N 1
ATOM 3187 C CA . PHE B 1 146 ? -3.52 -3.834 2.381 1 98.12 146 PHE B CA 1
ATOM 3188 C C . PHE B 1 146 ? -2.221 -3.441 3.076 1 98.12 146 PHE B C 1
ATOM 3190 O O . PHE B 1 146 ? -2.152 -2.4 3.732 1 98.12 146 PHE B O 1
ATOM 3197 N N . GLN B 1 147 ? -1.27 -4.398 2.984 1 98 147 GLN B N 1
ATOM 3198 C CA . GLN B 1 147 ? -0.008 -4.137 3.67 1 98 147 GLN B CA 1
ATOM 3199 C C . GLN B 1 147 ? 1.139 -4.91 3.027 1 98 147 GLN B C 1
ATOM 3201 O O . GLN B 1 147 ? 0.934 -5.996 2.482 1 98 147 GLN B O 1
ATOM 3206 N N . THR B 1 148 ? 2.297 -4.312 3.121 1 97.38 148 THR B N 1
ATOM 3207 C CA . THR B 1 148 ? 3.514 -5.078 2.871 1 97.38 148 THR B CA 1
ATOM 3208 C C . THR B 1 148 ? 3.811 -6.02 4.039 1 97.38 148 THR B C 1
ATOM 3210 O O . THR B 1 148 ? 3.395 -5.762 5.168 1 97.38 148 THR B O 1
ATOM 3213 N N . LEU B 1 149 ? 4.465 -7.105 3.74 1 96.56 149 LEU B N 1
ATOM 3214 C CA . LEU B 1 149 ? 4.789 -8.117 4.742 1 96.56 149 LEU B CA 1
ATOM 3215 C C . LEU B 1 149 ? 6.301 -8.242 4.918 1 96.56 149 LEU B C 1
ATOM 3217 O O . LEU B 1 149 ? 7.066 -7.812 4.051 1 96.56 149 LEU B O 1
ATOM 3221 N N . PRO B 1 150 ? 6.688 -8.836 6.035 1 88 150 PRO B N 1
ATOM 3222 C CA . PRO B 1 150 ? 8.125 -9.047 6.25 1 88 150 PRO B CA 1
ATOM 3223 C C . PRO B 1 150 ? 8.727 -10.031 5.254 1 88 150 PRO B C 1
ATOM 3225 O O . PRO B 1 150 ? 8.031 -10.922 4.758 1 88 150 PRO B O 1
ATOM 3228 N N . SER B 1 151 ? 10.031 -9.922 5.105 1 91.88 151 SER B N 1
ATOM 3229 C CA . SER B 1 151 ? 10.727 -10.758 4.133 1 91.88 151 SER B CA 1
ATOM 3230 C C . SER B 1 151 ? 11.117 -12.102 4.742 1 91.88 151 SER B C 1
ATOM 3232 O O . SER B 1 151 ? 11.586 -12.992 4.039 1 91.88 151 SER B O 1
ATOM 3234 N N . ASN B 1 152 ? 10.805 -12.352 5.934 1 93.69 152 ASN B N 1
ATOM 3235 C CA . ASN B 1 152 ? 11.109 -13.617 6.602 1 93.69 152 ASN B CA 1
ATOM 3236 C C . ASN B 1 152 ? 10.203 -14.742 6.109 1 93.69 152 ASN B C 1
ATOM 3238 O O . ASN B 1 152 ? 8.992 -14.719 6.344 1 93.69 152 ASN B O 1
ATOM 3242 N N . GLU B 1 153 ? 10.781 -15.773 5.543 1 96.88 153 GLU B N 1
ATOM 3243 C CA . GLU B 1 153 ? 9.992 -16.812 4.867 1 96.88 153 GLU B CA 1
ATOM 3244 C C . GLU B 1 153 ? 9.242 -17.672 5.875 1 96.88 153 GLU B C 1
ATOM 3246 O O . GLU B 1 153 ? 8.203 -18.25 5.551 1 96.88 153 GLU B O 1
ATOM 3251 N N . THR B 1 154 ? 9.797 -17.844 7.059 1 95.62 154 THR B N 1
ATOM 3252 C CA . THR B 1 154 ? 9.07 -18.578 8.086 1 95.62 154 THR B CA 1
ATOM 3253 C C . THR B 1 154 ? 7.785 -17.844 8.469 1 95.62 154 THR B C 1
ATOM 3255 O O . THR B 1 154 ? 6.719 -18.453 8.562 1 95.62 154 THR B O 1
ATOM 3258 N N . GLU B 1 155 ? 7.93 -16.562 8.602 1 95.56 155 GLU B N 1
ATOM 3259 C CA . GLU B 1 155 ? 6.758 -15.75 8.906 1 95.56 155 GLU B CA 1
ATOM 3260 C C . GLU B 1 155 ? 5.781 -15.719 7.738 1 95.56 155 GLU B C 1
ATOM 3262 O O . GLU B 1 155 ? 4.566 -15.75 7.938 1 95.56 155 GLU B O 1
ATOM 3267 N N . LEU B 1 156 ? 6.34 -15.664 6.621 1 97.19 156 LEU B N 1
ATOM 3268 C CA . LEU B 1 156 ? 5.5 -15.648 5.43 1 97.19 156 LEU B CA 1
ATOM 3269 C C . LEU B 1 156 ? 4.684 -16.938 5.32 1 97.19 156 LEU B C 1
ATOM 3271 O O . LEU B 1 156 ? 3.486 -16.891 5.023 1 97.19 156 LEU B O 1
ATOM 3275 N N . ALA B 1 157 ? 5.312 -18.062 5.594 1 97.56 157 ALA B N 1
ATOM 3276 C CA . ALA B 1 157 ? 4.602 -19.328 5.566 1 97.56 157 ALA B CA 1
ATOM 3277 C C . ALA B 1 157 ? 3.488 -19.359 6.613 1 97.56 157 ALA B C 1
ATOM 3279 O O . ALA B 1 157 ? 2.387 -19.844 6.344 1 97.56 157 ALA B O 1
ATOM 3280 N N . ALA B 1 158 ? 3.781 -18.844 7.754 1 96.75 158 ALA B N 1
ATOM 3281 C CA . ALA B 1 158 ? 2.773 -18.766 8.805 1 96.75 158 ALA B CA 1
ATOM 3282 C C . ALA B 1 158 ? 1.579 -17.938 8.367 1 96.75 158 ALA B C 1
ATOM 3284 O O . ALA B 1 158 ? 0.429 -18.281 8.633 1 96.75 158 ALA B O 1
ATOM 3285 N N . LEU B 1 159 ? 1.869 -16.922 7.695 1 97.06 159 LEU B N 1
ATOM 3286 C CA . LEU B 1 159 ? 0.806 -16.031 7.242 1 97.06 159 LEU B CA 1
ATOM 3287 C C . LEU B 1 159 ? -0.006 -16.672 6.125 1 97.06 159 LEU B C 1
ATOM 3289 O O . LEU B 1 159 ? -1.231 -16.547 6.09 1 97.06 159 LEU B O 1
ATOM 3293 N N . VAL B 1 160 ? 0.681 -17.328 5.258 1 98 160 VAL B N 1
ATOM 3294 C CA . VAL B 1 160 ? -0.034 -18.062 4.215 1 98 160 VAL B CA 1
ATOM 3295 C C . VAL B 1 160 ? -1.005 -19.062 4.852 1 98 160 VAL B C 1
ATOM 3297 O O . VAL B 1 160 ? -2.172 -19.125 4.457 1 98 160 VAL B O 1
ATOM 3300 N N . ALA B 1 161 ? -0.525 -19.75 5.812 1 97.38 161 ALA B N 1
ATOM 3301 C CA . ALA B 1 161 ? -1.344 -20.766 6.461 1 97.38 161 ALA B CA 1
ATOM 3302 C C . ALA B 1 161 ? -2.51 -20.141 7.215 1 97.38 161 ALA B C 1
ATOM 3304 O O . ALA B 1 161 ? -3.629 -20.656 7.191 1 97.38 161 ALA B O 1
ATOM 3305 N N . LYS B 1 162 ? -2.25 -19.094 7.832 1 95.44 162 LYS B N 1
ATOM 3306 C CA . LYS B 1 162 ? -3.219 -18.5 8.75 1 95.44 162 LYS B CA 1
ATOM 3307 C C . LYS B 1 162 ? -4.238 -17.656 8.008 1 95.44 162 LYS B C 1
ATOM 3309 O O . LYS B 1 162 ? -5.418 -17.625 8.359 1 95.44 162 LYS B O 1
ATOM 3314 N N . ARG B 1 163 ? -3.75 -16.953 6.965 1 95.56 163 ARG B N 1
ATOM 3315 C CA . ARG B 1 163 ? -4.598 -15.906 6.402 1 95.56 163 ARG B CA 1
ATOM 3316 C C . ARG B 1 163 ? -5.016 -16.25 4.977 1 95.56 163 ARG B C 1
ATOM 3318 O O . ARG B 1 163 ? -6.121 -15.906 4.551 1 95.56 163 ARG B O 1
ATOM 3325 N N . GLY B 1 164 ? -4.148 -16.859 4.266 1 98.06 164 GLY B N 1
ATOM 3326 C CA . GLY B 1 164 ? -4.445 -17.188 2.877 1 98.06 164 GLY B CA 1
ATOM 3327 C C . GLY B 1 164 ? -3.318 -16.828 1.928 1 98.06 164 GLY B C 1
ATOM 3328 O O . GLY B 1 164 ? -2.23 -16.438 2.361 1 98.06 164 GLY B O 1
ATOM 3329 N N . PRO B 1 165 ? -3.566 -16.953 0.669 1 98.81 165 PRO B N 1
ATOM 3330 C CA . PRO B 1 165 ? -2.559 -16.688 -0.362 1 98.81 165 PRO B CA 1
ATOM 3331 C C . PRO B 1 165 ? -1.979 -15.281 -0.278 1 98.81 165 PRO B C 1
ATOM 3333 O O . PRO B 1 165 ? -2.682 -14.344 0.11 1 98.81 165 PRO B O 1
ATOM 3336 N N . ILE B 1 166 ? -0.716 -15.188 -0.695 1 98.88 166 ILE B N 1
ATOM 3337 C CA . ILE B 1 166 ? 0.002 -13.922 -0.561 1 98.88 166 ILE B CA 1
ATOM 3338 C C . ILE B 1 166 ? 0.659 -13.562 -1.89 1 98.88 166 ILE B C 1
ATOM 3340 O O . ILE B 1 166 ? 1.303 -14.398 -2.521 1 98.88 166 ILE B O 1
ATOM 3344 N N . THR B 1 167 ? 0.498 -12.289 -2.293 1 98.88 167 THR B N 1
ATOM 3345 C CA . THR B 1 167 ? 1.125 -11.758 -3.5 1 98.88 167 THR B CA 1
ATOM 3346 C C . THR B 1 167 ? 2.605 -11.477 -3.26 1 98.88 167 THR B C 1
ATOM 3348 O O . THR B 1 167 ? 2.975 -10.891 -2.238 1 98.88 167 THR B O 1
ATOM 3351 N N . VAL B 1 168 ? 3.455 -11.898 -4.238 1 98.81 168 VAL B N 1
ATOM 3352 C CA . VAL B 1 168 ? 4.891 -11.68 -4.098 1 98.81 168 VAL B CA 1
ATOM 3353 C C . VAL B 1 168 ? 5.477 -11.234 -5.434 1 98.81 168 VAL B C 1
ATOM 3355 O O . VAL B 1 168 ? 4.871 -11.438 -6.488 1 98.81 168 VAL B O 1
ATOM 3358 N N . ILE B 1 169 ? 6.609 -10.594 -5.359 1 98.56 169 ILE B N 1
ATOM 3359 C CA . ILE B 1 169 ? 7.367 -10.219 -6.551 1 98.56 169 ILE B CA 1
ATOM 3360 C C . ILE B 1 169 ? 8.672 -11.016 -6.598 1 98.56 169 ILE B C 1
ATOM 3362 O O . ILE B 1 169 ? 9.359 -11.156 -5.586 1 98.56 169 ILE B O 1
ATOM 3366 N N . MET B 1 170 ? 9.016 -11.555 -7.801 1 98.19 170 MET B N 1
ATOM 3367 C CA . MET B 1 170 ? 10.211 -12.383 -7.922 1 98.19 170 MET B CA 1
ATOM 3368 C C . MET B 1 170 ? 10.867 -12.195 -9.289 1 98.19 170 MET B C 1
ATOM 3370 O O . MET B 1 170 ? 10.328 -11.5 -10.148 1 98.19 170 MET B O 1
ATOM 3374 N N . ASN B 1 171 ? 12.031 -12.727 -9.422 1 97.94 171 ASN B N 1
ATOM 3375 C CA . ASN B 1 171 ? 12.727 -12.828 -10.703 1 97.94 171 ASN B CA 1
ATOM 3376 C C . ASN B 1 171 ? 12.203 -14 -11.531 1 97.94 171 ASN B C 1
ATOM 3378 O O . ASN B 1 171 ? 12.188 -15.141 -11.062 1 97.94 171 ASN B O 1
ATOM 3382 N N . ALA B 1 172 ? 11.82 -13.766 -12.75 1 96.75 172 ALA B N 1
ATOM 3383 C CA . ALA B 1 172 ? 11.102 -14.758 -13.547 1 96.75 172 ALA B CA 1
ATOM 3384 C C . ALA B 1 172 ? 12.047 -15.516 -14.469 1 96.75 172 ALA B C 1
ATOM 3386 O O . ALA B 1 172 ? 11.609 -16.312 -15.297 1 96.75 172 ALA B O 1
ATOM 3387 N N . ARG B 1 173 ? 13.273 -15.289 -14.359 1 95.75 173 ARG B N 1
ATOM 3388 C CA . ARG B 1 173 ? 14.242 -15.805 -15.32 1 95.75 173 ARG B CA 1
ATOM 3389 C C . ARG B 1 173 ? 14.07 -17.312 -15.508 1 95.75 173 ARG B C 1
ATOM 3391 O O . ARG B 1 173 ? 14.125 -17.812 -16.625 1 95.75 173 ARG B O 1
ATOM 3398 N N . LEU B 1 174 ? 13.812 -18.031 -14.461 1 96.06 174 LEU B N 1
ATOM 3399 C CA . LEU B 1 174 ? 13.789 -19.484 -14.523 1 96.06 174 LEU B CA 1
ATOM 3400 C C . LEU B 1 174 ? 12.406 -19.984 -14.93 1 96.06 174 LEU B C 1
ATOM 3402 O O . LEU B 1 174 ? 12.227 -21.188 -15.172 1 96.06 174 LEU B O 1
ATOM 3406 N N . LEU B 1 175 ? 11.477 -19.094 -15.062 1 97.19 175 LEU B N 1
ATOM 3407 C CA . LEU B 1 175 ? 10.109 -19.5 -15.352 1 97.19 175 LEU B CA 1
ATOM 3408 C C . LEU B 1 175 ? 9.898 -19.688 -16.844 1 97.19 175 LEU B C 1
ATOM 3410 O O . LEU B 1 175 ? 8.938 -20.328 -17.266 1 97.19 175 LEU B O 1
ATOM 3414 N N . GLN B 1 176 ? 10.688 -19.156 -17.625 1 92.75 176 GLN B N 1
ATOM 3415 C CA . GLN B 1 176 ? 10.539 -19.203 -19.078 1 92.75 176 GLN B CA 1
ATOM 3416 C C . GLN B 1 176 ? 10.531 -20.656 -19.578 1 92.75 176 GLN B C 1
ATOM 3418 O O . GLN B 1 176 ? 9.812 -20.984 -20.516 1 92.75 176 GLN B O 1
ATOM 3423 N N . ASN B 1 177 ? 11.273 -21.547 -18.938 1 91 177 ASN B N 1
ATOM 3424 C CA . ASN B 1 177 ? 11.367 -22.922 -19.391 1 91 177 ASN B CA 1
ATOM 3425 C C . ASN B 1 177 ? 10.82 -23.906 -18.359 1 91 177 ASN B C 1
ATOM 3427 O O . ASN B 1 177 ? 11.102 -25.094 -18.422 1 91 177 ASN B O 1
ATOM 3431 N N . TYR B 1 178 ? 10.133 -23.391 -17.469 1 97.12 178 TYR B N 1
ATOM 3432 C CA . TYR B 1 178 ? 9.602 -24.25 -16.422 1 97.12 178 TYR B CA 1
ATOM 3433 C C . TYR B 1 178 ? 8.508 -25.156 -16.953 1 97.12 178 TYR B C 1
ATOM 3435 O O . TYR B 1 178 ? 7.605 -24.703 -17.672 1 97.12 178 TYR B O 1
ATOM 3443 N N . ARG B 1 179 ? 8.523 -26.453 -16.562 1 96.56 179 ARG B N 1
ATOM 3444 C CA . ARG B 1 179 ? 7.488 -27.406 -16.922 1 96.56 179 ARG B CA 1
ATOM 3445 C C . ARG B 1 179 ? 6.906 -28.094 -15.695 1 96.56 179 ARG B C 1
ATOM 3447 O O . ARG B 1 179 ? 5.688 -28.203 -15.555 1 96.56 179 ARG B O 1
ATOM 3454 N N . SER B 1 180 ? 7.797 -28.609 -14.836 1 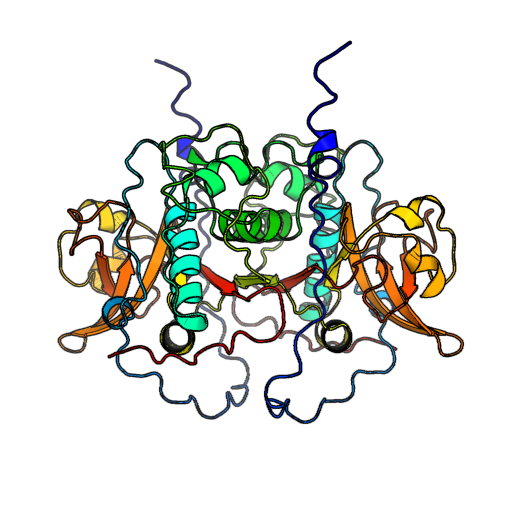97.81 180 SER B N 1
ATOM 3455 C CA . SER B 1 180 ? 7.387 -29.297 -13.609 1 97.81 180 SER B CA 1
ATOM 3456 C C . SER B 1 180 ? 8.555 -29.453 -12.648 1 97.81 180 SER B C 1
ATOM 3458 O O . SER B 1 180 ? 9.695 -29.125 -12.984 1 97.81 180 SER B O 1
ATOM 3460 N N . GLY B 1 181 ? 8.195 -29.812 -11.383 1 97.75 181 GLY B N 1
ATOM 3461 C CA . GLY B 1 181 ? 9.219 -30.016 -10.375 1 97.75 181 GLY B CA 1
ATOM 3462 C C . GLY B 1 181 ? 9.461 -28.797 -9.516 1 97.75 181 GLY B C 1
ATOM 3463 O O . GLY B 1 181 ? 8.797 -27.766 -9.68 1 97.75 181 GLY B O 1
ATOM 3464 N N . ILE B 1 182 ? 10.414 -28.953 -8.562 1 98.31 182 ILE B N 1
ATOM 3465 C CA . ILE B 1 182 ? 10.773 -27.859 -7.66 1 98.31 182 ILE B CA 1
ATOM 3466 C C . ILE B 1 182 ? 11.977 -27.109 -8.219 1 98.31 182 ILE B C 1
ATOM 3468 O O . ILE B 1 182 ? 13.008 -27.719 -8.516 1 98.31 182 ILE B O 1
ATOM 3472 N N . ILE B 1 183 ? 11.828 -25.844 -8.484 1 97.81 183 ILE B N 1
ATOM 3473 C CA . ILE B 1 183 ? 13.023 -25.031 -8.68 1 97.81 183 ILE B CA 1
ATOM 3474 C C . ILE B 1 183 ? 13.859 -25.031 -7.398 1 97.81 183 ILE B C 1
ATOM 3476 O O . ILE B 1 183 ? 13.508 -24.375 -6.414 1 97.81 183 ILE B O 1
ATOM 3480 N N . THR B 1 184 ? 14.906 -25.75 -7.438 1 95.75 184 THR B N 1
ATOM 3481 C CA . THR B 1 184 ? 15.672 -26.031 -6.23 1 95.75 184 THR B CA 1
ATOM 3482 C C . THR B 1 184 ? 16.5 -24.812 -5.824 1 95.75 184 THR B C 1
ATOM 3484 O O . THR B 1 184 ? 16.625 -23.859 -6.586 1 95.75 184 THR B O 1
ATOM 3487 N N . ARG B 1 185 ? 17.062 -24.984 -4.648 1 94.06 185 ARG B N 1
ATOM 3488 C CA . ARG B 1 185 ? 17.953 -23.953 -4.152 1 94.06 185 ARG B CA 1
ATOM 3489 C C . ARG B 1 185 ? 19.125 -23.719 -5.113 1 94.06 185 ARG B C 1
ATOM 3491 O O . ARG B 1 185 ? 19.5 -22.578 -5.391 1 94.06 185 ARG B O 1
ATOM 3498 N N . HIS B 1 186 ? 19.672 -24.75 -5.594 1 94 186 HIS B N 1
ATOM 3499 C CA . HIS B 1 186 ? 20.812 -24.672 -6.5 1 94 186 HIS B CA 1
ATOM 3500 C C . HIS B 1 186 ? 20.438 -23.984 -7.809 1 94 186 HIS B C 1
ATOM 3502 O O . HIS B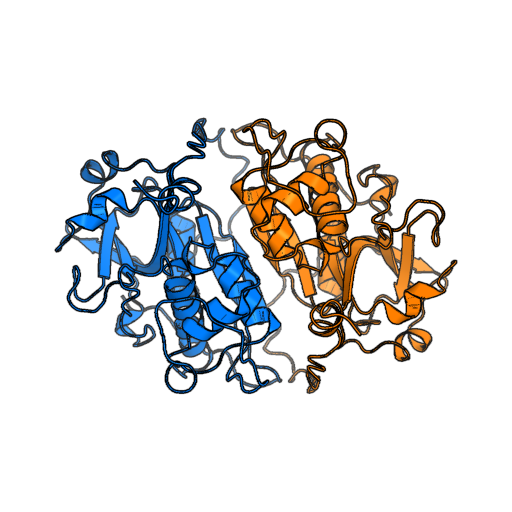 1 186 ? 21.156 -23.125 -8.289 1 94 186 HIS B O 1
ATOM 3508 N N . LEU B 1 187 ? 19.328 -24.359 -8.383 1 93.12 187 LEU B N 1
ATOM 3509 C CA . LEU B 1 187 ? 18.891 -23.75 -9.633 1 93.12 187 LEU B CA 1
ATOM 3510 C C . LEU B 1 187 ? 18.609 -22.266 -9.445 1 93.12 187 LEU B C 1
ATOM 3512 O O . LEU B 1 187 ? 18.797 -21.469 -10.367 1 93.12 187 LEU B O 1
ATOM 3516 N N . SER B 1 188 ? 18.156 -21.875 -8.242 1 92.25 188 SER B N 1
ATOM 3517 C CA . SER B 1 188 ? 17.766 -20.5 -7.949 1 92.25 188 SER B CA 1
ATOM 3518 C C . SER B 1 188 ? 18.969 -19.562 -7.957 1 92.25 188 SER B C 1
ATOM 3520 O O . SER B 1 188 ? 18.797 -18.344 -8.008 1 92.25 188 SER B O 1
ATOM 3522 N N . HIS B 1 189 ? 20.125 -20.062 -7.988 1 91.56 189 HIS B N 1
ATOM 3523 C CA . HIS B 1 189 ? 21.312 -19.234 -8.117 1 91.56 189 HIS B CA 1
ATOM 3524 C C . HIS B 1 189 ? 21.406 -18.594 -9.5 1 91.56 189 HIS B C 1
ATOM 3526 O O . HIS B 1 189 ? 22.156 -17.641 -9.703 1 91.56 189 HIS B O 1
ATOM 3532 N N . ASN B 1 190 ? 20.625 -19.125 -10.359 1 91.5 190 ASN B N 1
ATOM 3533 C CA . ASN B 1 190 ? 20.625 -18.609 -11.719 1 91.5 190 ASN B CA 1
ATOM 3534 C C . ASN B 1 190 ? 19.625 -17.469 -11.891 1 91.5 190 ASN B C 1
ATOM 3536 O O . ASN B 1 190 ? 19.391 -17.016 -13.008 1 91.5 190 ASN B O 1
ATOM 3540 N N . CYS B 1 191 ? 19.047 -17.109 -10.891 1 90.94 191 CYS B N 1
ATOM 3541 C CA . CYS B 1 191 ? 18.219 -15.906 -10.945 1 90.94 191 CYS B CA 1
ATOM 3542 C C . CYS B 1 191 ? 18.656 -14.906 -9.883 1 90.94 191 CYS B C 1
ATOM 3544 O O . CYS B 1 191 ? 19.078 -15.297 -8.789 1 90.94 191 CYS B O 1
ATOM 3546 N N . ASN B 1 192 ? 18.734 -13.625 -10.25 1 90.69 192 ASN B N 1
ATOM 3547 C CA . ASN B 1 192 ? 19.141 -12.539 -9.367 1 90.69 192 ASN B CA 1
ATOM 3548 C C . ASN B 1 192 ? 18 -12.062 -8.477 1 90.69 192 ASN B C 1
ATOM 3550 O O . ASN B 1 192 ? 17.016 -11.508 -8.969 1 90.69 192 ASN B O 1
ATOM 3554 N N . PRO B 1 193 ? 18.141 -12.359 -7.176 1 91.06 193 PRO B N 1
ATOM 3555 C CA . PRO B 1 193 ? 17.047 -11.984 -6.273 1 91.06 193 PRO B CA 1
ATOM 3556 C C . PRO B 1 193 ? 16.828 -10.477 -6.203 1 91.06 193 PRO B C 1
ATOM 3558 O O . PRO B 1 193 ? 15.812 -10.016 -5.66 1 91.06 193 PRO B O 1
ATOM 3561 N N . ASP B 1 194 ? 17.672 -9.664 -6.773 1 89.44 194 ASP B N 1
ATOM 3562 C CA . ASP B 1 194 ? 17.562 -8.211 -6.711 1 89.44 194 ASP B CA 1
ATOM 3563 C C . ASP B 1 194 ? 16.875 -7.656 -7.961 1 89.44 194 ASP B C 1
ATOM 3565 O O . ASP B 1 194 ? 16.547 -6.469 -8.023 1 89.44 194 ASP B O 1
ATOM 3569 N N . LEU B 1 195 ? 16.688 -8.5 -8.898 1 93.81 195 LEU B N 1
ATOM 3570 C CA . LEU B 1 195 ? 16.016 -8.102 -10.133 1 93.81 195 LEU B CA 1
ATOM 3571 C C . LEU B 1 195 ? 14.617 -8.688 -10.211 1 93.81 195 LEU B C 1
ATOM 3573 O O . LEU B 1 195 ? 14.391 -9.68 -10.906 1 93.81 195 LEU B O 1
ATOM 3577 N N . LEU B 1 196 ? 13.758 -8.055 -9.555 1 95.94 196 LEU B N 1
ATOM 3578 C CA . LEU B 1 196 ? 12.375 -8.508 -9.469 1 95.94 196 LEU B CA 1
ATOM 3579 C C . LEU B 1 196 ? 11.562 -8.023 -10.664 1 95.94 196 LEU B C 1
ATOM 3581 O O . LEU B 1 196 ? 11.594 -6.836 -11 1 95.94 196 LEU B O 1
ATOM 3585 N N . ASP B 1 197 ? 10.859 -8.984 -11.359 1 96.5 197 ASP B N 1
ATOM 3586 C CA . ASP B 1 197 ? 10.203 -8.562 -12.594 1 96.5 197 ASP B CA 1
ATOM 3587 C C . ASP B 1 197 ? 8.922 -9.352 -12.836 1 96.5 197 ASP B C 1
ATOM 3589 O O . ASP B 1 197 ? 8.406 -9.375 -13.953 1 96.5 197 ASP B O 1
ATOM 3593 N N . HIS B 1 198 ? 8.484 -9.984 -11.781 1 98.25 198 HIS B N 1
ATOM 3594 C CA . HIS B 1 198 ? 7.2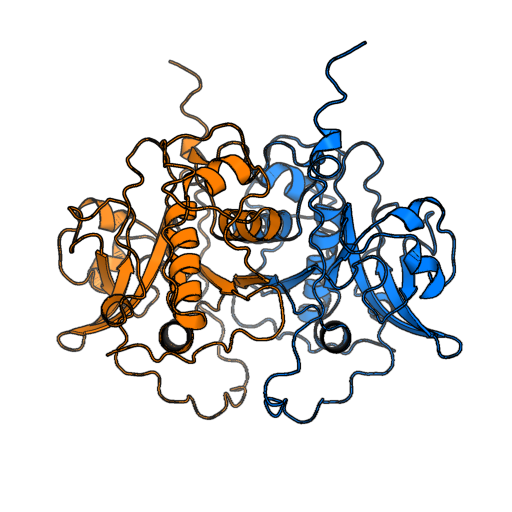85 -10.789 -11.953 1 98.25 198 HIS B CA 1
ATOM 3595 C C . HIS B 1 198 ? 6.504 -10.898 -10.648 1 98.25 198 HIS B C 1
ATOM 3597 O O . HIS B 1 198 ? 7.07 -11.219 -9.602 1 98.25 198 HIS B O 1
ATOM 3603 N N . VAL B 1 199 ? 5.211 -10.547 -10.773 1 98.81 199 VAL B N 1
ATOM 3604 C CA . VAL B 1 199 ? 4.32 -10.664 -9.617 1 98.81 199 VAL B CA 1
ATOM 3605 C C . VAL B 1 199 ? 3.512 -11.953 -9.719 1 98.81 199 VAL B C 1
ATOM 3607 O O . VAL B 1 199 ? 2.93 -12.25 -10.766 1 98.81 199 VAL B O 1
ATOM 3610 N N . VAL B 1 200 ? 3.512 -12.734 -8.648 1 98.94 200 VAL B N 1
ATOM 3611 C CA . VAL B 1 200 ? 2.812 -14.016 -8.602 1 98.94 200 VAL B CA 1
ATOM 3612 C C . VAL B 1 200 ? 2.137 -14.195 -7.246 1 98.94 200 VAL B C 1
ATOM 3614 O O . VAL B 1 200 ? 2.17 -13.289 -6.41 1 98.94 200 VAL B O 1
ATOM 3617 N N . LEU B 1 201 ? 1.412 -15.32 -7.109 1 98.94 201 LEU B N 1
ATOM 3618 C CA . LEU B 1 201 ? 0.643 -15.562 -5.895 1 98.94 201 LEU B CA 1
ATOM 3619 C C . LEU B 1 201 ? 1.077 -16.859 -5.223 1 98.94 201 LEU B C 1
ATOM 3621 O O . LEU B 1 201 ? 0.931 -17.938 -5.797 1 98.94 201 LEU B O 1
ATOM 3625 N N . ILE B 1 202 ? 1.618 -16.75 -4.008 1 98.94 202 ILE B N 1
ATOM 3626 C CA . ILE B 1 202 ? 1.858 -17.938 -3.207 1 98.94 202 ILE B CA 1
ATOM 3627 C C . ILE B 1 202 ? 0.533 -18.469 -2.67 1 98.94 202 ILE B C 1
ATOM 3629 O O . ILE B 1 202 ? -0.193 -17.766 -1.97 1 98.94 202 ILE B O 1
ATOM 3633 N N . VAL B 1 203 ? 0.264 -19.766 -2.938 1 98.94 203 VAL B N 1
ATOM 3634 C CA . VAL B 1 203 ? -1.028 -20.312 -2.537 1 98.94 203 VAL B CA 1
ATOM 3635 C C . VAL B 1 203 ? -0.823 -21.422 -1.507 1 98.94 203 VAL B C 1
ATOM 3637 O O . VAL B 1 203 ? -1.791 -21.953 -0.964 1 98.94 203 VAL B O 1
ATOM 3640 N N . GLY B 1 204 ? 0.382 -21.766 -1.228 1 98.81 204 GLY B N 1
ATOM 3641 C CA . GLY B 1 204 ? 0.688 -22.812 -0.272 1 98.81 204 GLY B CA 1
ATOM 3642 C C . GLY B 1 204 ? 2.166 -23.156 -0.211 1 98.81 204 GLY B C 1
ATOM 3643 O O . GLY B 1 204 ? 2.996 -22.438 -0.777 1 98.81 204 GLY B O 1
ATOM 3644 N N . TYR B 1 205 ? 2.453 -24.188 0.541 1 98.75 205 TYR B N 1
ATOM 3645 C CA . TYR B 1 205 ? 3.814 -24.688 0.699 1 98.75 205 TYR B CA 1
ATOM 3646 C C . TYR B 1 205 ? 3.814 -26.141 1.176 1 98.75 205 TYR B C 1
ATOM 3648 O O . TYR B 1 205 ? 2.791 -26.641 1.641 1 98.75 205 TYR B O 1
ATOM 3656 N N . GLY B 1 206 ? 4.918 -26.766 0.964 1 98.19 206 GLY B N 1
ATOM 3657 C CA . GLY B 1 206 ? 5.113 -28.141 1.398 1 98.19 206 GLY B CA 1
ATOM 3658 C C . GLY B 1 206 ? 6.562 -28.578 1.333 1 98.19 206 GLY B C 1
ATOM 3659 O O . GLY B 1 206 ? 7.477 -27.766 1.406 1 98.19 206 GLY B O 1
ATOM 3660 N N . GLN B 1 207 ? 6.691 -29.859 1.418 1 97.19 207 GLN B N 1
ATOM 3661 C CA . GLN B 1 207 ? 8.008 -30.453 1.28 1 97.19 207 GLN B CA 1
ATOM 3662 C C . GLN B 1 207 ? 7.938 -31.766 0.493 1 97.19 207 GLN B C 1
ATOM 3664 O O . GLN B 1 207 ? 6.961 -32.5 0.605 1 97.19 207 GLN B O 1
ATOM 3669 N N . GLU B 1 208 ? 8.852 -31.969 -0.34 1 96.94 208 GLU B N 1
ATOM 3670 C CA . GLU B 1 208 ? 9.055 -33.188 -1.083 1 96.94 208 GLU B CA 1
ATOM 3671 C C . GLU B 1 208 ? 10.5 -33.688 -0.982 1 96.94 208 GLU B C 1
ATOM 3673 O O . GLU B 1 208 ? 11.43 -32.938 -1.324 1 96.94 208 GLU B O 1
ATOM 3678 N N . ASN B 1 209 ? 10.719 -34.969 -0.45 1 96.19 209 ASN B N 1
ATOM 3679 C CA . ASN B 1 209 ? 12.062 -35.5 -0.232 1 96.19 209 ASN B CA 1
ATOM 3680 C C . ASN B 1 209 ? 12.922 -34.531 0.571 1 96.19 209 ASN B C 1
ATOM 3682 O O . ASN B 1 209 ? 14.047 -34.219 0.177 1 96.19 209 ASN B O 1
ATOM 3686 N N . LYS B 1 210 ? 12.344 -33.906 1.571 1 95.12 210 LYS B N 1
ATOM 3687 C CA . LYS B 1 210 ? 12.977 -33 2.541 1 95.12 210 LYS B CA 1
ATOM 3688 C C . LYS B 1 210 ? 13.32 -31.656 1.91 1 95.12 210 LYS B C 1
ATOM 3690 O O . LYS B 1 210 ? 14.047 -30.859 2.498 1 95.12 210 LYS B O 1
ATOM 3695 N N . ILE B 1 211 ? 12.836 -31.438 0.733 1 97.25 211 ILE B N 1
ATOM 3696 C CA . ILE B 1 211 ? 13.031 -30.156 0.086 1 97.25 211 ILE B CA 1
ATOM 3697 C C . ILE B 1 211 ? 11.781 -29.281 0.267 1 97.25 211 ILE B C 1
ATOM 3699 O O . ILE B 1 211 ? 10.719 -29.594 -0.282 1 97.25 211 ILE B O 1
ATOM 3703 N N . PRO B 1 212 ? 11.922 -28.234 1.064 1 98.06 212 PRO B N 1
ATOM 3704 C CA . PRO B 1 212 ? 10.766 -27.344 1.229 1 98.06 212 PRO B CA 1
ATOM 3705 C C . PRO B 1 212 ? 10.492 -26.484 -0.011 1 98.06 212 PRO B C 1
ATOM 3707 O O . PRO B 1 212 ? 11.43 -26.047 -0.684 1 98.06 212 PRO B O 1
ATOM 3710 N N . TYR B 1 213 ? 9.219 -26.266 -0.313 1 98.69 213 TYR B N 1
ATOM 3711 C CA . TYR B 1 213 ? 8.891 -25.484 -1.497 1 98.69 213 TYR B CA 1
ATOM 3712 C C . TYR B 1 213 ? 7.652 -24.625 -1.255 1 98.69 213 TYR B C 1
ATOM 3714 O O . TYR B 1 213 ? 6.84 -24.922 -0.376 1 98.69 213 TYR B O 1
ATOM 3722 N N . TRP B 1 214 ? 7.59 -23.562 -2.023 1 98.81 214 TRP B N 1
ATOM 3723 C CA . TRP B 1 214 ? 6.363 -22.781 -2.205 1 98.81 214 TRP B CA 1
ATOM 3724 C C . TRP B 1 214 ? 5.535 -23.344 -3.361 1 98.81 214 TRP B C 1
ATOM 3726 O O . TRP B 1 214 ? 6.09 -23.797 -4.359 1 98.81 214 TRP B O 1
ATOM 3736 N N . ILE B 1 215 ? 4.234 -23.297 -3.242 1 98.94 215 ILE B N 1
ATOM 3737 C CA . ILE B 1 215 ? 3.316 -23.469 -4.363 1 98.94 215 ILE B CA 1
ATOM 3738 C C . ILE B 1 215 ? 2.865 -22.094 -4.867 1 98.94 215 ILE B C 1
ATOM 3740 O O . ILE B 1 215 ? 2.303 -21.297 -4.109 1 98.94 215 ILE B O 1
ATOM 3744 N N . VAL B 1 216 ? 3.098 -21.859 -6.184 1 98.94 216 VAL B N 1
ATOM 3745 C CA . VAL B 1 216 ? 2.926 -20.484 -6.672 1 98.94 216 VAL B CA 1
ATOM 3746 C C . VAL B 1 216 ? 2.029 -20.5 -7.91 1 98.94 216 VAL B C 1
ATOM 3748 O O . VAL B 1 216 ? 2.238 -21.281 -8.836 1 98.94 216 VAL B O 1
ATOM 3751 N N . LYS B 1 217 ? 1.029 -19.656 -7.883 1 98.94 217 LYS B N 1
ATOM 3752 C CA . LYS B 1 217 ? 0.119 -19.484 -9.008 1 98.94 217 LYS B CA 1
ATOM 3753 C C . LYS B 1 217 ? 0.675 -18.469 -10.008 1 98.94 217 LYS B C 1
ATOM 3755 O O . LYS B 1 217 ? 1.002 -17.344 -9.633 1 98.94 217 LYS B O 1
ATOM 3760 N N . ASN B 1 218 ? 0.807 -18.906 -11.242 1 98.69 218 ASN B N 1
ATOM 3761 C CA . ASN B 1 218 ? 1.226 -18.031 -12.336 1 98.69 218 ASN B CA 1
ATOM 3762 C C . ASN B 1 218 ? 0.026 -17.438 -13.078 1 98.69 218 ASN B C 1
ATOM 3764 O O . ASN B 1 218 ? -1.115 -17.594 -12.641 1 98.69 218 ASN B O 1
ATOM 3768 N N . SER B 1 219 ? 0.349 -16.672 -14.148 1 98.62 219 SER B N 1
ATOM 3769 C CA . SER B 1 219 ? -0.716 -16.031 -14.914 1 98.62 219 SER B CA 1
ATOM 3770 C C . SER B 1 219 ? -0.583 -16.344 -16.406 1 98.62 219 SER B C 1
ATOM 3772 O O . SER B 1 219 ? -0.832 -15.469 -17.25 1 98.62 219 SER B O 1
ATOM 3774 N N . TYR B 1 220 ? -0.231 -17.562 -16.719 1 98 220 TYR B N 1
ATOM 3775 C CA . TYR B 1 220 ? -0.045 -17.922 -18.125 1 98 220 TYR B CA 1
ATOM 3776 C C . TYR B 1 220 ? -0.915 -19.125 -18.5 1 98 220 TYR B C 1
ATOM 3778 O O . TYR B 1 220 ? -0.539 -19.922 -19.359 1 98 220 TYR B O 1
ATOM 3786 N N . GLY B 1 221 ? -1.979 -19.312 -17.75 1 97.5 221 GLY B N 1
ATOM 3787 C CA . GLY B 1 221 ? -2.98 -20.297 -18.125 1 97.5 221 GLY B CA 1
ATOM 3788 C C . GLY B 1 221 ? -2.701 -21.672 -17.578 1 97.5 221 GLY B C 1
ATOM 3789 O O . GLY B 1 221 ? -1.657 -21.906 -16.969 1 97.5 221 GLY B O 1
ATOM 3790 N N . LEU B 1 222 ? -3.598 -22.594 -17.875 1 97.56 222 LEU B N 1
ATOM 3791 C CA . LEU B 1 222 ? -3.588 -23.938 -17.297 1 97.56 222 LEU B CA 1
ATOM 3792 C C . LEU B 1 222 ? -2.582 -24.828 -18.016 1 97.56 222 LEU B C 1
ATOM 3794 O O . LEU B 1 222 ? -2.174 -25.859 -17.484 1 97.56 222 LEU B O 1
ATOM 3798 N N . ASP B 1 223 ? -2.201 -24.453 -19.172 1 96.56 223 ASP B N 1
ATOM 3799 C CA . ASP B 1 223 ? -1.301 -25.281 -19.969 1 96.56 223 ASP B CA 1
ATOM 3800 C C . ASP B 1 223 ? 0.158 -25 -19.609 1 96.56 223 ASP B C 1
ATOM 3802 O O . ASP B 1 223 ? 1.061 -25.688 -20.094 1 96.56 223 ASP B O 1
ATOM 3806 N N . TRP B 1 224 ? 0.368 -24.109 -18.797 1 97.81 224 TRP B N 1
ATOM 3807 C CA . TRP B 1 224 ? 1.714 -23.703 -18.391 1 97.81 224 TRP B CA 1
ATOM 3808 C C . TRP B 1 224 ? 2.123 -24.422 -17.094 1 97.81 224 TRP B C 1
ATOM 3810 O O . TRP B 1 224 ? 1.321 -24.531 -16.172 1 97.81 224 TRP B O 1
ATOM 3820 N N . GLY B 1 225 ? 3.41 -24.891 -17.016 1 98.25 225 GLY B N 1
ATOM 3821 C CA . GLY B 1 225 ? 3.932 -25.484 -15.789 1 98.25 225 GLY B CA 1
ATOM 3822 C C . GLY B 1 225 ? 3.084 -26.625 -15.273 1 98.25 225 GLY B C 1
ATOM 3823 O O . GLY B 1 225 ? 2.746 -27.547 -16.016 1 98.25 225 GLY B O 1
ATOM 3824 N N . GLU B 1 226 ? 2.832 -26.578 -14.016 1 98.56 226 GLU B N 1
ATOM 3825 C CA . GLU B 1 226 ? 1.977 -27.562 -13.375 1 98.56 226 GLU B CA 1
ATOM 3826 C C . GLU B 1 226 ? 0.537 -27.078 -13.273 1 98.56 226 GLU B C 1
ATOM 3828 O O . GLU B 1 226 ? 0.111 -26.609 -12.211 1 98.56 226 GLU B O 1
ATOM 3833 N N . LYS B 1 227 ? -0.205 -27.094 -14.43 1 98.38 227 LYS B N 1
ATOM 3834 C CA . LYS B 1 227 ? -1.576 -26.609 -14.523 1 98.38 227 LYS B CA 1
ATOM 3835 C C . LYS B 1 227 ? -1.668 -25.156 -14.078 1 98.38 227 LYS B C 1
ATOM 3837 O O . LYS B 1 227 ? -2.539 -24.797 -13.281 1 98.38 227 LYS B O 1
ATOM 3842 N N . GLY B 1 228 ? -0.653 -24.375 -14.422 1 98.75 228 GLY B N 1
ATOM 3843 C CA . GLY B 1 228 ? -0.653 -22.953 -14.164 1 98.75 228 GLY B CA 1
ATOM 3844 C C . GLY B 1 228 ? 0.106 -22.578 -12.906 1 98.75 228 GLY B C 1
ATOM 3845 O O . GLY B 1 228 ? 0.183 -21.391 -12.547 1 98.75 228 GLY B O 1
ATOM 3846 N N . TYR B 1 229 ? 0.651 -23.625 -12.258 1 98.88 229 TYR B N 1
ATOM 3847 C CA . TYR B 1 229 ? 1.393 -23.422 -11.016 1 98.88 229 TYR B CA 1
ATOM 3848 C C . TYR B 1 229 ? 2.846 -23.844 -11.172 1 98.88 229 TYR B C 1
ATOM 3850 O O . TYR B 1 229 ? 3.201 -24.516 -12.148 1 98.88 229 TYR B O 1
ATOM 3858 N N . PHE B 1 230 ? 3.658 -23.406 -10.258 1 98.81 230 PHE B N 1
ATOM 3859 C CA . PHE B 1 230 ? 5.023 -23.906 -10.156 1 98.81 230 PHE B CA 1
ATOM 3860 C C . PHE B 1 230 ? 5.457 -24 -8.695 1 98.81 230 PHE B C 1
ATOM 3862 O O . PHE B 1 230 ? 4.777 -23.5 -7.805 1 98.81 230 PHE B O 1
ATOM 3869 N N . ARG B 1 231 ? 6.473 -24.734 -8.492 1 98.88 231 ARG B N 1
ATOM 3870 C CA . ARG B 1 231 ? 7.051 -24.922 -7.164 1 98.88 231 ARG B CA 1
ATOM 3871 C C . ARG B 1 231 ? 8.484 -24.406 -7.113 1 98.88 231 ARG B C 1
ATOM 3873 O O . ARG B 1 231 ? 9.258 -24.594 -8.055 1 98.88 231 ARG B O 1
ATOM 3880 N N . ILE B 1 232 ? 8.734 -23.734 -6.09 1 98.62 232 ILE B N 1
ATOM 3881 C CA . ILE B 1 232 ? 10.062 -23.156 -5.938 1 98.62 232 ILE B CA 1
ATOM 3882 C C . ILE B 1 232 ? 10.547 -23.328 -4.5 1 98.62 232 ILE B C 1
ATOM 3884 O O . ILE B 1 232 ? 9.742 -23.297 -3.562 1 98.62 232 ILE B O 1
ATOM 3888 N N . TYR B 1 233 ? 11.797 -23.438 -4.367 1 98.38 233 TYR B N 1
ATOM 3889 C CA . TYR B 1 233 ? 12.422 -23.703 -3.078 1 98.38 233 TYR B CA 1
ATOM 3890 C C . TYR B 1 233 ? 12 -22.656 -2.051 1 98.38 233 TYR B C 1
ATOM 3892 O O . TYR B 1 233 ? 12.008 -21.453 -2.336 1 98.38 233 TYR B O 1
ATOM 3900 N N . ARG B 1 234 ? 11.547 -23.125 -0.955 1 98.12 234 ARG B N 1
ATOM 3901 C CA . ARG B 1 234 ? 11.242 -22.266 0.189 1 98.12 234 ARG B CA 1
ATOM 3902 C C . ARG B 1 234 ? 12.414 -22.234 1.163 1 98.12 234 ARG B C 1
ATOM 3904 O O . ARG B 1 234 ? 12.75 -23.234 1.791 1 98.12 234 ARG B O 1
ATOM 3911 N N . GLY B 1 235 ? 12.914 -21.078 1.203 1 94.69 235 GLY B N 1
ATOM 3912 C CA . GLY B 1 235 ? 14.141 -20.859 1.952 1 94.69 235 GLY B CA 1
ATOM 3913 C C . GLY B 1 235 ? 15.211 -20.141 1.15 1 94.69 235 GLY B C 1
ATOM 3914 O O . GLY B 1 235 ? 15.305 -20.312 -0.066 1 94.69 235 GLY B O 1
ATOM 3915 N N . GLY B 1 236 ? 15.93 -19.203 1.814 1 93.81 236 GLY B N 1
ATOM 3916 C CA . GLY B 1 236 ? 17.031 -18.5 1.188 1 93.81 236 GLY B CA 1
ATOM 3917 C C . GLY B 1 236 ? 16.578 -17.438 0.207 1 93.81 236 GLY B C 1
ATOM 3918 O O . GLY B 1 236 ? 17.344 -17 -0.653 1 93.81 236 GLY B O 1
ATOM 3919 N N . ASN B 1 237 ? 15.367 -17.188 0.133 1 97 237 ASN B N 1
ATOM 3920 C CA . ASN B 1 237 ? 14.828 -16.141 -0.734 1 97 237 ASN B CA 1
ATOM 3921 C C . ASN B 1 237 ? 15.109 -16.438 -2.205 1 97 237 ASN B C 1
ATOM 3923 O O . ASN B 1 237 ? 15.625 -15.586 -2.926 1 97 237 ASN B O 1
ATOM 3927 N N . ALA B 1 238 ? 14.766 -17.688 -2.572 1 97.62 238 ALA B N 1
ATOM 3928 C CA . ALA B 1 238 ? 14.992 -18.156 -3.939 1 97.62 238 ALA B CA 1
ATOM 3929 C C . ALA B 1 238 ? 14.352 -17.203 -4.953 1 97.62 238 ALA B C 1
ATOM 3931 O O . ALA B 1 238 ? 13.156 -16.922 -4.879 1 97.62 238 ALA B O 1
ATOM 3932 N N . CYS B 1 239 ? 15.211 -16.688 -5.887 1 97.62 239 CYS B N 1
ATOM 3933 C CA . CYS B 1 239 ? 14.82 -15.781 -6.961 1 97.62 239 CYS B CA 1
ATOM 3934 C C . CYS B 1 239 ? 14.141 -14.539 -6.41 1 97.62 239 CYS B C 1
ATOM 3936 O O . CYS B 1 239 ? 13.328 -13.914 -7.094 1 97.62 239 CYS B O 1
ATOM 3938 N N . GLY B 1 240 ? 14.297 -14.188 -5.191 1 97.75 240 GLY B N 1
ATOM 3939 C CA . GLY B 1 240 ? 13.789 -12.969 -4.598 1 97.75 240 GLY B CA 1
ATOM 3940 C C . GLY B 1 240 ? 12.336 -13.055 -4.191 1 97.75 240 GLY B C 1
ATOM 3941 O O . GLY B 1 240 ? 11.672 -12.039 -3.996 1 97.75 240 GLY B O 1
ATOM 3942 N N . ILE B 1 241 ? 11.844 -14.273 -4.016 1 97.94 241 ILE B N 1
ATOM 3943 C CA . ILE B 1 241 ? 10.406 -14.484 -3.887 1 97.94 241 ILE B CA 1
ATOM 3944 C C . ILE B 1 241 ? 9.914 -13.891 -2.568 1 97.94 241 ILE B C 1
ATOM 3946 O O . ILE B 1 241 ? 8.727 -13.594 -2.42 1 97.94 241 ILE B O 1
ATOM 3950 N N . ALA B 1 242 ? 10.773 -13.688 -1.594 1 97.19 242 ALA B N 1
ATOM 3951 C CA . ALA B 1 242 ? 10.344 -13.18 -0.292 1 97.19 242 ALA B CA 1
ATOM 3952 C C . ALA B 1 242 ? 10.727 -11.711 -0.121 1 97.19 242 ALA B C 1
ATOM 3954 O O . ALA B 1 242 ? 10.562 -11.141 0.96 1 97.19 242 ALA B O 1
ATOM 3955 N N . GLU B 1 243 ? 11.258 -11.086 -1.188 1 95.81 243 GLU B N 1
ATOM 3956 C CA . GLU B 1 243 ? 11.75 -9.719 -1.087 1 95.81 243 GLU B CA 1
ATOM 3957 C C . GLU B 1 243 ? 10.602 -8.734 -0.884 1 95.81 243 GLU B C 1
ATOM 3959 O O . GLU B 1 243 ? 10.719 -7.781 -0.11 1 95.81 243 GLU B O 1
ATOM 3964 N N . VAL B 1 244 ? 9.578 -8.906 -1.621 1 96.88 244 VAL B N 1
ATOM 3965 C CA . VAL B 1 244 ? 8.422 -8.016 -1.591 1 96.88 244 VAL B CA 1
ATOM 3966 C C . VAL B 1 244 ? 7.141 -8.836 -1.561 1 96.88 244 VAL B C 1
ATOM 3968 O O . VAL B 1 244 ? 6.848 -9.578 -2.504 1 96.88 244 VAL B O 1
ATOM 3971 N N . SER B 1 245 ? 6.484 -8.766 -0.457 1 98.38 245 SER B N 1
ATOM 3972 C CA . SER B 1 245 ? 5.227 -9.484 -0.278 1 98.38 245 SER B CA 1
ATOM 3973 C C . SER B 1 245 ? 4.137 -8.562 0.256 1 98.38 245 SER B C 1
ATOM 3975 O O . SER B 1 245 ? 4.398 -7.715 1.116 1 98.38 245 SER B O 1
ATOM 3977 N N . LEU B 1 246 ? 2.979 -8.695 -0.302 1 98.69 246 LEU B N 1
ATOM 3978 C CA . LEU B 1 246 ? 1.823 -7.906 0.108 1 98.69 246 LEU B CA 1
ATOM 3979 C C . LEU B 1 246 ? 0.571 -8.773 0.192 1 98.69 246 LEU B C 1
ATOM 3981 O O . LEU B 1 246 ? 0.447 -9.758 -0.532 1 98.69 246 LEU B O 1
ATOM 3985 N N . THR B 1 247 ? -0.322 -8.352 1.071 1 98.75 247 THR B N 1
ATOM 3986 C CA . THR B 1 247 ? -1.641 -8.977 1.122 1 98.75 247 THR B CA 1
ATOM 3987 C C . THR B 1 247 ? -2.721 -7.934 1.395 1 98.75 247 THR B C 1
ATOM 3989 O O . THR B 1 247 ? -2.43 -6.852 1.913 1 98.75 247 THR B O 1
ATOM 3992 N N . SER B 1 248 ? -3.9 -8.25 0.942 1 98.5 248 SER B N 1
ATOM 3993 C CA . SER B 1 248 ? -5.031 -7.348 1.138 1 98.5 248 SER B CA 1
ATOM 3994 C C . SER B 1 248 ? -5.812 -7.707 2.398 1 98.5 248 SER B C 1
ATOM 3996 O O . SER B 1 248 ? -5.605 -8.773 2.979 1 98.5 248 SER B O 1
ATOM 3998 N N . THR B 1 249 ? -6.582 -6.777 2.889 1 96.44 249 THR B N 1
ATOM 3999 C CA . THR B 1 249 ? -7.57 -6.988 3.939 1 96.44 249 THR B CA 1
ATOM 4000 C C . THR B 1 249 ? -8.984 -6.898 3.377 1 96.44 249 THR B C 1
ATOM 4002 O O . THR B 1 249 ? -9.383 -5.867 2.832 1 96.44 249 THR B O 1
ATOM 4005 N N . VAL B 1 250 ? -9.703 -7.984 3.52 1 94.81 250 VAL B N 1
ATOM 4006 C CA . VAL B 1 250 ? -11.062 -8 2.998 1 94.81 250 VAL B CA 1
ATOM 4007 C C . VAL B 1 250 ? -12.055 -7.855 4.148 1 94.81 250 VAL B C 1
ATOM 4009 O O . VAL B 1 250 ? -11.75 -8.211 5.289 1 94.81 250 VAL B O 1
ATOM 4012 N N . GLY B 1 251 ? -13.18 -7.215 3.828 1 85.69 251 GLY B N 1
ATOM 4013 C CA . GLY B 1 251 ? -14.242 -7.02 4.801 1 85.69 251 GLY B CA 1
ATOM 4014 C C . GLY B 1 251 ? -15.586 -6.711 4.164 1 85.69 251 GLY B C 1
ATOM 4015 O O . GLY B 1 251 ? -15.648 -6.336 2.992 1 85.69 251 GLY B O 1
ATOM 4016 N N . GLN B 1 252 ? -16.578 -7.16 4.68 1 70.5 252 GLN B N 1
ATOM 4017 C CA . GLN B 1 252 ? -17.906 -6.828 4.176 1 70.5 252 GLN B CA 1
ATOM 4018 C C . GLN B 1 252 ? -18.453 -5.559 4.836 1 70.5 252 GLN B C 1
ATOM 4020 O O . GLN B 1 252 ? -18.188 -5.305 6.016 1 70.5 252 GLN B O 1
ATOM 4025 N N . ASP B 1 253 ? -18.766 -4.68 3.846 1 56.97 253 ASP B N 1
ATOM 4026 C CA . ASP B 1 253 ? -19.438 -3.479 4.332 1 56.97 253 ASP B CA 1
ATOM 4027 C C . ASP B 1 253 ? -20.656 -3.836 5.168 1 56.97 253 ASP B C 1
ATOM 4029 O O . ASP B 1 253 ? -21.453 -4.707 4.789 1 56.97 253 ASP B O 1
ATOM 4033 N N . GLY B 1 254 ? -20.75 -3.479 6.508 1 46.69 254 GLY B N 1
ATOM 4034 C CA . GLY B 1 254 ? -21.844 -3.803 7.402 1 46.69 254 GLY B CA 1
ATOM 4035 C C . GLY B 1 254 ? -21.531 -4.953 8.336 1 46.69 254 GLY B C 1
ATOM 4036 O O . GLY B 1 254 ? -20.562 -5.676 8.141 1 46.69 254 GLY B O 1
ATOM 4037 N N . ALA B 1 255 ? -22.156 -5.055 9.508 1 39.5 255 ALA B N 1
ATOM 4038 C CA . ALA B 1 255 ? -21.938 -5.875 10.695 1 39.5 255 ALA B CA 1
ATOM 4039 C C . ALA B 1 255 ? -21.578 -7.309 10.32 1 39.5 255 ALA B C 1
ATOM 4041 O O . ALA B 1 255 ? -20.672 -7.902 10.914 1 39.5 255 ALA B O 1
ATOM 4042 N N . GLY B 1 256 ? -22.406 -8.156 9.859 1 40.22 256 GLY B N 1
ATOM 4043 C CA . GLY B 1 256 ? -22.688 -9.516 10.289 1 40.22 256 GLY B CA 1
ATOM 4044 C C . GLY B 1 256 ? -21.891 -10.555 9.523 1 40.22 256 GLY B C 1
ATOM 4045 O O . GLY B 1 256 ? -22.219 -11.742 9.57 1 40.22 256 GLY B O 1
ATOM 4046 N N . GLY B 1 257 ? -21.203 -10.211 8.367 1 44.84 257 GLY B N 1
ATOM 4047 C CA . GLY B 1 257 ? -20.828 -11.539 7.895 1 44.84 257 GLY B CA 1
ATOM 4048 C C . GLY B 1 257 ? -19.656 -12.141 8.648 1 44.84 257 GLY B C 1
ATOM 4049 O O . GLY B 1 257 ? -18.641 -11.477 8.844 1 44.84 257 GLY B O 1
ATOM 4050 N N . ARG B 1 258 ? -19.906 -12.977 9.586 1 50.25 258 ARG B N 1
ATOM 4051 C CA . ARG B 1 258 ? -18.938 -13.727 10.391 1 50.25 258 ARG B CA 1
ATOM 4052 C C . ARG B 1 258 ? -17.828 -14.297 9.516 1 50.25 258 ARG B C 1
ATOM 4054 O O . ARG B 1 258 ? -18.094 -15.023 8.555 1 50.25 258 ARG B O 1
ATOM 4061 N N . ALA B 1 259 ? -16.625 -13.492 9.633 1 61.62 259 ALA B N 1
ATOM 4062 C CA . ALA B 1 259 ? -15.43 -14.102 9.039 1 61.62 259 ALA B CA 1
ATOM 4063 C C . ALA B 1 259 ? -15.289 -15.562 9.477 1 61.62 259 ALA B C 1
ATOM 4065 O O . ALA B 1 259 ? -15.461 -15.883 10.656 1 61.62 259 ALA B O 1
ATOM 4066 N N . HIS B 1 260 ? -15.438 -16.438 8.469 1 69.81 260 HIS B N 1
ATOM 4067 C CA . HIS B 1 260 ? -15.172 -17.844 8.758 1 69.81 260 HIS B CA 1
ATOM 4068 C C . HIS B 1 260 ? -13.68 -18.094 8.938 1 69.81 260 HIS B C 1
ATOM 4070 O O . HIS B 1 260 ? -12.852 -17.469 8.273 1 69.81 260 HIS B O 1
ATOM 4076 N N . ARG B 1 261 ? -13.398 -18.547 10.055 1 66.5 261 ARG B N 1
ATOM 4077 C CA . ARG B 1 261 ? -12.008 -18.953 10.219 1 66.5 261 ARG B CA 1
ATOM 4078 C C . ARG B 1 261 ? -11.719 -20.25 9.461 1 66.5 261 ARG B C 1
ATOM 4080 O O . ARG B 1 261 ? -12.32 -21.281 9.75 1 66.5 261 ARG B O 1
ATOM 4087 N N . ALA B 1 262 ? -11.023 -20.078 8.297 1 77.31 262 ALA B N 1
ATOM 4088 C CA . ALA B 1 262 ? -10.648 -21.281 7.539 1 77.31 262 ALA B CA 1
ATOM 4089 C C . ALA B 1 262 ? -9.211 -21.688 7.844 1 77.31 262 ALA B C 1
ATOM 4091 O O . ALA B 1 262 ? -8.367 -20.844 8.172 1 77.31 262 ALA B O 1
ATOM 4092 N N . ARG B 1 263 ? -9.055 -22.969 7.914 1 86.31 263 ARG B N 1
ATOM 4093 C CA . ARG B 1 263 ? -7.711 -23.516 8.047 1 86.31 263 ARG B CA 1
ATOM 4094 C C . ARG B 1 263 ? -7.18 -24 6.703 1 86.31 263 ARG B C 1
ATOM 4096 O O . ARG B 1 263 ? -7.914 -24.609 5.926 1 86.31 263 ARG B O 1
ATOM 4103 N N . CYS B 1 264 ? -6 -23.672 6.488 1 93.94 264 CYS B N 1
ATOM 4104 C CA . CYS B 1 264 ? -5.387 -24.125 5.246 1 93.94 264 CYS B CA 1
ATOM 4105 C C . CYS B 1 264 ? -5.191 -25.625 5.246 1 93.94 264 CYS B C 1
ATOM 4107 O O . CYS B 1 264 ? -4.559 -26.172 6.152 1 93.94 264 CYS B O 1
ATOM 4109 N N . PRO B 1 265 ? -5.703 -26.312 4.242 1 92.38 265 PRO B N 1
ATOM 4110 C CA . PRO B 1 265 ? -5.48 -27.75 4.188 1 92.38 265 PRO B CA 1
ATOM 4111 C C . PRO B 1 265 ? -4.016 -28.125 3.967 1 92.38 265 PRO B C 1
ATOM 4113 O O . PRO B 1 265 ? -3.27 -27.359 3.355 1 92.38 265 PRO B O 1
ATOM 4116 N N . ALA B 1 266 ? -3.668 -29.312 4.477 1 90.94 266 ALA B N 1
ATOM 4117 C CA . ALA B 1 266 ? -2.316 -29.828 4.262 1 90.94 266 ALA B CA 1
ATOM 4118 C C . ALA B 1 266 ? -2.16 -30.391 2.852 1 90.94 266 ALA B C 1
ATOM 4120 O O . ALA B 1 266 ? -3.125 -30.891 2.262 1 90.94 266 ALA B O 1
#